Protein AF-A0A970EHT8-F1 (afdb_monomer)

Secondary structure (DSSP, 8-state):
-TTTTTSSSSS------------THHHHSS-----EEEEEE-SSS---------SSEEEE---BSEEEEEEEEEPPSS-S--EEEEE-S-----SS----PPPEEEEEEE-HHHHHHHHHHHH--SS-HHHHHHHHHHHHHTS----------SS--EEEE-HHHHHHHHHTT-SEEEEEEEEE-SS---B----EEEE---PPPP---------EEE---EEEETT-EEEE--EEESTT-EEEEEEE--TTEEEEEEETTEEEEEE-SSEEEEEEEEEEETTEEEEEEEEEEEE----PPPP--EEEEETTEEPPEEE-S--S-HHHHHHHHHHHHHHHHHHHHHTTSS-GGGS-TT--HHHHHHHHHHSPTTSSPPEEES-SS-EEEEEEEEETTT-HHHHHHIIIII-GGGGGGTT-TT-EEEEEEES-STTEEEEEEEEESSHHHHHHHHHHHHHHHT--TTTTTT-PPPPP-S-EEE--SEEEE---SSS--EEE--S-HHHHHHHHHH-TT-B-TTSPBP-S--HHHHHHHHHHHHHTT--EEEPP-STTS--TT--B-TTS-BHHHHHHHHHT-EE---TTSGGG--HHHHHHHHHHHHTTTTT--SSSHHHH--HHHHHHHHHHHHHHHHHHHTTS-B----S---SSSSPPP-TT----

Sequence (668 aa):
MKNLIKRVLGLLVAFTVGFGVIPMSAFADNDIPYTVLFTWNFTTSRRFYSQKVSGNSGTVVSWGDYRATFLAFPIPQDSGDAKFVIKDENMVFDNGRVEGQAPTITIKTIDGDELVNIYNRGLSSSQEDKETQRLLESLIASGVEAGTFSTLYSNNSEILDLSGYIQNAKQNNKKYIGFYLTCRSEDGAKIDEGIVNFVSPTLSPPPVFEENKAFKIEIEPALIKVGESVTITPNISPEKVNIISISSKDENIAQARVQDNKIIILGKSVGFCDIVLTAKYENTEKKESFKVMVTNNSQNQKLESISLIKDYTALPIIMDLSYPDEKSYRQISRAVNDLRQDFSLVCGGISQKDIPIDDTPQKQAQRLSQAKAGTVPRLFYGAENEIENAIIVGEIESSGIIKDIALSGKFDEAANILGKWEGYAIKMIKDPIPNVKNALVIAGSDARGTIYGIYYLSQYLGVSPWYWWSDVPVRIKANVTYNEDVVINPGPSVKYRGIFINDEERLVDWAEEHFPNDVAHDGTKINGPNEYIYRHLFEAILRTGGNTLWPAMHEYTTAFNYDLDTDNIPKNAKAADEYGIIMSTSHCEILLRNNVGEWQKWYNENKAKYNIQGSDYNAAYDYTLNKAAILAYWKERVLTNRHFENIFVLGIRGVHDGAPRYANLQGA

pLDDT: mean 77.12, std 26.38, range [19.92, 98.94]

Nearest PDB structures (foldseek):
  7pug-assembly1_A  TM=8.934E-01  e=2.054E-23  uncultured bacterium
  7pxq-assembly1_A-2  TM=9.075E-01  e=4.259E-23  uncultured bacterium
  4c90-assembly1_A  TM=9.176E-01  e=4.494E-22  Bacteroides ovatus
  4c91-assembly1_B  TM=8.984E-01  e=2.565E-22  Bacteroides ovatus
  4c91-assembly1_A  TM=8.979E-01  e=2.419E-21  Bacteroides ovatus

Foldseek 3Di:
DVVVVVVPPPDDDDDDDDDDDDPLVVVQPDLDFAKFKFKDAPDPDDDGDGDRDDDQKDKDKDWHAKIKIKIKGFQDPDLDFWKKKWAQPDPDQPDDDDPFWDKFKFKAFAASVVVVVVVVVSVPPPDDPVVVVVVVVVVCVPGDGPDGPGDPPDRDIDIDGCSVVSVVNVVVVTGIMMMIIIDHRPPRDIRDIDMIMIGGPDDDDDDDPDPDPDKDWAWFFEEAEAQDKDKTAIDTPPPQKAFDDKDWPDPQWPDWGDDPNIIMTHGHAFDKTKMWIWIDDDPDIDIDIHIYGYAYDDDFDFDQKDWQFAQLAGAAEEFAPQFPDPLLVLQLVVLLLVLQVLQLLQSVQDDLVLQDLQDDPVSSVVSSVNTDPRSGHHYYHDAPAAGAEYAYADACRGTPLNVQLCRNVQCVVCSRQAPFQLKKKWAWGACSDPRYGIYTYIYTNTSLNRSLSSLVVSVLSVQALCCNVPVPHRHHDSIDMDRDHMDIDNADPDRAFEDECEPCVVQQVVCCVRCVCDAAPVRHHAGGDDQSNLLSVLSSCSSVVHAEYAYYQDLRGAQQQRGADPVRARSNLVSSSSNNHAYEHDLAQALSRSLNNPQQVLCVVCCVVQVQDAPGSQRSQACQRRVVSVCVVNVVSCVSNVVGHYDGRDDHATSPPHGHDHPPPDDD

Mean predicted aligned error: 16.07 Å

Solvent-accessible surface area (backbone atoms only — not comparable to full-atom values): 37770 Å² total; per-residue (Å²): 110,83,77,56,60,74,71,66,77,82,77,86,89,91,85,84,85,81,96,72,83,73,74,64,74,67,63,66,78,58,89,68,90,56,75,46,69,48,60,47,59,58,49,105,66,94,73,81,70,77,78,89,68,88,68,62,54,52,77,50,81,63,74,46,52,35,44,46,36,40,40,34,36,56,61,70,89,67,93,66,88,49,52,39,44,47,43,62,78,61,68,56,69,71,79,75,88,78,94,57,72,51,52,40,48,41,50,39,70,35,40,52,68,58,52,51,50,56,53,57,61,68,74,64,72,87,72,66,78,65,61,60,51,52,47,50,53,50,55,57,71,74,40,71,80,58,56,80,54,73,74,81,86,61,96,59,66,49,72,48,78,40,52,69,58,54,51,51,26,58,76,68,72,36,51,28,43,32,37,39,40,39,47,61,53,91,80,78,56,75,49,52,49,51,45,57,41,44,49,54,68,90,69,80,79,76,87,70,77,83,68,68,95,70,67,48,78,47,67,79,39,38,70,33,39,53,77,35,72,43,79,46,75,60,50,56,40,60,82,82,53,42,63,77,47,52,47,62,88,45,82,33,50,70,43,59,45,72,55,94,69,25,41,39,39,29,23,55,36,64,40,80,36,64,38,39,36,35,32,37,44,93,93,46,75,48,76,51,74,43,36,34,36,17,14,42,90,49,90,70,66,86,57,73,63,48,71,50,25,53,84,30,28,35,41,33,36,31,37,69,85,62,46,89,48,69,65,46,50,53,29,34,52,50,47,50,50,52,43,29,48,48,42,10,34,24,34,59,24,46,57,79,85,74,61,58,73,77,59,42,75,67,54,50,53,50,51,60,72,70,32,41,85,49,6,44,38,51,79,36,76,58,56,93,56,82,36,70,58,34,35,37,51,34,27,40,89,41,22,57,67,45,31,52,29,33,35,48,25,67,37,59,76,48,28,63,14,45,88,28,65,51,0,22,28,38,34,51,32,58,54,57,48,76,46,30,49,29,28,44,36,35,32,3,43,35,46,63,4,29,38,44,44,48,43,50,53,34,42,71,72,50,46,55,57,42,34,74,89,65,64,42,79,61,61,67,43,49,61,40,73,50,61,73,69,70,48,78,42,56,39,66,97,60,90,80,33,66,56,69,47,63,92,48,66,67,54,24,55,52,32,39,75,77,38,78,83,40,56,34,77,86,67,47,72,54,34,26,75,49,54,38,54,47,51,57,50,49,52,35,38,42,52,71,73,27,43,32,39,25,63,53,55,52,81,79,28,47,35,59,71,65,38,41,45,99,84,72,44,32,43,40,55,53,51,30,49,50,69,60,38,29,40,34,45,55,92,39,14,44,37,67,36,45,32,57,57,44,41,54,62,51,43,70,77,38,31,78,82,58,66,58,54,60,96,45,63,74,61,31,54,15,63,68,79,24,44,70,49,55,51,50,58,38,49,52,45,46,63,74,48,65,90,53,59,64,54,72,38,77,80,82,33,14,60,48,102,46,73,56,50,53,95,68,71,77,85,133

Radius of gyration: 31.81 Å; Cα contacts (8 Å, |Δi|>4): 1272; chains: 1; bounding box: 74×75×86 Å

Structure (mmCIF, N/CA/C/O backbone):
data_AF-A0A970EHT8-F1
#
_entry.id   AF-A0A970EHT8-F1
#
loop_
_atom_site.group_PDB
_atom_site.id
_atom_site.type_symbol
_atom_site.label_atom_id
_atom_site.label_alt_id
_atom_site.label_comp_id
_atom_site.label_asym_id
_atom_site.label_entity_id
_atom_site.label_seq_id
_atom_site.pdbx_PDB_ins_code
_atom_site.Cartn_x
_atom_site.Cartn_y
_atom_site.Cartn_z
_atom_site.occupancy
_atom_site.B_iso_or_equiv
_atom_site.auth_seq_id
_atom_site.auth_comp_id
_atom_site.auth_asym_id
_atom_site.auth_atom_id
_atom_site.pdbx_PDB_model_num
ATOM 1 N N . MET A 1 1 ? -33.337 2.621 -7.203 1.00 32.56 1 MET A N 1
ATOM 2 C CA . MET A 1 1 ? -32.122 1.783 -7.056 1.00 32.56 1 MET A CA 1
ATOM 3 C C . MET A 1 1 ? -32.129 0.518 -7.918 1.00 32.56 1 MET A C 1
ATOM 5 O O . MET A 1 1 ? -31.190 0.362 -8.680 1.00 32.56 1 MET A O 1
ATOM 9 N N . LYS A 1 2 ? -33.180 -0.320 -7.948 1.00 25.11 2 LYS A N 1
ATOM 10 C CA . LYS A 1 2 ? -33.229 -1.496 -8.858 1.00 25.11 2 LYS A CA 1
ATOM 11 C C . LYS A 1 2 ? -33.229 -1.179 -10.372 1.00 25.11 2 LYS A C 1
ATOM 13 O O . LYS A 1 2 ? -32.751 -1.994 -11.148 1.00 25.11 2 LYS A O 1
ATOM 18 N N . ASN A 1 3 ? -33.655 0.018 -10.790 1.00 27.31 3 ASN A N 1
ATOM 19 C CA . ASN A 1 3 ? -33.599 0.453 -12.201 1.00 27.31 3 ASN A CA 1
ATOM 20 C C . ASN A 1 3 ? -32.332 1.244 -12.584 1.00 27.31 3 ASN A C 1
ATOM 22 O O . ASN A 1 3 ? -32.150 1.551 -13.756 1.00 27.31 3 ASN A O 1
ATOM 26 N N . LEU A 1 4 ? -31.439 1.535 -11.628 1.00 26.09 4 LEU A N 1
ATOM 27 C CA . LEU A 1 4 ? -30.121 2.128 -11.911 1.00 26.09 4 LEU A CA 1
ATOM 28 C C . LEU A 1 4 ? -29.048 1.036 -12.092 1.00 26.09 4 LEU A C 1
ATOM 30 O O . LEU A 1 4 ? -28.101 1.216 -12.844 1.00 26.09 4 LEU A O 1
ATOM 34 N N . ILE A 1 5 ? -29.274 -0.147 -11.509 1.00 29.84 5 ILE A N 1
ATOM 35 C CA . ILE A 1 5 ? -28.425 -1.340 -11.668 1.00 29.84 5 ILE A CA 1
ATOM 36 C C . ILE A 1 5 ? -28.538 -1.945 -13.084 1.00 29.84 5 ILE A C 1
ATOM 38 O O . ILE A 1 5 ? -27.585 -2.537 -13.573 1.00 29.84 5 ILE A O 1
ATOM 42 N N . LYS A 1 6 ? -29.648 -1.722 -13.805 1.00 25.70 6 LYS A N 1
ATOM 43 C CA . LYS A 1 6 ? -29.814 -2.185 -15.199 1.00 25.70 6 LYS A CA 1
ATOM 44 C C . LYS A 1 6 ? -29.165 -1.290 -16.265 1.00 25.70 6 LYS A C 1
ATOM 46 O O . LYS A 1 6 ? -29.100 -1.704 -17.413 1.00 25.70 6 LYS A O 1
ATOM 51 N N . ARG A 1 7 ? -28.688 -0.088 -15.919 1.00 26.23 7 ARG A N 1
ATOM 52 C CA . ARG A 1 7 ? -28.017 0.830 -16.868 1.00 26.23 7 ARG A CA 1
ATOM 53 C C . ARG A 1 7 ? -26.518 1.020 -16.609 1.00 26.23 7 ARG A C 1
ATOM 55 O O . ARG A 1 7 ? -25.874 1.727 -17.368 1.00 26.23 7 ARG A O 1
ATOM 62 N N . VAL A 1 8 ? -25.957 0.367 -15.587 1.00 25.33 8 VAL A N 1
ATOM 63 C CA . VAL A 1 8 ? -24.522 0.454 -15.229 1.00 25.33 8 VAL A CA 1
ATOM 64 C C . VAL A 1 8 ? -23.759 -0.855 -15.523 1.00 25.33 8 VAL A C 1
ATOM 66 O O . VAL A 1 8 ? -22.556 -0.933 -15.334 1.00 25.33 8 VAL A O 1
ATOM 69 N N . LEU A 1 9 ? -24.418 -1.865 -16.097 1.00 24.80 9 LEU A N 1
ATOM 70 C CA . LEU A 1 9 ? -23.800 -3.132 -16.531 1.00 24.80 9 LEU A CA 1
ATOM 71 C C . LEU A 1 9 ? -23.508 -3.187 -18.047 1.00 24.80 9 LEU A C 1
ATOM 73 O O . LEU A 1 9 ? -23.463 -4.261 -18.630 1.00 24.80 9 LEU A O 1
ATOM 77 N N . GLY A 1 10 ? -23.331 -2.024 -18.686 1.00 24.34 10 GLY A N 1
ATOM 78 C CA . GLY A 1 10 ? -23.087 -1.900 -20.132 1.00 24.34 10 GLY A CA 1
ATOM 79 C C . GLY A 1 10 ? -21.647 -1.583 -20.547 1.00 24.34 10 GLY A C 1
ATOM 80 O O . GLY A 1 10 ? -21.375 -1.504 -21.736 1.00 24.34 10 GLY A O 1
ATOM 81 N N . LEU A 1 11 ? -20.712 -1.393 -19.617 1.00 25.28 11 LEU A N 1
ATOM 82 C CA . LEU A 1 11 ? -19.304 -1.179 -19.955 1.00 25.28 11 LEU A CA 1
ATOM 83 C C . LEU A 1 11 ? -18.427 -1.708 -18.824 1.00 25.28 11 LEU A C 1
ATOM 85 O O . LEU A 1 11 ? -18.218 -1.001 -17.846 1.00 25.28 11 LEU A O 1
ATOM 89 N N . LEU A 1 12 ? -17.921 -2.936 -18.958 1.00 19.94 12 LEU A N 1
ATOM 90 C CA . LEU A 1 12 ? -16.556 -3.277 -18.554 1.00 19.94 12 LEU A CA 1
ATOM 91 C C . LEU A 1 12 ? -16.147 -4.676 -19.065 1.00 19.94 12 LEU A C 1
ATOM 93 O O . LEU A 1 12 ? -16.871 -5.650 -18.889 1.00 19.94 12 LEU A O 1
ATOM 97 N N . VAL A 1 13 ? -14.911 -4.722 -19.575 1.00 20.73 13 VAL A N 1
ATOM 98 C CA . VAL A 1 13 ? -14.015 -5.866 -19.844 1.00 20.73 13 VAL A CA 1
ATOM 99 C C . VAL A 1 13 ? -14.105 -6.565 -21.211 1.00 20.73 13 VAL A C 1
ATOM 101 O O . VAL A 1 13 ? -14.810 -7.550 -21.389 1.00 20.73 13 VAL A O 1
ATOM 104 N N . ALA A 1 14 ? -13.205 -6.150 -22.112 1.00 19.92 14 ALA A N 1
ATOM 105 C CA . ALA A 1 14 ? -12.240 -7.063 -22.735 1.00 19.92 14 ALA A CA 1
ATOM 106 C C . ALA A 1 14 ? -10.997 -6.281 -23.208 1.00 19.92 14 ALA A C 1
ATOM 108 O O . ALA A 1 14 ? -10.983 -5.687 -24.281 1.00 19.92 14 ALA A O 1
ATOM 109 N N . PHE A 1 15 ? -9.937 -6.302 -22.404 1.00 21.02 15 PHE A N 1
ATOM 110 C CA . PHE A 1 15 ? -8.565 -6.073 -22.857 1.00 21.02 15 PHE A CA 1
ATOM 111 C C . PHE A 1 15 ? -7.741 -7.235 -22.319 1.00 21.02 15 PHE A C 1
ATOM 113 O O . PHE A 1 15 ? -7.608 -7.347 -21.102 1.00 21.02 15 PHE A O 1
ATOM 120 N N . THR A 1 16 ? -7.243 -8.116 -23.195 1.00 21.55 16 THR A N 1
ATOM 121 C CA . THR A 1 16 ? -6.002 -8.886 -22.976 1.00 21.55 16 THR A CA 1
ATOM 122 C C . THR A 1 16 ? -5.560 -9.683 -24.225 1.00 21.55 16 THR A C 1
ATOM 124 O O . THR A 1 16 ? -6.288 -10.535 -24.719 1.00 21.55 16 THR A O 1
ATOM 127 N N . VAL A 1 17 ? -4.333 -9.360 -24.666 1.00 22.95 17 VAL A N 1
ATOM 128 C CA . VAL A 1 17 ? -3.201 -10.164 -25.204 1.00 22.95 17 VA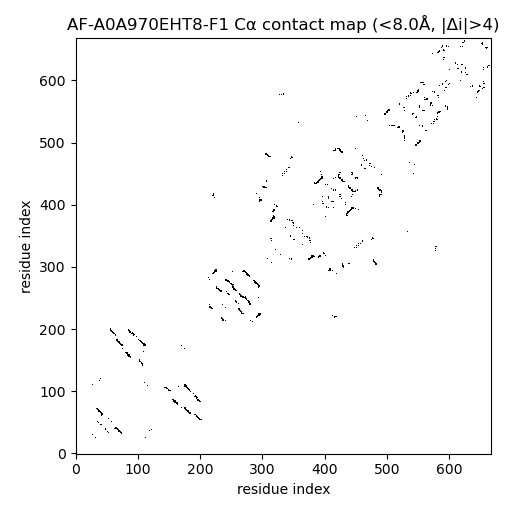L A CA 1
ATOM 129 C C . VAL A 1 17 ? -3.346 -11.085 -26.434 1.00 22.95 17 VAL A C 1
ATOM 131 O O . VAL A 1 17 ? -4.100 -12.048 -26.437 1.00 22.95 17 VAL A O 1
ATOM 134 N N . GLY A 1 18 ? -2.399 -10.915 -27.371 1.00 23.25 18 GLY A N 1
ATOM 135 C CA . GLY A 1 18 ? -1.410 -11.969 -27.646 1.00 23.25 18 GLY A CA 1
ATOM 136 C C . GLY A 1 18 ? -1.635 -12.876 -28.852 1.00 23.25 18 GLY A C 1
ATOM 137 O O . GLY A 1 18 ? -2.342 -13.875 -28.771 1.00 23.25 18 GLY A O 1
ATOM 138 N N . PHE A 1 19 ? -0.882 -12.633 -29.927 1.00 23.31 19 PHE A N 1
ATOM 139 C CA . PHE A 1 19 ? -0.588 -13.660 -30.928 1.00 23.31 19 PHE A CA 1
ATOM 140 C C . PHE A 1 19 ? 0.428 -14.661 -30.357 1.00 23.31 19 PHE A C 1
ATOM 142 O O . PHE A 1 19 ? 1.632 -14.548 -30.567 1.00 23.31 19 PHE A O 1
ATOM 149 N N . GLY A 1 20 ? -0.069 -15.647 -29.613 1.00 23.17 20 GLY A N 1
ATOM 150 C CA . GLY A 1 20 ? 0.638 -16.891 -29.325 1.00 23.17 20 GLY A CA 1
ATOM 151 C C . GLY A 1 20 ? 0.091 -17.992 -30.226 1.00 23.17 20 GLY A C 1
ATOM 152 O O . GLY A 1 20 ? -0.954 -18.564 -29.929 1.00 23.17 20 GLY A O 1
ATOM 153 N N . VAL A 1 21 ? 0.772 -18.295 -31.332 1.00 27.06 21 VAL A N 1
ATOM 154 C CA . VAL A 1 21 ? 0.452 -19.479 -32.140 1.00 27.06 21 VAL A CA 1
ATOM 155 C C . VAL A 1 21 ? 1.002 -20.697 -31.399 1.00 27.06 21 VAL A C 1
ATOM 157 O O . VAL A 1 21 ? 2.210 -20.912 -31.354 1.00 27.06 21 VAL A O 1
ATOM 160 N N . ILE A 1 22 ? 0.119 -21.483 -30.783 1.00 28.27 22 ILE A N 1
ATOM 161 C CA . ILE A 1 22 ? 0.460 -22.824 -30.293 1.00 28.27 22 ILE A CA 1
ATOM 162 C C . ILE A 1 22 ? 0.751 -23.699 -31.528 1.00 28.27 22 ILE A C 1
ATOM 164 O O . ILE A 1 22 ? -0.088 -23.733 -32.433 1.00 28.27 22 ILE A O 1
ATOM 168 N N . PRO A 1 23 ? 1.884 -24.422 -31.609 1.00 29.42 23 PRO A N 1
ATOM 169 C CA . PRO A 1 23 ? 2.095 -25.412 -32.660 1.00 29.42 23 PRO A CA 1
ATOM 170 C C . PRO A 1 23 ? 1.042 -26.520 -32.536 1.00 29.42 23 PRO A C 1
ATOM 172 O O . PRO A 1 23 ? 1.003 -27.249 -31.545 1.00 29.42 23 PRO A O 1
ATOM 175 N N . MET A 1 24 ? 0.162 -26.639 -33.532 1.00 36.53 24 MET A N 1
ATOM 176 C CA . MET A 1 24 ? -0.986 -27.554 -33.474 1.00 36.53 24 MET A CA 1
ATOM 177 C C . MET A 1 24 ? -0.616 -29.041 -33.609 1.00 36.53 24 MET A C 1
ATOM 179 O O . MET A 1 24 ? -1.468 -29.900 -33.397 1.00 36.53 24 MET A O 1
ATOM 183 N N . SER A 1 25 ? 0.652 -29.368 -33.880 1.00 35.47 25 SER A N 1
ATOM 184 C CA . SER A 1 25 ? 1.140 -30.755 -33.877 1.00 35.47 25 SER A CA 1
ATOM 185 C C . SER A 1 25 ? 0.923 -31.457 -32.531 1.00 35.47 25 SER A C 1
ATOM 187 O O . SER A 1 25 ? 0.778 -32.671 -32.499 1.00 35.47 25 SER A O 1
ATOM 189 N N . ALA A 1 26 ? 0.791 -30.711 -31.428 1.00 36.34 26 ALA A N 1
ATOM 190 C CA . ALA A 1 26 ? 0.464 -31.269 -30.116 1.00 36.34 26 ALA A CA 1
ATOM 191 C C . ALA A 1 26 ? -0.987 -31.791 -29.980 1.00 36.34 26 ALA A C 1
ATOM 193 O O . ALA A 1 26 ? -1.258 -32.547 -29.046 1.00 36.34 26 ALA A O 1
ATOM 194 N N . PHE A 1 27 ? -1.914 -31.404 -30.873 1.00 38.84 27 PHE A N 1
ATOM 195 C CA . PHE A 1 27 ? -3.329 -31.813 -30.825 1.00 38.84 27 PHE A CA 1
ATOM 196 C C . PHE A 1 27 ? -3.626 -33.099 -31.604 1.00 38.84 27 PHE A C 1
ATOM 198 O O . PHE A 1 27 ? -4.561 -33.810 -31.241 1.00 38.84 27 PHE A O 1
ATOM 205 N N . ALA A 1 28 ? -2.848 -33.412 -32.645 1.00 37.06 28 ALA A N 1
ATOM 206 C CA . ALA A 1 28 ? -3.048 -34.622 -33.446 1.00 37.06 28 ALA A CA 1
ATOM 207 C C . ALA A 1 28 ? -2.758 -35.907 -32.639 1.00 37.06 28 ALA A C 1
ATOM 209 O O . ALA A 1 28 ? -3.465 -36.908 -32.793 1.00 37.06 28 ALA A O 1
ATOM 210 N N . ASP A 1 29 ? -1.793 -35.835 -31.714 1.00 37.44 29 ASP A N 1
ATOM 211 C CA . ASP A 1 29 ? -1.206 -37.017 -31.071 1.00 37.44 29 ASP A CA 1
ATOM 212 C C . ASP A 1 29 ? -1.703 -37.325 -29.645 1.00 37.44 29 ASP A C 1
ATOM 214 O O . ASP A 1 29 ? -1.475 -38.432 -29.167 1.00 37.44 29 ASP A O 1
ATOM 218 N N . ASN A 1 30 ? -2.392 -36.410 -28.946 1.00 38.94 30 ASN A N 1
ATOM 219 C CA . ASN A 1 30 ? -2.523 -36.516 -27.477 1.00 38.94 30 ASN A CA 1
ATOM 220 C C . ASN A 1 30 ? -3.931 -36.726 -26.888 1.00 38.94 30 ASN A C 1
ATOM 222 O O . ASN A 1 30 ? -4.083 -36.565 -25.681 1.00 38.94 30 ASN A O 1
ATOM 226 N N . ASP A 1 31 ? -4.957 -37.080 -27.673 1.00 41.28 31 ASP A N 1
ATOM 227 C CA . ASP A 1 31 ? -6.312 -37.406 -27.164 1.00 41.28 31 ASP A CA 1
ATOM 228 C C . ASP A 1 31 ? -6.832 -36.434 -26.066 1.00 41.28 31 ASP A C 1
ATOM 230 O O . ASP A 1 31 ? -7.460 -36.831 -25.082 1.00 41.28 31 ASP A O 1
ATOM 234 N N . ILE A 1 32 ? -6.554 -35.129 -26.212 1.00 37.38 32 ILE A N 1
ATOM 235 C CA . ILE A 1 32 ? -6.889 -34.111 -25.203 1.00 37.38 32 ILE A CA 1
ATOM 236 C C . ILE A 1 32 ? -8.292 -33.531 -25.485 1.00 37.38 32 ILE A C 1
ATOM 238 O O . ILE A 1 32 ? -8.549 -33.103 -26.615 1.00 37.38 32 ILE A O 1
ATOM 242 N N . PRO A 1 33 ? -9.212 -33.457 -24.498 1.00 39.81 33 PRO A N 1
ATOM 243 C CA . PRO A 1 33 ? -10.602 -33.071 -24.730 1.00 39.81 33 PRO A CA 1
ATOM 244 C C . PRO A 1 33 ? -10.770 -31.543 -24.690 1.00 39.81 33 PRO A C 1
ATOM 246 O O . PRO A 1 33 ? -11.280 -30.987 -23.719 1.00 39.81 33 PRO A O 1
ATOM 249 N N . TYR A 1 34 ? -10.344 -30.842 -25.741 1.00 41.56 34 TYR A N 1
ATOM 250 C CA . TYR A 1 34 ? -10.622 -29.409 -25.898 1.00 41.56 34 TYR A CA 1
ATOM 251 C C . TYR A 1 34 ? -11.690 -29.164 -26.966 1.00 41.56 34 TYR A C 1
ATOM 253 O O . TYR A 1 34 ? -11.661 -29.769 -28.034 1.00 41.56 34 TYR A O 1
ATOM 261 N N . THR A 1 35 ? -12.619 -28.245 -26.687 1.00 39.25 35 THR A N 1
ATOM 262 C CA . THR A 1 35 ? -13.489 -27.662 -27.720 1.00 39.25 35 THR A CA 1
ATOM 263 C C . THR A 1 35 ? -12.667 -26.661 -28.521 1.00 39.25 35 THR A C 1
ATOM 265 O O . THR A 1 35 ? -12.012 -25.794 -27.939 1.00 39.25 35 THR A O 1
ATOM 268 N N . VAL A 1 36 ? -12.692 -26.778 -29.845 1.00 41.12 36 VAL A N 1
ATOM 269 C CA . VAL A 1 36 ? -11.927 -25.920 -30.749 1.00 41.12 36 VAL A CA 1
ATOM 270 C C . VAL A 1 36 ? -12.898 -25.017 -31.501 1.00 41.12 36 VAL A C 1
ATOM 272 O O . VAL A 1 36 ? -13.768 -25.494 -32.226 1.00 41.12 36 VAL A O 1
ATOM 275 N N . LEU A 1 37 ? -12.759 -23.706 -31.314 1.00 40.34 37 LEU A N 1
ATOM 276 C CA . LEU A 1 37 ? -13.583 -22.689 -31.963 1.00 40.34 37 LEU A CA 1
ATOM 277 C C . LEU A 1 37 ? -12.737 -21.901 -32.967 1.00 40.34 37 LEU A C 1
ATOM 279 O O . LEU A 1 37 ? -11.738 -21.290 -32.584 1.00 40.34 37 LEU A O 1
ATOM 283 N N . PHE A 1 38 ? -13.188 -21.852 -34.221 1.00 45.12 38 PHE A N 1
ATOM 284 C CA . PHE A 1 38 ? -12.646 -20.974 -35.254 1.00 45.12 38 PHE A CA 1
ATOM 285 C C . PHE A 1 38 ? -13.756 -20.096 -35.831 1.00 45.12 38 PHE A C 1
ATOM 287 O O . PHE A 1 38 ? -14.784 -20.581 -36.302 1.00 45.12 38 PHE A O 1
ATOM 294 N N . THR A 1 39 ? -13.548 -18.785 -35.820 1.00 39.59 39 THR A N 1
ATOM 295 C CA . THR A 1 39 ? -14.454 -17.817 -36.443 1.00 39.59 39 THR A CA 1
ATOM 296 C C . THR A 1 39 ? -13.730 -17.113 -37.583 1.00 39.59 39 THR A C 1
ATOM 298 O O . THR A 1 39 ? -12.641 -16.565 -37.394 1.00 39.59 39 THR A O 1
ATOM 301 N N . TRP A 1 40 ? -14.328 -17.124 -38.777 1.00 43.66 40 TRP A N 1
ATOM 302 C CA . TRP A 1 40 ? -13.842 -16.354 -39.920 1.00 43.66 40 TRP A CA 1
ATOM 303 C C . TRP A 1 40 ? -14.804 -15.213 -40.239 1.00 43.66 40 TRP A C 1
ATOM 305 O O . TRP A 1 40 ? -15.994 -15.430 -40.475 1.00 43.66 40 TRP A O 1
ATOM 315 N N . ASN A 1 41 ? -14.262 -13.992 -40.253 1.00 37.94 41 ASN A N 1
ATOM 316 C CA . ASN A 1 41 ? -14.956 -12.800 -40.727 1.00 37.94 41 ASN A CA 1
ATOM 317 C C . ASN A 1 41 ? -14.429 -12.471 -42.127 1.00 37.94 41 ASN A C 1
ATOM 319 O O . ASN A 1 41 ? -13.247 -12.156 -42.276 1.00 37.94 41 ASN A O 1
ATOM 323 N N . PHE A 1 42 ? -15.294 -12.514 -43.139 1.00 40.12 42 PHE A N 1
ATOM 324 C CA . PHE A 1 42 ? -14.956 -12.039 -44.480 1.00 40.12 42 PHE A CA 1
ATOM 325 C C . PHE A 1 42 ? -15.379 -10.574 -44.592 1.00 40.12 42 PHE A C 1
ATOM 327 O O . PHE A 1 42 ? -16.461 -10.248 -45.069 1.00 40.12 42 PHE A O 1
ATOM 334 N N . THR A 1 43 ? -14.539 -9.684 -44.068 1.00 33.00 43 THR A N 1
ATOM 335 C CA . THR A 1 43 ? -14.581 -8.242 -44.336 1.00 33.00 43 THR A CA 1
ATOM 336 C C . THR A 1 43 ? -13.153 -7.721 -44.430 1.00 33.00 43 THR A C 1
ATOM 338 O O . THR A 1 43 ? -12.244 -8.235 -43.777 1.00 33.00 43 THR A O 1
ATOM 341 N N . THR A 1 44 ? -12.926 -6.688 -45.243 1.00 32.44 44 THR A N 1
ATOM 342 C CA . THR A 1 44 ? -11.612 -6.082 -45.542 1.00 32.44 44 THR A CA 1
ATOM 343 C C . THR A 1 44 ? -10.917 -5.399 -44.346 1.00 32.44 44 THR A C 1
ATOM 345 O O . THR A 1 44 ? -10.070 -4.527 -44.524 1.00 32.44 44 THR A O 1
ATOM 348 N N . SER A 1 45 ? -11.217 -5.793 -43.110 1.00 28.14 45 SER A N 1
ATOM 349 C CA . SER A 1 45 ? -10.561 -5.319 -41.893 1.00 28.14 45 SER A CA 1
ATOM 350 C C . SER A 1 45 ? -10.225 -6.500 -40.982 1.00 28.14 45 SER A C 1
ATOM 352 O O . SER A 1 45 ? -11.090 -7.083 -40.334 1.00 28.14 45 SER A O 1
ATOM 354 N N . ARG A 1 46 ? -8.934 -6.845 -40.944 1.00 28.97 46 ARG A N 1
ATOM 355 C CA . ARG A 1 46 ? -8.341 -7.939 -40.163 1.00 28.97 46 ARG A CA 1
ATOM 356 C C . ARG A 1 46 ? -8.691 -7.843 -38.673 1.00 28.97 46 ARG A C 1
ATOM 358 O O . ARG A 1 46 ? -8.154 -6.960 -38.010 1.00 28.97 46 ARG A O 1
ATOM 365 N N . ARG A 1 47 ? -9.453 -8.803 -38.133 1.00 29.89 47 ARG A N 1
ATOM 366 C CA . ARG A 1 47 ? -9.344 -9.279 -36.736 1.00 29.89 47 ARG A CA 1
ATOM 367 C C . ARG A 1 47 ? -9.759 -10.750 -36.645 1.00 29.89 47 ARG A C 1
ATOM 369 O O . ARG A 1 47 ? -10.906 -11.086 -36.926 1.00 29.89 47 ARG A O 1
ATOM 376 N N . PHE A 1 48 ? -8.823 -11.600 -36.230 1.00 28.72 48 PHE A N 1
ATOM 377 C CA . PHE A 1 48 ? -9.087 -12.966 -35.780 1.00 28.72 48 PHE A CA 1
ATOM 378 C C . PHE A 1 48 ? -9.191 -12.940 -34.253 1.00 28.72 48 PHE A C 1
ATOM 380 O O . PHE A 1 48 ? -8.337 -12.340 -33.601 1.00 28.72 48 PHE A O 1
ATOM 387 N N . TYR A 1 49 ? -10.204 -13.591 -33.685 1.00 30.61 49 TYR A N 1
ATOM 388 C CA . TYR A 1 49 ? -10.291 -13.826 -32.245 1.00 30.61 49 TYR A CA 1
ATOM 389 C C . TYR A 1 49 ? -10.329 -15.334 -32.008 1.00 30.61 49 TYR A C 1
ATOM 391 O O . TYR A 1 49 ? -11.309 -15.990 -32.345 1.00 30.61 49 TYR A O 1
ATOM 399 N N . SER A 1 50 ? -9.275 -15.889 -31.413 1.00 30.11 50 SER A N 1
ATOM 400 C CA . SER A 1 50 ? -9.339 -17.206 -30.778 1.00 30.11 50 SER A CA 1
ATOM 401 C C . SER A 1 50 ? -9.512 -16.990 -29.280 1.00 30.11 50 SER A C 1
ATOM 403 O O . SER A 1 50 ? -8.608 -16.465 -28.628 1.00 30.11 50 SER A O 1
ATOM 405 N N . GLN A 1 51 ? -10.654 -17.375 -28.719 1.00 31.00 51 GLN A N 1
ATOM 406 C CA . GLN A 1 51 ? -10.833 -17.375 -27.271 1.00 31.00 51 GLN A CA 1
ATOM 407 C C . GLN A 1 51 ? -10.519 -18.774 -26.738 1.00 31.00 51 GLN A C 1
ATOM 409 O O . GLN A 1 51 ? -11.124 -19.759 -27.161 1.00 31.00 51 GLN A O 1
ATOM 414 N N . LYS A 1 52 ? -9.574 -18.873 -25.799 1.00 31.44 52 LYS A N 1
ATOM 415 C CA . LYS A 1 52 ? -9.394 -20.085 -24.996 1.00 31.44 52 LYS A CA 1
ATOM 416 C C . LYS A 1 52 ? -10.520 -20.112 -23.966 1.00 31.44 52 LYS A C 1
ATOM 418 O O . LYS A 1 52 ? -10.473 -19.384 -22.980 1.00 31.44 52 LYS A O 1
ATOM 423 N N . VAL A 1 53 ? -11.549 -20.910 -24.219 1.00 32.28 53 VAL A N 1
ATOM 424 C CA . VAL A 1 53 ? -12.678 -21.065 -23.298 1.00 32.28 53 VAL A CA 1
ATOM 425 C C . VAL A 1 53 ? -12.329 -22.166 -22.299 1.00 32.28 53 VAL A C 1
ATOM 427 O O . VAL A 1 53 ? -12.177 -23.328 -22.669 1.00 32.28 53 VAL A O 1
ATOM 430 N N . SER A 1 54 ? -12.154 -21.806 -21.028 1.00 28.19 54 SER A N 1
ATOM 431 C CA . SER A 1 54 ? -12.089 -22.781 -19.938 1.00 28.19 54 SER A CA 1
ATOM 432 C C . SER A 1 54 ? -13.513 -23.128 -19.496 1.00 28.19 54 SER A C 1
ATOM 434 O O . SER A 1 54 ? -14.178 -22.294 -18.884 1.00 28.19 54 SER A O 1
ATOM 436 N N . GLY A 1 55 ? -13.978 -24.342 -19.796 1.00 36.94 55 GLY A N 1
ATOM 437 C CA . GLY A 1 55 ? -15.292 -24.850 -19.378 1.00 36.94 55 GLY A CA 1
ATOM 438 C C . GLY A 1 55 ? -16.187 -25.297 -20.540 1.00 36.94 55 GLY A C 1
ATOM 439 O O . GLY A 1 55 ? -15.859 -25.107 -21.706 1.00 36.94 55 GLY A O 1
ATOM 440 N N . ASN A 1 56 ? -17.333 -25.902 -20.206 1.00 33.47 56 ASN A N 1
ATOM 441 C CA . ASN A 1 56 ? -18.268 -26.553 -21.140 1.00 33.47 56 ASN A CA 1
ATOM 442 C C . ASN A 1 56 ? -19.282 -25.584 -21.805 1.00 33.47 56 ASN A C 1
ATOM 444 O O . ASN A 1 56 ? -20.370 -25.994 -22.200 1.00 33.47 56 ASN A O 1
ATOM 448 N N . SER A 1 57 ? -18.989 -24.289 -21.923 1.00 33.16 57 SER A N 1
ATOM 449 C CA . SER A 1 57 ? -19.899 -23.312 -22.550 1.00 33.16 57 SER A CA 1
ATOM 450 C C . SER A 1 57 ? -19.122 -22.142 -23.139 1.00 33.16 57 SER A C 1
ATOM 452 O O . SER A 1 57 ? -18.225 -21.633 -22.470 1.00 33.16 57 SER A O 1
ATOM 454 N N . GLY A 1 58 ? -19.481 -21.702 -24.348 1.00 35.62 58 GLY A N 1
ATOM 455 C CA . GLY A 1 58 ? -18.820 -20.597 -25.050 1.00 35.62 58 GLY A CA 1
ATOM 456 C C . GLY A 1 58 ? -19.811 -19.566 -25.596 1.00 35.62 58 GLY A C 1
ATOM 457 O O . GLY A 1 58 ? -20.921 -19.916 -26.000 1.00 35.62 58 GLY A O 1
ATOM 458 N N . THR A 1 59 ? -19.381 -18.303 -25.627 1.00 30.08 59 THR A N 1
ATOM 459 C CA . THR A 1 59 ? -20.117 -17.162 -26.193 1.00 30.08 59 THR A CA 1
ATOM 460 C C . THR A 1 59 ? -19.269 -16.532 -27.295 1.00 30.08 59 THR A C 1
ATOM 462 O O . THR A 1 59 ? -18.079 -16.300 -27.095 1.00 30.08 59 THR A O 1
ATOM 465 N N . VAL A 1 60 ? -19.864 -16.248 -28.457 1.00 35.66 60 VAL A N 1
ATOM 466 C CA . VAL A 1 60 ? -19.168 -15.643 -29.608 1.00 35.66 60 VAL A CA 1
ATOM 467 C C . VAL A 1 60 ? -19.779 -14.280 -29.937 1.00 35.66 60 VAL A C 1
ATOM 469 O O . VAL A 1 60 ? -20.997 -14.171 -30.051 1.00 35.66 60 VAL A O 1
ATOM 472 N N . VAL A 1 61 ? -18.935 -13.256 -30.125 1.00 29.36 61 VAL A N 1
ATOM 473 C CA . VAL A 1 61 ? -19.324 -11.894 -30.547 1.00 29.36 61 VAL A CA 1
ATOM 474 C C . VAL A 1 61 ? -18.434 -11.461 -31.725 1.00 29.36 61 VAL A C 1
ATOM 476 O O . VAL A 1 61 ? -17.211 -11.547 -31.618 1.00 29.36 61 VAL A O 1
ATOM 479 N N . SER A 1 62 ? -19.003 -11.016 -32.858 1.00 33.38 62 SER A N 1
ATOM 480 C CA . SER A 1 62 ? -18.224 -10.475 -33.999 1.00 33.38 62 SER A CA 1
ATOM 481 C C . SER A 1 62 ? -19.025 -9.534 -34.927 1.00 33.38 62 SER A C 1
ATOM 483 O O . SER A 1 62 ? -20.242 -9.414 -34.772 1.00 33.38 62 SER A O 1
ATOM 485 N N . TRP A 1 63 ? -18.333 -8.899 -35.895 1.00 29.36 63 TRP A N 1
ATOM 486 C CA . TRP A 1 63 ? -18.817 -7.871 -36.844 1.00 29.36 63 TRP A CA 1
ATOM 487 C C . TRP A 1 63 ? -18.455 -8.225 -38.313 1.00 29.36 63 TRP A C 1
ATOM 489 O O . TRP A 1 63 ? -17.308 -8.610 -38.553 1.00 29.36 63 TRP A O 1
ATOM 499 N N . GLY A 1 64 ? -19.363 -8.058 -39.299 1.00 37.47 64 GLY A N 1
ATOM 500 C CA . GLY A 1 64 ? -19.048 -8.153 -40.750 1.00 37.47 64 GLY A CA 1
ATOM 501 C C . GLY A 1 64 ? -20.126 -8.754 -41.688 1.00 37.47 64 GLY A C 1
ATOM 502 O O . GLY A 1 64 ? -21.134 -9.266 -41.207 1.00 37.47 64 GLY A O 1
ATOM 503 N N . ASP A 1 65 ? -19.880 -8.704 -43.013 1.00 35.81 65 ASP A N 1
ATOM 504 C CA . ASP A 1 65 ? -20.849 -8.948 -44.115 1.00 35.81 65 ASP A CA 1
ATOM 505 C C . ASP A 1 65 ? -21.017 -10.424 -44.554 1.00 35.81 65 ASP A C 1
ATOM 507 O O . ASP A 1 65 ? -22.056 -10.791 -45.100 1.00 35.81 65 ASP A O 1
ATOM 511 N N . TYR A 1 66 ? -20.032 -11.296 -44.306 1.00 38.84 66 TYR A N 1
ATOM 512 C CA . TYR A 1 66 ? -20.121 -12.744 -44.561 1.00 38.84 66 TYR A CA 1
ATOM 513 C C . TYR A 1 66 ? -19.526 -13.524 -43.385 1.00 38.84 66 TYR A C 1
ATOM 515 O O . TYR A 1 66 ? -18.407 -13.230 -42.945 1.00 38.84 66 TYR A O 1
ATOM 523 N N . ARG A 1 67 ? -20.253 -14.534 -42.880 1.00 53.78 67 ARG A N 1
ATOM 524 C CA . ARG A 1 67 ? -19.809 -15.345 -41.732 1.00 53.78 67 ARG A CA 1
ATOM 525 C C . ARG A 1 67 ? -19.747 -16.832 -42.059 1.00 53.78 67 ARG A C 1
ATOM 527 O O . ARG A 1 67 ? -20.729 -17.414 -42.513 1.00 53.78 67 ARG A O 1
ATOM 534 N N . ALA A 1 68 ? -18.608 -17.432 -41.724 1.00 46.97 68 ALA A N 1
ATOM 535 C CA . ALA A 1 68 ? -18.442 -18.867 -41.541 1.00 46.97 68 ALA A CA 1
ATOM 536 C C . ALA A 1 68 ? -17.875 -19.098 -40.134 1.00 46.97 68 ALA A C 1
ATOM 538 O O . ALA A 1 68 ? -16.760 -18.671 -39.832 1.00 46.97 68 ALA A O 1
ATOM 539 N N . THR A 1 69 ? -18.647 -19.736 -39.255 1.00 50.25 69 THR A N 1
ATOM 540 C CA . THR A 1 69 ? -18.157 -20.160 -37.933 1.00 50.25 69 THR A CA 1
ATOM 541 C C . THR A 1 69 ? -18.007 -21.665 -37.920 1.00 50.25 69 THR A C 1
ATOM 543 O O . THR A 1 69 ? -18.958 -22.375 -38.244 1.00 50.25 69 THR A O 1
ATOM 546 N N . PHE A 1 70 ? -16.825 -22.135 -37.531 1.00 50.19 70 PHE A N 1
ATOM 547 C CA . PHE A 1 70 ? -16.540 -23.545 -37.353 1.00 50.19 70 PHE A CA 1
ATOM 548 C C . PHE A 1 70 ? -16.331 -23.870 -35.873 1.00 50.19 70 PHE A C 1
ATOM 550 O O . PHE A 1 70 ? -15.461 -23.300 -35.212 1.00 50.19 70 PHE A O 1
ATOM 557 N N . LEU A 1 71 ? -17.113 -24.807 -35.349 1.00 54.56 71 LEU A N 1
ATOM 558 C CA . LEU A 1 71 ? -16.955 -25.334 -33.992 1.00 54.56 71 LEU A CA 1
ATOM 559 C C . LEU A 1 71 ? -16.660 -26.823 -34.066 1.00 54.56 71 LEU A C 1
ATOM 561 O O . LEU A 1 71 ? -17.471 -27.547 -34.619 1.00 54.56 71 LEU A O 1
ATOM 565 N N . ALA A 1 72 ? -15.572 -27.302 -33.473 1.00 51.38 72 ALA A N 1
ATOM 566 C CA . ALA A 1 72 ? -15.310 -28.730 -33.332 1.00 51.38 72 ALA A CA 1
ATOM 567 C C . ALA A 1 72 ? -15.304 -29.159 -31.866 1.00 51.38 72 ALA A C 1
ATOM 569 O O . ALA A 1 72 ? -14.648 -28.551 -31.018 1.00 51.38 72 ALA A O 1
ATOM 570 N N . PHE A 1 73 ? -16.002 -30.256 -31.590 1.00 55.78 73 PHE A N 1
ATOM 571 C CA . PHE A 1 73 ? -16.084 -30.878 -30.275 1.00 55.78 73 PHE A CA 1
ATOM 572 C C . PHE A 1 73 ? -15.507 -32.293 -30.339 1.00 55.78 73 PHE A C 1
ATOM 574 O O . PHE A 1 73 ? -15.769 -33.003 -31.314 1.00 55.78 73 PHE A O 1
ATOM 581 N N . PRO A 1 74 ? -14.741 -32.729 -29.326 1.00 52.56 74 PRO A N 1
ATOM 582 C CA . PRO A 1 74 ? -14.293 -34.111 -29.243 1.00 52.56 74 PRO A CA 1
ATOM 583 C C . PRO A 1 74 ? -15.501 -35.034 -29.060 1.00 52.56 74 PRO A C 1
ATOM 585 O O . PRO A 1 74 ? -16.452 -34.698 -28.350 1.00 52.56 74 PRO A O 1
ATOM 588 N N . ILE A 1 75 ? -15.475 -36.201 -29.702 1.00 58.00 75 ILE A N 1
ATOM 589 C CA . ILE A 1 75 ? -16.556 -37.181 -29.564 1.00 58.00 75 ILE A CA 1
ATOM 590 C C . ILE A 1 75 ? -16.508 -37.786 -28.150 1.00 58.00 75 ILE A C 1
ATOM 592 O O . ILE A 1 75 ? -15.479 -38.351 -27.774 1.00 58.00 75 ILE A O 1
ATOM 596 N N . PRO A 1 76 ? -17.597 -37.704 -27.358 1.00 53.06 76 PRO A N 1
ATOM 597 C CA . PRO A 1 76 ? -17.628 -38.261 -26.007 1.00 53.06 76 PRO A CA 1
ATOM 598 C C . PRO A 1 76 ? -17.379 -39.774 -26.014 1.00 53.06 76 PRO A C 1
ATOM 600 O O . PRO A 1 76 ? -17.930 -40.488 -26.858 1.00 53.06 76 PRO A O 1
ATOM 603 N N . GLN A 1 77 ? -16.595 -40.288 -25.059 1.00 51.06 77 GLN A N 1
ATOM 604 C CA . GLN A 1 77 ? -16.323 -41.730 -24.973 1.00 51.06 77 GLN A CA 1
ATOM 605 C C . GLN A 1 77 ? -17.589 -42.534 -24.622 1.00 51.06 77 GLN A C 1
ATOM 607 O O . GLN A 1 77 ? -17.864 -43.549 -25.267 1.00 51.06 77 GLN A O 1
ATOM 612 N N . ASP A 1 78 ? -18.448 -42.007 -23.748 1.00 49.69 78 ASP A N 1
ATOM 613 C CA . ASP A 1 78 ? -19.710 -42.647 -23.362 1.00 49.69 78 ASP A CA 1
ATOM 614 C C . ASP A 1 78 ? -20.838 -42.366 -24.370 1.00 49.69 78 ASP A C 1
ATOM 616 O O . ASP A 1 78 ? -20.941 -41.288 -24.953 1.00 49.69 78 ASP A O 1
ATOM 620 N N . SER A 1 79 ? -21.682 -43.364 -24.640 1.00 43.72 79 SER A N 1
ATOM 621 C CA . SER A 1 79 ? -22.763 -43.334 -25.644 1.00 43.72 79 SER A CA 1
ATOM 622 C C . SER A 1 79 ? -24.088 -42.739 -25.137 1.00 43.72 79 SER A C 1
ATOM 624 O O . SER A 1 79 ? -25.146 -43.121 -25.630 1.00 43.72 79 SER A O 1
ATOM 626 N N . GLY A 1 80 ? -24.053 -41.868 -24.126 1.00 47.41 80 GLY A N 1
ATOM 627 C CA . GLY A 1 80 ? -25.258 -41.243 -23.567 1.00 47.41 80 GLY A CA 1
ATOM 628 C C . GLY A 1 80 ? -25.802 -40.109 -24.441 1.00 47.41 80 GLY A C 1
ATOM 629 O O . GLY A 1 80 ? -25.028 -39.462 -25.144 1.00 47.41 80 GLY A O 1
ATOM 630 N N . ASP A 1 81 ? -27.120 -39.880 -24.374 1.00 43.12 81 ASP A N 1
ATOM 631 C CA . ASP A 1 81 ? -27.892 -38.851 -25.094 1.00 43.12 81 ASP A CA 1
ATOM 632 C C . ASP A 1 81 ? -27.221 -37.462 -25.056 1.00 43.12 81 ASP A C 1
ATOM 634 O O . ASP A 1 81 ? -27.473 -36.643 -24.165 1.00 43.12 81 ASP A O 1
ATOM 638 N N . ALA A 1 82 ? -26.363 -37.164 -26.030 1.00 45.22 82 ALA A N 1
ATOM 639 C CA . ALA A 1 82 ? -25.746 -35.853 -26.150 1.00 45.22 82 ALA A CA 1
ATOM 640 C C . ALA A 1 82 ? -26.710 -34.926 -26.895 1.00 45.22 82 ALA A C 1
ATOM 642 O O . ALA A 1 82 ? -26.816 -34.941 -28.124 1.00 45.22 82 ALA A O 1
ATOM 643 N N . LYS A 1 83 ? -27.430 -34.117 -26.122 1.00 43.56 83 LYS A N 1
ATOM 644 C CA . LYS A 1 83 ? -28.315 -33.071 -26.635 1.00 43.56 83 LYS A CA 1
ATOM 645 C C . LYS A 1 83 ? -27.569 -31.745 -26.637 1.00 43.56 83 LYS A C 1
ATOM 647 O O . LYS A 1 83 ? -27.062 -31.327 -25.598 1.00 43.56 83 LYS A O 1
ATOM 652 N N . PHE A 1 84 ? -27.519 -31.084 -27.787 1.00 43.44 84 PHE A N 1
ATOM 653 C CA . PHE A 1 84 ? -27.041 -29.709 -27.891 1.00 43.44 84 PHE A CA 1
ATOM 654 C C . PHE A 1 84 ? -28.236 -28.770 -27.842 1.00 43.44 84 PHE A C 1
ATOM 656 O O . PHE A 1 84 ? -29.191 -28.932 -28.595 1.00 43.44 84 PHE A O 1
ATOM 663 N N . VAL A 1 85 ? -28.198 -27.784 -26.950 1.00 38.66 85 VAL A N 1
ATOM 664 C CA . VAL A 1 85 ? -29.234 -26.750 -26.881 1.00 38.66 85 VAL A CA 1
ATOM 665 C C . VAL A 1 85 ? -28.669 -25.484 -27.505 1.00 38.66 85 VAL A C 1
ATOM 667 O O . VAL A 1 85 ? -27.709 -24.919 -26.977 1.00 38.66 85 VAL A O 1
ATOM 670 N N . ILE A 1 86 ? -29.265 -25.031 -28.607 1.00 41.62 86 ILE A N 1
ATOM 671 C CA . ILE A 1 86 ? -29.008 -23.689 -29.127 1.00 41.62 86 ILE A CA 1
ATOM 672 C C . ILE A 1 86 ? -29.977 -22.757 -28.407 1.00 41.62 86 ILE A C 1
ATOM 674 O O . ILE A 1 86 ? -31.194 -22.820 -28.593 1.00 41.62 86 ILE A O 1
ATOM 678 N N . LYS A 1 87 ? -29.436 -21.915 -27.526 1.00 35.56 87 LYS A N 1
ATOM 679 C CA . LYS A 1 87 ? -30.212 -20.887 -26.835 1.00 35.56 87 LYS A CA 1
ATOM 680 C C . LYS A 1 87 ? -30.080 -19.567 -27.581 1.00 35.56 87 LYS A C 1
ATOM 682 O O . LYS A 1 87 ? -29.030 -18.929 -27.525 1.00 35.56 87 LYS A O 1
ATOM 687 N N . ASP A 1 88 ? -31.163 -19.153 -28.227 1.00 39.41 88 ASP A N 1
ATOM 688 C CA . ASP A 1 88 ? -31.336 -17.778 -28.687 1.00 39.41 88 ASP A CA 1
ATOM 689 C C . ASP A 1 88 ? -31.710 -16.902 -27.485 1.00 39.41 88 ASP A C 1
ATOM 691 O O . ASP A 1 88 ? -32.875 -16.744 -27.126 1.00 39.41 88 ASP A O 1
ATOM 695 N N . GLU A 1 89 ? -30.696 -16.405 -26.783 1.00 32.97 89 GLU A N 1
ATOM 696 C CA . GLU A 1 89 ? -30.882 -15.350 -25.792 1.00 32.97 89 GLU A CA 1
ATOM 697 C C . GLU A 1 89 ? -30.297 -14.052 -26.377 1.00 32.97 89 GLU A C 1
ATOM 699 O O . GLU A 1 89 ? -29.224 -13.603 -25.980 1.00 32.97 89 GLU A O 1
ATOM 704 N N . ASN A 1 90 ? -31.057 -13.453 -27.307 1.00 32.88 90 ASN A N 1
ATOM 705 C CA . ASN A 1 90 ? -30.898 -12.122 -27.917 1.00 32.88 90 ASN A CA 1
ATOM 706 C C . ASN A 1 90 ? -29.941 -12.011 -29.127 1.00 32.88 90 ASN A C 1
ATOM 708 O O . ASN A 1 90 ? -28.888 -11.374 -29.036 1.00 32.88 90 ASN A O 1
ATOM 712 N N . MET A 1 91 ? -30.358 -12.477 -30.310 1.00 33.19 91 MET A N 1
ATOM 713 C CA . MET A 1 91 ? -29.926 -11.821 -31.557 1.00 33.19 91 MET A CA 1
ATOM 714 C C . MET A 1 91 ? -30.646 -10.468 -31.716 1.00 33.19 91 MET A C 1
ATOM 716 O O . MET A 1 91 ? -31.797 -10.408 -32.145 1.00 33.19 91 MET A O 1
ATOM 720 N N . VAL A 1 92 ? -29.988 -9.367 -31.342 1.00 31.17 92 VAL A N 1
ATOM 721 C CA . VAL A 1 92 ? -30.489 -8.002 -31.581 1.00 31.17 92 VAL A CA 1
ATOM 722 C C . VAL A 1 92 ? -29.829 -7.464 -32.845 1.00 31.17 92 VAL A C 1
ATOM 724 O O . VAL A 1 92 ? -28.679 -7.055 -32.797 1.00 31.17 92 VAL A O 1
ATOM 727 N N . PHE A 1 93 ? -30.559 -7.454 -33.960 1.00 34.72 93 PHE A N 1
ATOM 728 C CA . PHE A 1 93 ? -30.135 -6.752 -35.172 1.00 34.72 93 PHE A CA 1
ATOM 729 C C . PHE A 1 93 ? -30.530 -5.280 -35.031 1.00 34.72 93 PHE A C 1
ATOM 731 O O . PHE A 1 93 ? -31.715 -4.947 -35.141 1.00 34.72 93 PHE A O 1
ATOM 738 N N . ASP A 1 94 ? -29.573 -4.406 -34.725 1.00 28.53 94 ASP A N 1
ATOM 739 C CA . ASP A 1 94 ? -29.861 -2.974 -34.655 1.00 28.53 94 ASP A CA 1
ATOM 740 C C . ASP A 1 94 ? -29.927 -2.394 -36.080 1.00 28.53 94 ASP A C 1
ATOM 742 O O . ASP A 1 94 ? -29.037 -2.605 -36.898 1.00 28.53 94 ASP A O 1
ATOM 746 N N . ASN A 1 95 ? -31.011 -1.667 -36.360 1.00 29.12 95 ASN A N 1
ATOM 747 C CA . ASN A 1 95 ? -31.446 -1.113 -37.653 1.00 29.12 95 ASN A CA 1
ATOM 748 C C . ASN A 1 95 ? -32.052 -2.080 -38.695 1.00 29.12 95 ASN A C 1
ATOM 750 O O . ASN A 1 95 ? -31.384 -2.583 -39.586 1.00 29.12 95 ASN A O 1
ATOM 754 N N . GLY A 1 96 ? -33.390 -2.160 -38.673 1.00 31.81 96 GLY A N 1
ATOM 755 C CA . GLY A 1 96 ? -34.240 -2.201 -39.873 1.00 31.81 96 GLY A CA 1
ATOM 756 C C . GLY A 1 96 ? -34.161 -3.447 -40.762 1.00 31.81 96 GLY A C 1
ATOM 757 O O . GLY A 1 96 ? -33.276 -3.552 -41.594 1.00 31.81 96 GLY A O 1
ATOM 758 N N . ARG A 1 97 ? -35.176 -4.322 -40.642 1.00 35.28 97 ARG A N 1
ATOM 759 C CA . ARG A 1 97 ? -35.601 -5.368 -41.603 1.00 35.28 97 ARG A CA 1
ATOM 760 C C . ARG A 1 97 ? -34.623 -5.646 -42.760 1.00 35.28 97 ARG A C 1
ATOM 762 O O . ARG A 1 97 ? -34.729 -5.029 -43.815 1.00 35.28 97 ARG A O 1
ATOM 769 N N . VAL A 1 98 ? -33.803 -6.678 -42.593 1.00 34.56 98 VAL A N 1
ATOM 770 C CA . VAL A 1 98 ? -33.289 -7.460 -43.721 1.00 34.56 98 VAL A CA 1
ATOM 771 C C . VAL A 1 98 ? -34.259 -8.630 -43.906 1.00 34.56 98 VAL A C 1
ATOM 773 O O . VAL A 1 98 ? -34.332 -9.524 -43.061 1.00 34.56 98 VAL A O 1
ATOM 776 N N . GLU A 1 99 ? -35.085 -8.585 -44.953 1.00 39.12 99 GLU A N 1
ATOM 777 C CA . GLU A 1 99 ? -35.792 -9.774 -45.447 1.00 39.12 99 GLU A CA 1
ATOM 778 C C . GLU A 1 99 ? -34.742 -10.661 -46.133 1.00 39.12 99 GLU A C 1
ATOM 780 O O . GLU A 1 99 ? -34.466 -10.498 -47.314 1.00 39.12 99 GLU A O 1
ATOM 785 N N . GLY A 1 100 ? -34.100 -11.551 -45.371 1.00 40.88 100 GLY A N 1
ATOM 786 C CA . GLY A 1 100 ? -33.048 -12.450 -45.855 1.00 40.88 100 GLY A CA 1
ATOM 787 C C . GLY A 1 100 ? -33.187 -13.853 -45.261 1.00 40.88 100 GLY A C 1
ATOM 788 O O . GLY A 1 100 ? -33.821 -14.038 -44.225 1.00 40.88 100 GLY A O 1
ATOM 789 N N . GLN A 1 101 ? -32.652 -14.867 -45.944 1.00 42.03 101 GLN A N 1
ATOM 790 C CA . GLN A 1 101 ? -32.776 -16.273 -45.538 1.00 42.03 101 GLN A CA 1
ATOM 791 C C . GLN A 1 101 ? -32.165 -16.552 -44.151 1.00 42.03 101 GLN A C 1
ATOM 793 O O . GLN A 1 101 ? -31.141 -15.985 -43.775 1.00 42.03 101 GLN A O 1
ATOM 798 N N . ALA A 1 102 ? -32.784 -17.475 -43.406 1.00 43.16 102 ALA A N 1
ATOM 799 C CA . ALA A 1 102 ? -32.302 -17.933 -42.104 1.00 43.16 102 ALA A CA 1
ATOM 800 C C . ALA A 1 102 ? -30.872 -18.523 -42.188 1.00 43.16 102 ALA A C 1
ATOM 802 O O . ALA A 1 102 ? -30.517 -19.127 -43.206 1.00 43.16 102 ALA A O 1
ATOM 803 N N . PRO A 1 103 ? -30.050 -18.391 -41.126 1.00 45.78 103 PRO A N 1
ATOM 804 C CA . PRO A 1 103 ? -28.715 -18.981 -41.090 1.00 45.78 103 PRO A CA 1
ATOM 805 C C . PRO A 1 103 ? -28.782 -20.499 -41.294 1.00 45.78 103 PRO A C 1
ATOM 807 O O . PRO A 1 103 ? -29.626 -21.178 -40.716 1.00 45.78 103 PRO A O 1
ATOM 810 N N . THR A 1 104 ? -27.866 -21.038 -42.100 1.00 46.72 104 THR A N 1
ATOM 811 C CA . THR A 1 104 ? -27.768 -22.483 -42.343 1.00 46.72 104 THR A CA 1
ATOM 812 C C . THR A 1 104 ? -26.696 -23.087 -41.443 1.00 46.72 104 THR A C 1
ATOM 814 O O . THR A 1 104 ? -25.546 -22.636 -41.437 1.00 46.72 104 THR A O 1
ATOM 817 N N . ILE A 1 105 ? -27.077 -24.122 -40.691 1.00 49.44 105 ILE A N 1
ATOM 818 C CA . ILE A 1 105 ? -26.178 -24.935 -39.867 1.00 49.44 105 ILE A CA 1
ATOM 819 C C . ILE A 1 105 ? -25.911 -26.247 -40.606 1.00 49.44 105 ILE A C 1
ATOM 821 O O . ILE A 1 105 ? -26.844 -26.949 -40.973 1.00 49.44 105 ILE A O 1
ATOM 825 N N . THR A 1 106 ? -24.643 -26.599 -40.790 1.00 52.19 106 THR A N 1
ATOM 826 C CA . THR A 1 106 ? -24.205 -27.874 -41.366 1.00 52.19 106 THR A CA 1
ATOM 827 C C . THR A 1 106 ? -23.361 -28.624 -40.342 1.00 52.19 106 THR A C 1
ATOM 829 O O . THR A 1 106 ? -22.471 -28.044 -39.725 1.00 52.19 106 THR A O 1
ATOM 832 N N . ILE A 1 107 ? -23.612 -29.918 -40.151 1.00 52.25 107 ILE A N 1
ATOM 833 C CA . ILE A 1 107 ? -22.891 -30.754 -39.178 1.00 52.25 107 ILE A CA 1
ATOM 834 C C . ILE A 1 107 ? -22.000 -31.738 -39.939 1.00 52.25 107 ILE A C 1
ATOM 836 O O . ILE A 1 107 ? -22.471 -32.420 -40.846 1.00 52.25 107 ILE A O 1
ATOM 840 N N . LYS A 1 108 ? -20.717 -31.834 -39.570 1.00 57.19 108 LYS A N 1
ATOM 841 C CA . LYS A 1 108 ? -19.744 -32.740 -40.199 1.00 57.19 108 LYS A CA 1
ATOM 842 C C . LYS A 1 108 ? -18.900 -33.457 -39.152 1.00 57.19 108 LYS A C 1
ATOM 844 O O . LYS A 1 108 ? -18.378 -32.840 -38.237 1.00 57.19 108 LYS A O 1
ATOM 849 N N . THR A 1 109 ? -18.689 -34.756 -39.303 1.00 55.72 109 THR A N 1
ATOM 850 C CA . THR A 1 109 ? -17.734 -35.517 -38.481 1.00 55.72 109 THR A CA 1
ATOM 851 C C . THR A 1 109 ? -16.343 -35.440 -39.111 1.00 55.72 109 THR A C 1
ATOM 853 O O . THR A 1 109 ? -16.219 -35.731 -40.301 1.00 55.72 109 THR A O 1
ATOM 856 N N . ILE A 1 110 ? -15.308 -35.087 -38.349 1.00 55.59 110 ILE A N 1
ATOM 857 C CA . ILE A 1 110 ? -13.948 -34.867 -38.876 1.00 55.59 110 ILE A CA 1
ATOM 858 C C . ILE A 1 110 ? -12.884 -35.575 -38.024 1.00 55.59 110 ILE A C 1
ATOM 860 O O . ILE A 1 110 ? -13.111 -35.916 -36.858 1.00 55.59 110 ILE A O 1
ATOM 864 N N . ASP A 1 111 ? -11.720 -35.836 -38.613 1.00 57.53 111 ASP A N 1
ATOM 865 C CA . ASP A 1 111 ? -10.546 -36.352 -37.896 1.00 57.53 111 ASP A CA 1
ATOM 866 C C . ASP A 1 111 ? -9.553 -35.233 -37.526 1.00 57.53 111 ASP A C 1
ATOM 868 O O . ASP A 1 111 ? -9.764 -34.059 -37.836 1.00 57.53 111 ASP A O 1
ATOM 872 N N . GLY A 1 112 ? -8.511 -35.592 -36.767 1.00 47.25 112 GLY A N 1
ATOM 873 C CA . GLY A 1 112 ? -7.527 -34.635 -36.249 1.00 47.25 112 GLY A CA 1
ATOM 874 C C . GLY A 1 112 ? -6.689 -33.976 -37.345 1.00 47.25 112 GLY A C 1
ATOM 875 O O . GLY A 1 112 ? -6.448 -32.772 -37.286 1.00 47.25 112 GLY A O 1
ATOM 876 N N . ASP A 1 113 ? -6.315 -34.725 -38.382 1.00 54.16 113 ASP A N 1
ATOM 877 C CA . ASP A 1 113 ? -5.542 -34.193 -39.507 1.00 54.16 113 ASP A CA 1
ATOM 878 C C . ASP A 1 113 ? -6.393 -33.254 -40.374 1.00 54.16 113 ASP A C 1
ATOM 880 O O . ASP A 1 113 ? -5.915 -32.214 -40.835 1.00 54.16 113 ASP A O 1
ATOM 884 N N . GLU A 1 114 ? -7.677 -33.566 -40.570 1.00 56.25 114 GLU A N 1
ATOM 885 C CA . GLU A 1 114 ? -8.640 -32.693 -41.246 1.00 56.25 114 GLU A CA 1
ATOM 886 C C . GLU A 1 114 ? -8.860 -31.393 -40.449 1.00 56.25 114 GLU A C 1
ATOM 888 O O . GLU A 1 114 ? -8.838 -30.310 -41.036 1.00 56.25 114 GLU A O 1
ATOM 893 N N . LEU A 1 115 ? -8.948 -31.462 -39.113 1.00 50.56 115 LEU A N 1
ATOM 894 C CA . LEU A 1 115 ? -9.037 -30.290 -38.227 1.00 50.56 115 LEU A CA 1
ATOM 895 C C . LEU A 1 115 ? -7.801 -29.380 -38.334 1.00 50.56 115 LEU A C 1
ATOM 897 O O . LEU A 1 115 ? -7.929 -28.158 -38.457 1.00 50.56 115 LEU A O 1
ATOM 901 N N . VAL A 1 116 ? -6.601 -29.969 -38.324 1.00 48.03 116 VAL A N 1
ATOM 902 C CA . VAL A 1 116 ? -5.330 -29.241 -38.465 1.00 48.03 116 VAL A CA 1
ATOM 903 C C . VAL A 1 116 ? -5.213 -28.603 -39.852 1.00 48.03 116 VAL A C 1
ATOM 905 O O . VAL A 1 116 ? -4.771 -27.458 -39.973 1.00 48.03 116 VAL A O 1
ATOM 908 N N . ASN A 1 117 ? -5.662 -29.293 -40.902 1.00 55.19 117 ASN A N 1
ATOM 909 C CA . ASN A 1 117 ? -5.688 -28.751 -42.259 1.00 55.19 117 ASN A CA 1
ATOM 910 C C . ASN A 1 117 ? -6.666 -27.577 -42.411 1.00 55.19 117 ASN A C 1
ATOM 912 O O . ASN A 1 117 ? -6.311 -26.581 -43.043 1.00 55.19 117 ASN A O 1
ATOM 916 N N . ILE A 1 118 ? -7.863 -27.663 -41.821 1.00 52.34 118 ILE A N 1
ATOM 917 C CA . ILE A 1 118 ? -8.853 -26.572 -41.809 1.00 52.34 118 ILE A CA 1
ATOM 918 C C . ILE A 1 118 ? -8.268 -25.335 -41.111 1.00 52.34 118 ILE A C 1
ATOM 920 O O . ILE A 1 118 ? -8.352 -24.227 -41.641 1.00 52.34 118 ILE A O 1
ATOM 924 N N . TYR A 1 119 ? -7.607 -25.524 -39.968 1.00 47.28 119 TYR A N 1
ATOM 925 C CA . TYR A 1 119 ? -6.961 -24.443 -39.224 1.00 47.28 119 TYR A CA 1
ATOM 926 C C . TYR A 1 119 ? -5.821 -23.776 -40.003 1.00 47.28 119 TYR A C 1
ATOM 928 O O . TYR A 1 119 ? -5.811 -22.558 -40.184 1.00 47.28 119 TYR A O 1
ATOM 936 N N . ASN A 1 120 ? -4.873 -24.573 -40.506 1.00 46.38 120 ASN A N 1
ATOM 937 C CA . ASN A 1 120 ? -3.687 -24.056 -41.189 1.00 46.38 120 ASN A CA 1
ATOM 938 C C . ASN A 1 120 ? -4.040 -23.320 -42.489 1.00 46.38 120 ASN A C 1
ATOM 940 O O . ASN A 1 120 ? -3.414 -22.311 -42.809 1.00 46.38 120 ASN A O 1
ATOM 944 N N . ARG A 1 121 ? -5.062 -23.781 -43.222 1.00 50.44 121 ARG A N 1
ATOM 945 C CA . ARG A 1 121 ? -5.518 -23.131 -44.463 1.00 50.44 121 ARG A CA 1
ATOM 946 C C . ARG A 1 121 ? -6.316 -21.846 -44.215 1.00 50.44 121 ARG A C 1
ATOM 948 O O . ARG A 1 121 ? -6.347 -20.989 -45.090 1.00 50.44 121 ARG A O 1
ATOM 955 N N . GLY A 1 122 ? -6.889 -21.667 -43.020 1.00 45.53 122 GLY A N 1
ATOM 956 C CA . GLY A 1 122 ? -7.507 -20.403 -42.597 1.00 45.53 122 GLY A CA 1
ATOM 957 C C . GLY A 1 122 ? -6.521 -19.302 -42.209 1.00 45.53 122 GLY A C 1
ATOM 958 O O . GLY A 1 122 ? -6.883 -18.129 -42.210 1.00 45.53 122 GLY A O 1
ATOM 959 N N . LEU A 1 123 ? -5.276 -19.660 -41.880 1.00 38.41 123 LEU A N 1
ATOM 960 C CA . LEU A 1 123 ? -4.216 -18.701 -41.549 1.00 38.41 123 LEU A CA 1
ATOM 961 C C . LEU A 1 123 ? -3.500 -18.148 -42.796 1.00 38.41 123 LEU A C 1
ATOM 963 O O . LEU A 1 123 ? -2.855 -17.105 -42.709 1.00 38.41 123 LEU A O 1
ATOM 967 N N . SER A 1 124 ? -3.597 -18.820 -43.952 1.00 40.16 124 SER A N 1
ATOM 968 C CA . SER A 1 124 ? -2.792 -18.511 -45.145 1.00 40.16 124 SER A CA 1
ATOM 969 C C . SER A 1 124 ? -3.428 -17.552 -46.164 1.00 40.16 124 SER A C 1
ATOM 971 O O . SER A 1 124 ? -2.805 -17.275 -47.187 1.00 40.16 124 SER A O 1
ATOM 973 N N . SER A 1 125 ? -4.637 -17.023 -45.953 1.00 41.62 125 SER A N 1
ATOM 974 C CA . SER A 1 125 ? -5.337 -16.247 -46.991 1.00 41.62 125 SER A CA 1
ATOM 975 C C . SER A 1 125 ? -4.960 -14.757 -46.988 1.00 41.62 125 SER A C 1
ATOM 977 O O . SER A 1 125 ? -5.649 -13.917 -46.404 1.00 41.62 125 SER A O 1
ATOM 979 N N . SER A 1 126 ? -3.868 -14.411 -47.672 1.00 40.03 126 SER A N 1
ATOM 980 C CA . SER A 1 126 ? -3.575 -13.036 -48.109 1.00 40.03 126 SER A CA 1
ATOM 981 C C . SER A 1 126 ? -3.975 -12.759 -49.570 1.00 40.03 126 SER A C 1
ATOM 983 O O . SER A 1 126 ? -3.809 -11.628 -50.026 1.00 40.03 126 SER A O 1
ATOM 985 N N . GLN A 1 127 ? -4.560 -13.730 -50.288 1.00 34.88 127 GLN A N 1
ATOM 986 C CA . GLN A 1 127 ? -5.121 -13.554 -51.635 1.00 34.88 127 GLN A CA 1
ATOM 987 C C . GLN A 1 127 ? -6.408 -14.384 -51.855 1.00 34.88 127 GLN A C 1
ATOM 989 O O . GLN A 1 127 ? -6.449 -15.562 -51.526 1.00 34.88 127 GLN A O 1
ATOM 994 N N . GLU A 1 128 ? -7.412 -13.719 -52.447 1.00 39.34 128 GLU A N 1
ATOM 995 C CA . GLU A 1 128 ? -8.652 -14.200 -53.101 1.00 39.34 128 GLU A CA 1
ATOM 996 C C . GLU A 1 128 ? -9.818 -14.808 -52.275 1.00 39.34 128 GLU A C 1
ATOM 998 O O . GLU A 1 128 ? -9.837 -15.978 -51.907 1.00 39.34 128 GLU A O 1
ATOM 1003 N N . ASP A 1 129 ? -10.913 -14.035 -52.174 1.00 48.41 129 ASP A N 1
ATOM 1004 C CA . ASP A 1 129 ? -12.249 -14.438 -51.678 1.00 48.41 129 ASP A CA 1
ATOM 1005 C C . ASP A 1 129 ? -12.901 -15.610 -52.451 1.00 48.41 129 ASP A C 1
ATOM 1007 O O . ASP A 1 129 ? -13.801 -16.275 -51.941 1.00 48.41 129 ASP A O 1
ATOM 1011 N N . LYS A 1 130 ? -12.470 -15.906 -53.686 1.00 40.94 130 LYS A N 1
ATOM 1012 C CA . LYS A 1 130 ? -13.144 -16.890 -54.559 1.00 40.94 130 LYS A CA 1
ATOM 1013 C C . LYS A 1 130 ? -12.691 -18.334 -54.352 1.00 40.94 130 LYS A C 1
ATOM 1015 O O . LYS A 1 130 ? -13.497 -19.244 -54.551 1.00 40.94 130 LYS A O 1
ATOM 1020 N N . GLU A 1 131 ? -11.436 -18.571 -53.968 1.00 41.19 131 GLU A N 1
ATOM 1021 C CA . GLU A 1 131 ? -10.962 -19.929 -53.667 1.00 41.19 131 GLU A CA 1
ATOM 1022 C C . GLU A 1 131 ? -11.518 -20.425 -52.334 1.00 41.19 131 GLU A C 1
ATOM 1024 O O . GLU A 1 131 ? -12.002 -21.551 -52.263 1.00 41.19 131 GLU A O 1
ATOM 1029 N N . THR A 1 132 ? -11.557 -19.566 -51.313 1.00 42.50 132 THR A N 1
ATOM 1030 C CA . THR A 1 132 ? -12.149 -19.897 -50.010 1.00 42.50 132 THR A CA 1
ATOM 1031 C C . THR A 1 132 ? -13.655 -20.160 -50.119 1.00 42.50 132 THR A C 1
ATOM 1033 O O . THR A 1 132 ? -14.157 -21.097 -49.502 1.00 42.50 132 THR A O 1
ATOM 1036 N N . GLN A 1 133 ? -14.373 -19.411 -50.966 1.00 41.66 133 GLN A N 1
ATOM 1037 C CA . GLN A 1 133 ? -15.791 -19.654 -51.248 1.00 41.66 133 GLN A CA 1
ATOM 1038 C C . GLN A 1 133 ? -16.028 -20.995 -51.970 1.00 41.66 133 GLN A C 1
ATOM 1040 O O . GLN A 1 133 ? -16.866 -21.780 -51.530 1.00 41.66 133 GLN A O 1
ATOM 1045 N N . ARG A 1 134 ? -15.247 -21.321 -53.014 1.00 44.94 134 ARG A N 1
ATOM 1046 C CA . ARG A 1 134 ? -15.309 -22.640 -53.685 1.00 44.94 134 ARG A CA 1
ATOM 1047 C C . ARG A 1 134 ? -14.916 -23.791 -52.762 1.00 44.94 134 ARG A C 1
ATOM 1049 O O . ARG A 1 134 ? -15.438 -24.896 -52.888 1.00 44.94 134 ARG A O 1
ATOM 1056 N N . LEU A 1 135 ? -13.992 -23.543 -51.836 1.00 47.91 135 LEU A N 1
ATOM 1057 C CA . LEU A 1 135 ? -13.565 -24.510 -50.832 1.00 47.91 135 LEU A CA 1
ATOM 1058 C C . LEU A 1 135 ? -14.702 -24.809 -49.850 1.00 47.91 135 LEU A C 1
ATOM 1060 O O . LEU A 1 135 ? -14.976 -25.983 -49.607 1.00 47.91 135 LEU A O 1
ATOM 1064 N N . LEU A 1 136 ? -15.386 -23.771 -49.352 1.00 43.72 136 LEU A N 1
ATOM 1065 C CA . LEU A 1 136 ? -16.602 -23.890 -48.541 1.00 43.72 136 LEU A CA 1
ATOM 1066 C C . LEU A 1 136 ? -17.682 -24.683 -49.284 1.00 43.72 136 LEU A C 1
ATOM 1068 O O . LEU A 1 136 ? -18.217 -25.638 -48.733 1.00 43.72 136 LEU A O 1
ATOM 1072 N N . GLU A 1 137 ? -17.942 -24.353 -50.549 1.00 45.44 137 GLU A N 1
ATOM 1073 C CA . GLU A 1 137 ? -18.898 -25.077 -51.394 1.00 45.44 137 GLU A CA 1
ATOM 1074 C C . GLU A 1 137 ? -18.490 -26.553 -51.592 1.00 45.44 137 GLU A C 1
ATOM 107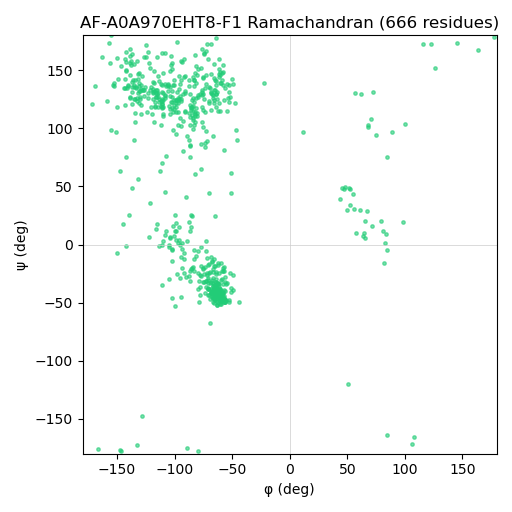6 O O . GLU A 1 137 ? -19.346 -27.433 -51.552 1.00 45.44 137 GLU A O 1
ATOM 1081 N N . SER A 1 138 ? -17.190 -26.867 -51.705 1.00 46.19 138 SER A N 1
ATOM 1082 C CA . SER A 1 138 ? -16.698 -28.257 -51.802 1.00 46.19 138 SER A CA 1
ATOM 1083 C C . SER A 1 138 ? -16.750 -29.027 -50.472 1.00 46.19 138 SER A C 1
ATOM 1085 O O . SER A 1 138 ? -16.971 -30.240 -50.450 1.00 46.19 138 SER A O 1
ATOM 1087 N N . LEU A 1 139 ? -16.564 -28.334 -49.344 1.00 43.34 139 LEU A N 1
ATOM 1088 C CA . LEU A 1 139 ? -16.667 -28.905 -48.000 1.00 43.34 139 LEU A CA 1
ATOM 1089 C C . LEU A 1 139 ? -18.127 -29.182 -47.631 1.00 43.34 139 LEU A C 1
ATOM 1091 O O . LEU A 1 139 ? -18.405 -30.208 -47.015 1.00 43.34 139 LEU A O 1
ATOM 1095 N N . ILE A 1 140 ? -19.043 -28.314 -48.068 1.00 42.91 140 ILE A N 1
ATOM 1096 C CA . ILE A 1 140 ? -20.493 -28.518 -47.989 1.00 42.91 140 ILE A CA 1
ATOM 1097 C C . ILE A 1 140 ? -20.902 -29.692 -48.893 1.00 42.91 140 ILE A C 1
ATOM 1099 O O . ILE A 1 140 ? -21.602 -30.590 -48.439 1.00 42.91 140 ILE A O 1
ATOM 1103 N N . ALA A 1 141 ? -20.382 -29.766 -50.124 1.00 41.47 141 ALA A N 1
ATOM 1104 C CA . ALA A 1 141 ? -20.696 -30.838 -51.076 1.00 41.47 141 ALA A CA 1
ATOM 1105 C C . ALA A 1 141 ? -20.118 -32.226 -50.715 1.00 41.47 141 ALA A C 1
ATOM 1107 O O . ALA A 1 141 ? -20.545 -33.229 -51.283 1.00 41.47 141 ALA A O 1
ATOM 1108 N N . SER A 1 142 ? -19.138 -32.304 -49.805 1.00 40.50 142 SER A N 1
ATOM 1109 C CA . SER A 1 142 ? -18.486 -33.559 -49.382 1.00 40.50 142 SER A CA 1
ATOM 1110 C C . SER A 1 142 ? -18.962 -34.088 -48.022 1.00 40.50 142 SER A C 1
ATOM 1112 O O . SER A 1 142 ? -18.526 -35.160 -47.596 1.00 40.50 142 SER A O 1
ATOM 1114 N N . GLY A 1 143 ? -19.836 -33.355 -47.327 1.00 37.81 143 GLY A N 1
ATOM 1115 C CA . GLY A 1 143 ? -20.468 -33.782 -46.079 1.00 37.81 143 GLY A CA 1
ATOM 1116 C C . GLY A 1 143 ? -21.839 -34.420 -46.310 1.00 37.81 143 GLY A C 1
ATOM 1117 O O . GLY A 1 143 ? -22.497 -34.171 -47.314 1.00 37.81 143 GLY A O 1
ATOM 1118 N N . VAL A 1 144 ? -22.296 -35.234 -45.356 1.00 34.88 144 VAL A N 1
ATOM 1119 C CA . VAL A 1 144 ? -23.713 -35.615 -45.285 1.00 34.88 144 VAL A CA 1
ATOM 1120 C C . VAL A 1 144 ? -24.492 -34.355 -44.909 1.00 34.88 144 VAL A C 1
ATOM 1122 O O . VAL A 1 144 ? -24.272 -33.795 -43.837 1.00 34.88 144 VAL A O 1
ATOM 1125 N N . GLU A 1 145 ? -25.358 -33.887 -45.805 1.00 38.28 145 GLU A N 1
ATOM 1126 C CA . GLU A 1 145 ? -26.166 -32.681 -45.619 1.00 38.28 145 GLU A CA 1
ATOM 1127 C C . GLU A 1 145 ? -27.176 -32.906 -44.479 1.00 38.28 145 GLU A C 1
ATOM 1129 O O . GLU A 1 145 ? -28.252 -33.479 -44.642 1.00 38.28 145 GLU A O 1
ATOM 1134 N N . ALA A 1 146 ? -26.785 -32.512 -43.273 1.00 39.19 146 ALA A N 1
ATOM 1135 C CA . ALA A 1 146 ? -27.578 -32.647 -42.061 1.00 39.19 146 ALA A CA 1
ATOM 1136 C C . ALA A 1 146 ? -28.589 -31.496 -41.926 1.00 39.19 146 ALA A C 1
ATOM 1138 O O . ALA A 1 146 ? -28.523 -30.740 -40.967 1.00 39.19 146 ALA A O 1
ATOM 1139 N N . GLY A 1 147 ? -29.508 -31.368 -42.888 1.00 38.62 147 GLY A N 1
ATOM 1140 C CA . GLY A 1 147 ? -30.687 -30.499 -42.807 1.00 38.62 147 GLY A CA 1
ATOM 1141 C C . GLY A 1 147 ? -30.428 -28.988 -42.904 1.00 38.62 147 GLY A C 1
ATOM 1142 O O . GLY A 1 147 ? -29.620 -28.407 -42.189 1.00 38.62 147 GLY A O 1
ATOM 1143 N N . THR A 1 148 ? -31.183 -28.309 -43.764 1.00 35.47 148 THR A N 1
ATOM 1144 C CA . THR A 1 148 ? -31.296 -26.845 -43.745 1.00 35.47 148 THR A CA 1
ATOM 1145 C C . THR A 1 148 ? -32.298 -26.452 -42.654 1.00 35.47 148 THR A C 1
ATOM 1147 O O . THR A 1 148 ? -33.492 -26.714 -42.790 1.00 35.47 148 THR A O 1
ATOM 1150 N N . PHE A 1 149 ? -31.844 -25.838 -41.560 1.00 40.97 149 PHE A N 1
ATOM 1151 C CA . PHE A 1 149 ? -32.732 -25.338 -40.501 1.00 40.97 149 PHE A CA 1
ATOM 1152 C C . PHE A 1 149 ? -33.186 -23.916 -40.842 1.00 40.97 149 PHE A C 1
ATOM 1154 O O . PHE A 1 149 ? -32.528 -22.938 -40.507 1.00 40.97 149 PHE A O 1
ATOM 1161 N N . SER A 1 150 ? -34.300 -23.786 -41.565 1.00 35.62 150 SER A N 1
ATOM 1162 C CA . SER A 1 150 ? -34.736 -22.505 -42.138 1.00 35.62 150 SER A CA 1
ATOM 1163 C C . SER A 1 150 ? -35.600 -21.622 -41.221 1.00 35.62 150 SER A C 1
ATOM 1165 O O . SER A 1 150 ? -36.282 -20.729 -41.718 1.00 35.62 150 SER A O 1
ATOM 1167 N N . THR A 1 151 ? -35.612 -21.815 -39.899 1.00 35.34 151 THR A N 1
ATOM 1168 C CA . THR A 1 151 ? -36.507 -21.050 -39.003 1.00 35.34 151 THR A CA 1
ATOM 1169 C C . THR A 1 151 ? -35.867 -20.689 -37.662 1.00 35.34 151 THR A C 1
ATOM 1171 O O . THR A 1 151 ? -36.228 -21.237 -36.630 1.00 35.34 151 THR A O 1
ATOM 1174 N N . LEU A 1 152 ? -34.973 -19.696 -37.657 1.00 37.91 152 LEU A N 1
ATOM 1175 C CA . LEU A 1 152 ? -34.497 -19.011 -36.439 1.00 37.91 152 LEU A CA 1
ATOM 1176 C C . LEU A 1 152 ? -35.065 -17.580 -36.348 1.00 37.91 152 LEU A C 1
ATOM 1178 O O . LEU A 1 152 ? -34.349 -16.624 -36.085 1.00 37.91 152 LEU A O 1
ATOM 1182 N N . TYR A 1 153 ? -36.368 -17.425 -36.612 1.00 35.34 153 TYR A N 1
ATOM 1183 C CA . TYR A 1 153 ? -37.071 -16.129 -36.551 1.00 35.34 153 TYR A CA 1
ATOM 1184 C C . TYR A 1 153 ? -38.023 -15.987 -35.351 1.00 35.34 153 TYR A C 1
ATOM 1186 O O . TYR A 1 153 ? -38.814 -15.048 -35.286 1.00 35.34 153 TYR A O 1
ATOM 1194 N N . SER A 1 154 ? -37.969 -16.894 -34.377 1.00 35.03 154 SER A N 1
ATOM 1195 C CA . SER A 1 154 ? -38.801 -16.806 -33.173 1.00 35.03 154 SER A CA 1
ATOM 1196 C C . SER A 1 154 ? -38.010 -17.237 -31.948 1.00 35.03 154 SER A C 1
ATOM 1198 O O . SER A 1 154 ? -37.374 -18.280 -32.029 1.00 35.03 154 SER A O 1
ATOM 1200 N N . ASN A 1 155 ? -38.118 -16.467 -30.856 1.00 36.19 155 ASN A N 1
ATOM 1201 C CA . ASN A 1 155 ? -37.502 -16.597 -29.517 1.00 36.19 155 ASN A CA 1
ATOM 1202 C C . ASN A 1 155 ? -37.643 -17.979 -28.815 1.00 36.19 155 ASN A C 1
ATOM 1204 O O . ASN A 1 155 ? -37.974 -18.049 -27.631 1.00 36.19 155 ASN A O 1
ATOM 1208 N N . ASN A 1 156 ? -37.427 -19.088 -29.512 1.00 36.97 156 ASN A N 1
ATOM 1209 C CA . ASN A 1 156 ? -37.526 -20.444 -28.996 1.00 36.97 156 ASN A CA 1
ATOM 1210 C C . ASN A 1 156 ? -36.144 -21.095 -29.042 1.00 36.97 156 ASN A C 1
ATOM 1212 O O . ASN A 1 156 ? -35.474 -21.098 -30.069 1.00 36.97 156 ASN A O 1
ATOM 1216 N N . SER A 1 157 ? -35.726 -21.672 -27.917 1.00 43.41 157 SER A N 1
ATOM 1217 C CA . SER A 1 157 ? -34.537 -22.521 -27.856 1.00 43.41 157 SER A CA 1
ATOM 1218 C C . SER A 1 157 ? -34.824 -23.836 -28.588 1.00 43.41 157 SER A C 1
ATOM 1220 O O . SER A 1 157 ? -35.747 -24.552 -28.197 1.00 43.41 157 SER A O 1
ATOM 1222 N N . GLU A 1 158 ? -34.045 -24.177 -29.615 1.00 46.78 158 GLU A N 1
ATOM 1223 C CA . GLU A 1 158 ? -34.116 -25.494 -30.258 1.00 46.78 158 GLU A CA 1
ATOM 1224 C C . GLU A 1 158 ? -33.057 -26.440 -29.677 1.00 46.78 158 GLU A C 1
ATOM 1226 O O . GLU A 1 158 ? -31.908 -26.065 -29.420 1.00 46.78 158 GLU A O 1
ATOM 1231 N N . ILE A 1 159 ? -33.461 -27.692 -29.447 1.00 46.62 159 ILE A N 1
ATOM 1232 C CA . ILE A 1 159 ? -32.576 -28.768 -28.997 1.00 46.62 159 ILE A CA 1
ATOM 1233 C C . ILE A 1 159 ? -32.237 -29.635 -30.210 1.00 46.62 159 ILE A C 1
ATOM 1235 O O . ILE A 1 159 ? -33.107 -30.322 -30.742 1.00 46.62 159 ILE A O 1
ATOM 1239 N N . LEU A 1 160 ? -30.970 -29.631 -30.613 1.00 51.81 160 LEU A N 1
ATOM 1240 C CA . LEU A 1 160 ? -30.415 -30.534 -31.615 1.00 51.81 160 LEU A CA 1
ATOM 1241 C C . LEU A 1 160 ? -29.987 -31.841 -30.942 1.00 51.81 160 LEU A C 1
ATOM 1243 O O . LEU A 1 160 ? -29.079 -31.868 -30.106 1.00 51.81 160 LEU A O 1
ATOM 1247 N N . ASP A 1 161 ? -30.644 -32.937 -31.314 1.00 53.12 161 ASP A N 1
ATOM 1248 C CA . ASP A 1 161 ? -30.226 -34.283 -30.928 1.00 53.12 161 ASP A CA 1
ATOM 1249 C C . ASP A 1 161 ? -29.111 -34.766 -31.861 1.00 53.12 161 ASP A C 1
ATOM 1251 O O . ASP A 1 161 ? -29.305 -34.908 -33.070 1.00 53.12 161 ASP A O 1
ATOM 1255 N N . LEU A 1 162 ? -27.928 -35.014 -31.293 1.00 55.22 162 LEU A N 1
ATOM 1256 C CA . LEU A 1 162 ? -26.751 -35.429 -32.052 1.00 55.22 162 LEU A CA 1
ATOM 1257 C C . LEU A 1 162 ? -26.426 -36.911 -31.929 1.00 55.22 162 LEU A C 1
ATOM 1259 O O . LEU A 1 162 ? -25.407 -37.364 -32.456 1.00 55.22 162 LEU A O 1
ATOM 1263 N N . SER A 1 163 ? -27.282 -37.679 -31.262 1.00 55.16 163 SER A N 1
ATOM 1264 C CA . SER A 1 163 ? -27.021 -39.080 -30.931 1.00 55.16 163 SER A CA 1
ATOM 1265 C C . SER A 1 163 ? -26.719 -39.921 -32.180 1.00 55.16 163 SER A C 1
ATOM 1267 O O . SER A 1 163 ? -25.773 -40.711 -32.184 1.00 55.16 163 SER A O 1
ATOM 1269 N N . GLY A 1 164 ? -27.438 -39.682 -33.285 1.00 57.12 164 GLY A N 1
ATOM 1270 C CA . GLY A 1 164 ? -27.189 -40.347 -34.571 1.00 57.12 164 GLY A CA 1
ATOM 1271 C C . GLY A 1 164 ? -25.849 -39.972 -35.219 1.00 57.12 164 GLY A C 1
ATOM 1272 O O . GLY A 1 164 ? -25.149 -40.839 -35.743 1.00 57.12 164 GLY A O 1
ATOM 1273 N N . TYR A 1 165 ? -25.441 -38.702 -35.129 1.00 58.53 165 TYR A N 1
ATOM 1274 C CA . TYR A 1 165 ? -24.164 -38.227 -35.675 1.00 58.53 165 TYR A CA 1
ATOM 1275 C C . TYR A 1 165 ? -22.978 -38.742 -34.862 1.00 58.53 165 TYR A C 1
ATOM 1277 O O . TYR A 1 165 ? -21.975 -39.149 -35.437 1.00 58.53 165 TYR A O 1
ATOM 1285 N N . ILE A 1 166 ? -23.112 -38.807 -33.536 1.00 57.53 166 ILE A N 1
ATOM 1286 C CA . ILE A 1 166 ? -22.104 -39.394 -32.645 1.00 57.53 166 ILE A CA 1
ATOM 1287 C C . ILE A 1 166 ? -21.933 -40.885 -32.929 1.00 57.53 166 ILE A C 1
ATOM 1289 O O . ILE A 1 166 ? -20.801 -41.362 -33.015 1.00 57.53 166 ILE A O 1
ATOM 1293 N N . GLN A 1 167 ? -23.029 -41.623 -33.123 1.00 59.53 167 GLN A N 1
ATOM 1294 C CA . GLN A 1 167 ? -22.953 -43.036 -33.500 1.00 59.53 167 GLN A CA 1
ATOM 1295 C C . GLN A 1 167 ? -22.255 -43.227 -34.850 1.00 59.53 167 GLN A C 1
ATOM 1297 O O . GLN A 1 167 ? -21.356 -44.061 -34.952 1.00 59.53 167 GLN A O 1
ATOM 1302 N N . ASN A 1 168 ? -22.606 -42.429 -35.863 1.00 61.62 168 ASN A N 1
ATOM 1303 C CA . ASN A 1 168 ? -21.953 -42.482 -37.170 1.00 61.62 168 ASN A CA 1
ATOM 1304 C C . ASN A 1 168 ? -20.456 -42.123 -37.084 1.00 61.62 168 ASN A C 1
ATOM 1306 O O . ASN A 1 168 ? -19.621 -42.803 -37.677 1.00 61.62 168 ASN A O 1
ATOM 1310 N N . ALA A 1 169 ? -20.101 -41.107 -36.296 1.00 61.12 169 ALA A N 1
ATOM 1311 C CA . ALA A 1 169 ? -18.718 -40.686 -36.107 1.00 61.12 169 ALA A CA 1
ATOM 1312 C C . ALA A 1 169 ? -17.869 -41.775 -35.433 1.00 61.12 169 ALA A C 1
ATOM 1314 O O . ALA A 1 169 ? -16.754 -42.046 -35.878 1.00 61.12 169 ALA A O 1
ATOM 1315 N N . LYS A 1 170 ? -18.424 -42.450 -34.413 1.00 63.00 170 LYS A N 1
ATOM 1316 C CA . LYS A 1 170 ? -17.789 -43.601 -33.748 1.00 63.00 170 LYS A CA 1
ATOM 1317 C C . LYS A 1 170 ? -17.614 -44.780 -34.707 1.00 63.00 170 LYS A C 1
ATOM 1319 O O . LYS A 1 170 ? -16.542 -45.373 -34.743 1.00 63.00 170 LYS A O 1
ATOM 1324 N N . GLN A 1 171 ? -18.629 -45.094 -35.516 1.00 63.75 171 GLN A N 1
ATOM 1325 C CA . GLN A 1 171 ? -18.546 -46.160 -36.526 1.00 63.75 171 GLN A CA 1
ATOM 1326 C C . GLN A 1 171 ? -17.466 -45.889 -37.581 1.00 63.75 171 GLN A C 1
ATOM 1328 O O . GLN A 1 171 ? -16.812 -46.821 -38.038 1.00 63.75 171 GLN A O 1
ATOM 1333 N N . ASN A 1 172 ? -17.251 -44.620 -37.933 1.00 60.03 172 ASN A N 1
ATOM 1334 C CA . ASN A 1 172 ? -16.255 -44.196 -38.918 1.00 60.03 172 ASN A CA 1
ATOM 1335 C C . ASN A 1 172 ? -14.917 -43.753 -38.294 1.00 60.03 172 ASN A C 1
ATOM 1337 O O . ASN A 1 172 ? -14.106 -43.123 -38.972 1.00 60.03 172 ASN A O 1
ATOM 1341 N N . ASN A 1 173 ? -14.684 -44.077 -37.015 1.00 65.19 173 ASN A N 1
ATOM 1342 C CA . ASN A 1 173 ? -13.453 -43.803 -36.268 1.00 65.19 173 ASN A CA 1
ATOM 1343 C C . ASN A 1 173 ? -12.991 -42.330 -36.320 1.00 65.19 173 ASN A C 1
ATOM 1345 O O . ASN A 1 173 ? -11.795 -42.031 -36.352 1.00 65.19 173 ASN A O 1
ATOM 1349 N N . LYS A 1 174 ? -13.948 -41.397 -36.369 1.00 61.94 174 LYS A N 1
ATOM 1350 C CA . LYS A 1 174 ? -13.684 -39.956 -36.333 1.00 61.94 174 LYS A CA 1
ATOM 1351 C C . LYS A 1 174 ? -13.437 -39.509 -34.893 1.00 61.94 174 LYS A C 1
ATOM 1353 O O . LYS A 1 174 ? -13.946 -40.124 -33.959 1.00 61.94 174 LYS A O 1
ATOM 1358 N N . LYS A 1 175 ? -12.641 -38.447 -34.719 1.00 58.91 175 LYS A N 1
ATOM 1359 C CA . LYS A 1 175 ? -12.254 -37.917 -33.394 1.00 58.91 175 LYS A CA 1
ATOM 1360 C C . LYS A 1 175 ? -13.102 -36.717 -32.956 1.00 58.91 175 LYS A C 1
ATOM 1362 O O . LYS A 1 175 ? -13.277 -36.508 -31.756 1.00 58.91 175 LYS A O 1
ATOM 1367 N N . TYR A 1 176 ? -13.678 -35.975 -33.906 1.00 55.41 176 TYR A N 1
ATOM 1368 C CA . TYR A 1 176 ? -14.427 -34.751 -33.624 1.00 55.41 176 TYR A CA 1
ATOM 1369 C C . TYR A 1 176 ? -15.745 -34.657 -34.405 1.00 55.41 176 TYR A C 1
ATOM 1371 O O . TYR A 1 176 ? -15.897 -35.218 -35.494 1.00 55.41 176 TYR A O 1
ATOM 1379 N N . ILE A 1 177 ? -16.686 -33.883 -33.864 1.00 57.53 177 ILE A N 1
ATOM 1380 C CA . ILE A 1 177 ? -17.877 -33.391 -34.567 1.00 57.53 177 ILE A CA 1
ATOM 1381 C C . ILE A 1 177 ? -17.728 -31.886 -34.751 1.00 57.53 177 ILE A C 1
ATOM 1383 O O . ILE A 1 177 ? -17.622 -31.141 -33.780 1.00 57.53 177 ILE A O 1
ATOM 1387 N N . GLY A 1 178 ? -17.696 -31.472 -36.010 1.00 56.28 178 GLY A N 1
ATOM 1388 C CA . GLY A 1 178 ? -17.661 -30.100 -36.479 1.00 56.28 178 GLY A CA 1
ATOM 1389 C C . GLY A 1 178 ? -19.055 -29.553 -36.795 1.00 56.28 178 GLY A C 1
ATOM 1390 O O . GLY A 1 178 ? -19.881 -30.242 -37.391 1.00 56.28 178 GLY A O 1
ATOM 1391 N N . PHE A 1 179 ? -19.296 -28.292 -36.465 1.00 56.91 179 PHE A N 1
ATOM 1392 C CA . PHE A 1 179 ? -20.455 -27.509 -36.871 1.00 56.91 179 PHE A CA 1
ATOM 1393 C C . PHE A 1 179 ? -19.975 -26.364 -37.734 1.00 56.91 179 PHE A C 1
ATOM 1395 O O . PHE A 1 179 ? -19.033 -25.662 -37.373 1.00 56.91 179 PHE A 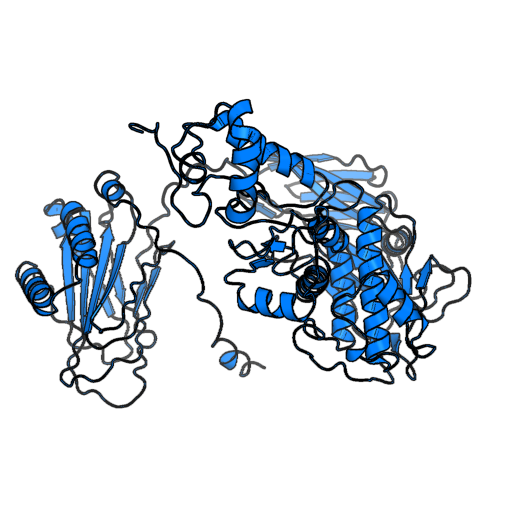O 1
ATOM 1402 N N . TYR A 1 180 ? -20.655 -26.172 -38.849 1.00 52.56 180 TYR A N 1
ATOM 1403 C CA . TYR A 1 180 ? -20.431 -25.096 -39.784 1.00 52.56 180 TYR A CA 1
ATOM 1404 C C . TYR A 1 180 ? -21.665 -24.206 -39.785 1.00 52.56 180 TYR A C 1
ATOM 1406 O O . TYR A 1 180 ? -22.759 -24.662 -40.101 1.00 52.56 180 TYR A O 1
ATOM 1414 N N . LEU A 1 181 ? -21.503 -22.943 -39.410 1.00 51.53 181 LEU A N 1
ATOM 1415 C CA . LEU A 1 181 ? -22.585 -21.966 -39.412 1.00 51.53 181 LEU A CA 1
ATOM 1416 C C . LEU A 1 181 ? -22.316 -20.939 -40.500 1.00 51.53 181 LEU A C 1
ATOM 1418 O O . LEU A 1 181 ? -21.280 -20.270 -40.466 1.00 51.53 181 LEU A O 1
ATOM 1422 N N . THR A 1 182 ? -23.239 -20.818 -41.451 1.00 49.22 182 THR A N 1
ATOM 1423 C CA . THR A 1 182 ? -23.161 -19.827 -42.528 1.00 49.22 182 THR A CA 1
ATOM 1424 C C . THR A 1 182 ? -24.375 -18.908 -42.499 1.00 49.22 182 THR A C 1
ATOM 1426 O O . THR A 1 182 ? -25.507 -19.357 -42.323 1.00 49.22 182 THR A O 1
ATOM 1429 N N . CYS A 1 183 ? -24.138 -17.606 -42.650 1.00 47.91 183 CYS A N 1
ATOM 1430 C CA . CYS A 1 183 ? -25.189 -16.601 -42.796 1.00 47.91 183 CYS A CA 1
ATOM 1431 C C . CYS A 1 183 ? -24.823 -15.672 -43.957 1.00 47.91 183 CYS A C 1
ATOM 1433 O O . CYS A 1 183 ? -23.664 -15.257 -44.064 1.00 47.91 183 CYS A O 1
ATOM 1435 N N . ARG A 1 184 ? -25.792 -15.378 -44.832 1.00 44.28 184 ARG A N 1
ATOM 1436 C CA . ARG A 1 184 ? -25.606 -14.576 -46.046 1.00 44.28 184 ARG A CA 1
ATOM 1437 C C . ARG A 1 184 ? -26.609 -13.423 -46.073 1.00 44.28 184 ARG A C 1
ATOM 1439 O O . ARG A 1 184 ? -27.806 -13.655 -45.969 1.00 44.28 184 ARG A O 1
ATOM 1446 N N . SER A 1 185 ? -26.104 -12.208 -46.267 1.00 41.00 185 SER A N 1
ATOM 1447 C CA . SER A 1 185 ? -26.892 -11.030 -46.651 1.00 41.00 185 SER A CA 1
ATOM 1448 C C . SER A 1 185 ? -27.059 -11.039 -48.179 1.00 41.00 185 SER A C 1
ATOM 1450 O O . SER A 1 185 ? -26.064 -11.191 -48.895 1.00 41.00 185 SER A O 1
ATOM 1452 N N . GLU A 1 186 ? -28.288 -10.966 -48.703 1.00 39.41 186 GLU A N 1
ATOM 1453 C CA . GLU A 1 186 ? -28.534 -10.978 -50.162 1.00 39.41 186 GLU A CA 1
ATOM 1454 C C . GLU A 1 186 ? -28.217 -9.623 -50.822 1.00 39.41 186 GLU A C 1
ATOM 1456 O O . GLU A 1 186 ? -27.975 -9.550 -52.026 1.00 39.41 186 GLU A O 1
ATOM 1461 N N . ASP A 1 187 ? -28.140 -8.565 -50.025 1.00 38.94 187 ASP A N 1
ATOM 1462 C CA . ASP A 1 187 ? -28.177 -7.165 -50.438 1.00 38.94 187 ASP A CA 1
ATOM 1463 C C . ASP A 1 187 ? -26.937 -6.362 -49.995 1.00 38.94 187 ASP A C 1
ATOM 1465 O O . ASP A 1 187 ? -26.842 -5.158 -50.235 1.00 38.94 187 ASP A O 1
ATOM 1469 N N . GLY A 1 188 ? -25.933 -7.029 -49.414 1.00 40.25 188 GLY A N 1
ATOM 1470 C CA . GLY A 1 188 ? -24.678 -6.392 -48.989 1.00 40.25 188 GLY A CA 1
ATOM 1471 C C . GLY A 1 188 ? -24.832 -5.486 -47.762 1.00 40.25 188 GLY A C 1
ATOM 1472 O O . GLY A 1 188 ? -23.958 -4.666 -47.488 1.00 40.25 188 GLY A O 1
ATOM 1473 N N . ALA A 1 189 ? -25.941 -5.619 -47.029 1.00 39.12 189 ALA A N 1
ATOM 1474 C CA . ALA A 1 189 ? -26.155 -4.952 -45.752 1.00 39.12 189 ALA A CA 1
ATOM 1475 C C . ALA A 1 189 ? -25.291 -5.586 -44.646 1.00 39.12 189 ALA A C 1
ATOM 1477 O O . ALA A 1 189 ? -25.204 -6.815 -44.552 1.00 39.12 189 ALA A O 1
ATOM 1478 N N . LYS A 1 190 ? -24.696 -4.731 -43.800 1.00 37.91 190 LYS A N 1
ATOM 1479 C CA . LYS A 1 190 ? -23.903 -5.115 -42.623 1.00 37.91 190 LYS A CA 1
ATOM 1480 C C . LYS A 1 190 ? -24.763 -5.819 -41.580 1.00 37.91 190 LYS A C 1
ATOM 1482 O O . LYS A 1 190 ? -25.819 -5.319 -41.206 1.00 37.91 190 LYS A O 1
ATOM 1487 N N . ILE A 1 191 ? -24.267 -6.943 -41.065 1.00 41.88 191 ILE A N 1
ATOM 1488 C CA . ILE A 1 191 ? -24.849 -7.627 -39.907 1.00 41.88 191 ILE A CA 1
ATOM 1489 C C . ILE A 1 191 ? -24.202 -7.044 -38.643 1.00 41.88 191 ILE A C 1
ATOM 1491 O O . ILE A 1 191 ? -23.122 -7.490 -38.229 1.00 41.88 191 ILE A O 1
ATOM 1495 N N . ASP A 1 192 ? -24.850 -6.037 -38.059 1.00 35.22 192 ASP A N 1
ATOM 1496 C CA . ASP A 1 192 ? -24.436 -5.419 -36.798 1.00 35.22 192 ASP A CA 1
ATOM 1497 C C . ASP A 1 192 ? -24.986 -6.241 -35.617 1.00 35.22 192 ASP A C 1
ATOM 1499 O O . ASP A 1 192 ? -26.181 -6.258 -35.348 1.00 35.22 192 ASP A O 1
ATOM 1503 N N . GLU A 1 193 ? -24.061 -6.952 -34.964 1.00 32.47 193 GLU A N 1
ATOM 1504 C CA . GLU A 1 193 ? -24.193 -7.746 -33.733 1.00 32.47 193 GLU A CA 1
ATOM 1505 C C . GLU A 1 193 ? -25.159 -8.953 -33.726 1.00 32.47 193 GLU A C 1
ATOM 1507 O O . GLU A 1 193 ? -26.336 -8.911 -34.057 1.00 32.47 193 GLU A O 1
ATOM 1512 N N . GLY A 1 194 ? -24.632 -10.095 -33.275 1.00 33.00 194 GLY A N 1
ATOM 1513 C CA . GLY A 1 194 ? -25.409 -11.298 -32.993 1.00 33.00 194 GLY A CA 1
ATOM 1514 C C . GLY A 1 194 ? -24.629 -12.192 -32.037 1.00 33.00 194 GLY A C 1
ATOM 1515 O O . GLY A 1 194 ? -23.475 -12.526 -32.320 1.00 33.00 194 GLY A O 1
ATOM 1516 N N . ILE A 1 195 ? -25.237 -12.535 -30.901 1.00 31.14 195 ILE A N 1
ATOM 1517 C CA . ILE A 1 195 ? -24.660 -13.403 -29.870 1.00 31.14 195 ILE A CA 1
ATOM 1518 C C . ILE A 1 195 ? -25.271 -14.794 -30.040 1.00 31.14 195 ILE A C 1
ATOM 1520 O O . ILE A 1 195 ? -26.482 -14.951 -29.922 1.00 31.14 195 ILE A O 1
ATOM 1524 N N . VAL A 1 196 ? -24.442 -15.810 -30.287 1.00 35.09 196 VAL A N 1
ATOM 1525 C CA . VAL A 1 196 ? -24.877 -17.216 -30.248 1.00 35.09 196 VAL A CA 1
ATOM 1526 C C . VAL A 1 196 ? -24.228 -17.880 -29.039 1.00 35.09 196 VAL A C 1
ATOM 1528 O O . VAL A 1 196 ? -23.000 -17.950 -28.945 1.00 35.09 196 VAL A O 1
ATOM 1531 N N . ASN A 1 197 ? -25.053 -18.336 -28.094 1.00 32.03 197 ASN A N 1
ATOM 1532 C CA . ASN A 1 197 ? -24.610 -19.025 -26.885 1.00 32.03 197 ASN A CA 1
ATOM 1533 C C . ASN A 1 197 ? -24.697 -20.542 -27.080 1.00 32.03 197 ASN A C 1
ATOM 1535 O O . ASN A 1 197 ? -25.773 -21.078 -27.352 1.00 32.03 197 ASN A O 1
ATOM 1539 N N . PHE A 1 198 ? -23.577 -21.240 -26.880 1.00 35.09 198 PHE A N 1
ATOM 1540 C CA . PHE A 1 198 ? -23.524 -22.701 -26.914 1.00 35.09 198 PHE A CA 1
ATOM 1541 C C . PHE A 1 198 ? -23.327 -23.250 -25.499 1.00 35.09 198 PHE A C 1
ATOM 1543 O O . PHE A 1 198 ? -22.372 -22.886 -24.807 1.00 35.09 198 PHE A O 1
ATOM 1550 N N . VAL A 1 199 ? -24.207 -24.162 -25.080 1.00 31.86 199 VAL A N 1
ATOM 1551 C CA . VAL A 1 199 ? -24.077 -24.905 -23.818 1.00 31.86 199 VAL A CA 1
ATOM 1552 C C . VAL A 1 199 ? -23.765 -26.362 -24.162 1.00 31.86 199 VAL A C 1
ATOM 1554 O O . VAL A 1 199 ? -24.616 -27.052 -24.722 1.00 31.86 199 VAL A O 1
ATOM 1557 N N . SER A 1 200 ? -22.545 -26.826 -23.869 1.00 32.41 200 SER A N 1
ATOM 1558 C CA . SER A 1 200 ? -22.174 -28.240 -24.020 1.00 32.41 200 SER A CA 1
ATOM 1559 C C . SER A 1 200 ? -22.784 -29.059 -22.874 1.00 32.41 200 SER A C 1
ATOM 1561 O O . SER A 1 200 ? -22.828 -28.569 -21.737 1.00 32.41 200 SER A O 1
ATOM 1563 N N . PRO A 1 201 ? -23.244 -30.301 -23.116 1.00 30.09 201 PRO A N 1
ATOM 1564 C CA . PRO A 1 201 ? -23.625 -31.198 -22.036 1.00 30.09 201 PRO A CA 1
ATOM 1565 C C . PRO A 1 201 ? -22.417 -31.473 -21.132 1.00 30.09 201 PRO A C 1
ATOM 1567 O O . PRO A 1 201 ? -21.285 -31.630 -21.584 1.00 30.09 201 PRO A O 1
ATOM 1570 N N . THR A 1 202 ? -22.675 -31.493 -19.828 1.00 30.66 202 THR A N 1
ATOM 1571 C CA . THR A 1 202 ? -21.715 -31.695 -18.737 1.00 30.66 202 THR A CA 1
ATOM 1572 C C . THR A 1 202 ? -20.773 -32.875 -18.986 1.00 30.66 202 THR A C 1
ATOM 1574 O O . THR A 1 202 ? -21.113 -34.020 -18.701 1.00 30.66 202 THR A O 1
ATOM 1577 N N . LEU A 1 203 ? -19.569 -32.579 -19.472 1.00 32.50 203 LEU A N 1
ATOM 1578 C CA . LEU A 1 203 ? -18.420 -33.473 -19.415 1.00 32.50 203 LEU A CA 1
ATOM 1579 C C . LEU A 1 203 ? -17.743 -33.271 -18.057 1.00 32.50 203 LEU A C 1
ATOM 1581 O O . LEU A 1 203 ? -17.406 -32.138 -17.697 1.00 32.50 203 LEU A O 1
ATOM 1585 N N . SER A 1 204 ? -17.590 -34.355 -17.295 1.00 28.77 204 SER A N 1
ATOM 1586 C CA . SER A 1 204 ? -16.797 -34.382 -16.062 1.00 28.77 204 SER A CA 1
ATOM 1587 C C . SER A 1 204 ? -15.414 -33.760 -16.311 1.00 28.77 204 SER A C 1
ATOM 1589 O O . SER A 1 204 ? -14.832 -34.004 -17.371 1.00 28.77 204 SER A O 1
ATOM 1591 N N . PRO A 1 205 ? -14.891 -32.937 -15.384 1.00 27.00 205 PRO A N 1
ATOM 1592 C CA . PRO A 1 205 ? -13.658 -32.193 -15.610 1.00 27.00 205 PRO A CA 1
ATOM 1593 C C . PRO A 1 205 ? -12.465 -33.132 -15.868 1.00 27.00 205 PRO A C 1
ATOM 1595 O O . PRO A 1 205 ? -12.430 -34.237 -15.318 1.00 27.00 205 PRO A O 1
ATOM 1598 N N . PRO A 1 206 ? -11.485 -32.707 -16.692 1.00 29.03 206 PRO A N 1
ATOM 1599 C CA . PRO A 1 206 ? -10.282 -33.488 -16.971 1.00 29.03 206 PRO A CA 1
ATOM 1600 C C . PRO A 1 206 ? -9.468 -33.727 -15.686 1.00 29.03 206 PRO A C 1
ATOM 1602 O O . PRO A 1 206 ? -9.626 -32.973 -14.719 1.00 29.03 206 PRO A O 1
ATOM 1605 N N . PRO A 1 207 ? -8.575 -34.738 -15.657 1.00 27.39 207 PRO A N 1
ATOM 1606 C CA . PRO A 1 207 ? -7.699 -34.956 -14.519 1.00 27.39 207 PRO A CA 1
ATOM 1607 C C . PRO A 1 207 ? -6.828 -33.714 -14.341 1.00 27.39 207 PRO A C 1
ATOM 1609 O O . PRO A 1 207 ? -6.035 -33.350 -15.209 1.00 27.39 207 PRO A O 1
ATOM 1612 N N . VAL A 1 208 ? -7.024 -33.043 -13.215 1.00 30.39 208 VAL A N 1
ATOM 1613 C CA . VAL A 1 208 ? -6.147 -31.989 -12.721 1.00 30.39 208 VAL A CA 1
ATOM 1614 C C . VAL A 1 208 ? -4.754 -32.611 -12.600 1.00 30.39 208 VAL A C 1
ATOM 1616 O O . VAL A 1 208 ? -4.606 -33.647 -11.951 1.00 30.39 208 VAL A O 1
ATOM 1619 N N . PHE A 1 209 ? -3.741 -32.020 -13.248 1.00 28.27 209 PHE A N 1
ATOM 1620 C CA . PHE A 1 209 ? -2.346 -32.259 -12.861 1.00 28.27 209 PHE A CA 1
ATOM 1621 C C . PHE A 1 209 ? -2.298 -32.106 -11.345 1.00 28.27 209 PHE A C 1
ATOM 1623 O O . PHE A 1 209 ? -2.734 -31.058 -10.883 1.00 28.27 209 PHE A O 1
ATOM 1630 N N . GLU A 1 210 ? -1.865 -33.126 -10.596 1.00 31.91 210 GLU A N 1
ATOM 1631 C CA . GLU A 1 210 ? -1.806 -33.099 -9.129 1.00 31.91 210 GLU A CA 1
ATOM 1632 C C . GLU A 1 210 ? -0.942 -31.915 -8.646 1.00 31.91 210 GLU A C 1
ATOM 1634 O O . GLU A 1 210 ? 0.223 -32.059 -8.280 1.00 31.91 210 GLU A O 1
ATOM 1639 N N . GLU A 1 211 ? -1.525 -30.717 -8.595 1.00 36.72 211 GLU A N 1
ATOM 1640 C CA . GLU A 1 211 ? -1.270 -29.796 -7.510 1.00 36.72 211 GLU A CA 1
ATOM 1641 C C . GLU A 1 211 ? -1.542 -30.609 -6.254 1.00 36.72 211 GLU A C 1
ATOM 1643 O O . GLU A 1 211 ? -2.599 -31.229 -6.128 1.00 36.72 211 GLU A O 1
ATOM 1648 N N . ASN A 1 212 ? -0.518 -30.692 -5.405 1.00 41.00 212 ASN A N 1
ATOM 1649 C CA . ASN A 1 212 ? -0.505 -31.378 -4.121 1.00 41.00 212 ASN A CA 1
ATOM 1650 C C . ASN A 1 212 ? -1.903 -31.560 -3.531 1.00 41.00 212 ASN A C 1
ATOM 1652 O O . ASN A 1 212 ? -2.674 -30.606 -3.518 1.00 41.00 212 ASN A O 1
ATOM 1656 N N . LYS A 1 213 ? -2.166 -32.736 -2.945 1.00 48.28 213 LYS A N 1
ATOM 1657 C CA . LYS A 1 213 ? -3.276 -33.048 -2.025 1.00 48.28 213 LYS A CA 1
ATOM 1658 C C . LYS A 1 213 ? -3.385 -32.044 -0.854 1.00 48.28 213 LYS A C 1
ATOM 1660 O O . LYS A 1 213 ? -3.208 -32.392 0.313 1.00 48.28 213 LYS A O 1
ATOM 1665 N N . ALA A 1 214 ? -3.619 -30.778 -1.152 1.00 63.16 214 ALA A N 1
ATOM 1666 C CA . ALA A 1 214 ? -3.645 -29.657 -0.248 1.00 63.16 214 ALA A CA 1
ATOM 1667 C C . ALA A 1 214 ? -5.112 -29.420 0.061 1.00 63.16 214 ALA A C 1
ATOM 1669 O O . ALA A 1 214 ? -5.846 -28.776 -0.683 1.00 63.16 214 ALA A O 1
ATOM 1670 N N . PHE A 1 215 ? -5.548 -29.996 1.170 1.00 77.88 215 PHE A N 1
ATOM 1671 C CA . PHE A 1 215 ? -6.818 -29.620 1.749 1.00 77.88 215 PHE A CA 1
ATOM 1672 C C . PHE A 1 215 ? -6.726 -28.187 2.294 1.00 77.88 215 PHE A C 1
ATOM 1674 O O . PHE A 1 215 ? -5.670 -27.711 2.738 1.00 77.88 215 PHE A O 1
ATOM 1681 N N . LYS A 1 216 ? -7.846 -27.478 2.208 1.00 83.75 216 LYS A N 1
ATOM 1682 C CA . LYS A 1 216 ? -7.987 -26.075 2.573 1.00 83.75 216 LYS A CA 1
ATOM 1683 C C . LYS A 1 216 ? -8.633 -25.970 3.947 1.00 83.75 216 LYS A C 1
ATOM 1685 O O . LYS A 1 216 ? -9.592 -26.680 4.236 1.00 83.75 216 LYS A O 1
ATOM 1690 N N . ILE A 1 217 ? -8.101 -25.078 4.772 1.00 85.69 217 ILE A N 1
ATOM 1691 C CA . ILE A 1 217 ? -8.658 -24.709 6.070 1.00 85.69 217 ILE A CA 1
ATOM 1692 C C . ILE A 1 217 ? -8.681 -23.188 6.082 1.00 85.69 217 ILE A C 1
ATOM 1694 O O . ILE A 1 217 ? -7.643 -22.559 5.893 1.00 85.69 217 ILE A O 1
ATOM 1698 N N . GLU A 1 218 ? -9.853 -22.606 6.271 1.00 87.00 218 GLU A N 1
ATOM 1699 C CA . GLU A 1 218 ? -10.030 -21.169 6.436 1.00 87.00 218 GLU A CA 1
ATOM 1700 C C . GLU A 1 218 ? -10.645 -20.906 7.803 1.00 87.00 218 GLU A C 1
ATOM 1702 O O . GLU A 1 218 ? -11.632 -21.536 8.196 1.00 87.00 218 GLU A O 1
ATOM 1707 N N . ILE A 1 219 ? -10.031 -19.987 8.541 1.00 89.12 219 ILE A N 1
ATOM 1708 C CA . ILE A 1 219 ? -10.467 -19.598 9.877 1.00 89.12 219 ILE A CA 1
ATOM 1709 C C . ILE A 1 219 ? -10.449 -18.087 9.951 1.00 89.12 219 ILE A C 1
ATOM 1711 O O . ILE A 1 219 ? -9.434 -17.446 9.680 1.00 89.12 219 ILE A O 1
ATOM 1715 N N . GLU A 1 220 ? -11.595 -17.535 10.321 1.00 90.12 220 GLU A N 1
ATOM 1716 C CA . GLU A 1 220 ? -11.721 -16.119 10.607 1.00 90.12 220 GLU A CA 1
ATOM 1717 C C . GLU A 1 220 ? -11.097 -15.797 11.971 1.00 90.12 220 GLU A C 1
ATOM 1719 O O . GLU A 1 220 ? -11.187 -16.615 12.896 1.00 90.12 220 GLU A O 1
ATOM 1724 N N . PRO A 1 221 ? -10.461 -14.623 12.119 1.00 92.62 221 PRO A N 1
ATOM 1725 C CA . PRO A 1 221 ? -9.977 -14.183 13.414 1.00 92.62 221 PRO A CA 1
ATOM 1726 C C . PRO A 1 221 ? -11.137 -14.093 14.409 1.00 92.62 221 PRO A C 1
ATOM 1728 O O . PRO A 1 221 ? -12.277 -13.801 14.043 1.00 92.62 221 PRO A O 1
ATOM 1731 N N . ALA A 1 222 ? -10.849 -14.355 15.682 1.00 93.12 222 ALA A N 1
ATOM 1732 C CA . ALA A 1 222 ? -11.878 -14.412 16.716 1.00 93.12 222 ALA A CA 1
ATOM 1733 C C . ALA A 1 222 ? -11.675 -13.361 17.806 1.00 93.12 222 ALA A C 1
ATOM 1735 O O . ALA A 1 222 ? -10.551 -13.016 18.165 1.00 93.12 222 ALA A O 1
ATOM 1736 N N . LEU A 1 223 ? -12.791 -12.910 18.372 1.00 95.69 223 LEU A N 1
ATOM 1737 C CA . LEU A 1 223 ? -12.850 -12.060 19.554 1.00 95.69 223 LEU A CA 1
ATOM 1738 C C . LEU A 1 223 ? -13.260 -12.895 20.768 1.00 95.69 223 LEU A C 1
ATOM 1740 O O . LEU A 1 223 ? -14.207 -13.677 20.695 1.00 95.69 223 LEU A O 1
ATOM 1744 N N . ILE A 1 224 ? -12.575 -12.696 21.891 1.00 95.31 224 ILE A N 1
ATOM 1745 C CA . ILE A 1 224 ? -12.872 -13.344 23.169 1.00 95.31 224 ILE A CA 1
ATOM 1746 C C . ILE A 1 224 ? -12.828 -12.292 24.280 1.00 95.31 224 ILE A C 1
ATOM 1748 O O . ILE A 1 224 ? -11.975 -11.400 24.275 1.00 95.31 224 ILE A O 1
ATOM 1752 N N . LYS A 1 225 ? -13.730 -12.390 25.256 1.00 95.44 225 LYS A N 1
ATOM 1753 C CA . LYS A 1 225 ? -13.647 -11.609 26.494 1.00 95.44 225 LYS A CA 1
ATOM 1754 C C . LYS A 1 225 ? -12.868 -12.372 27.557 1.00 95.44 225 LYS A C 1
ATOM 1756 O O . LYS A 1 225 ? -12.929 -13.598 27.625 1.00 95.44 225 LYS A O 1
ATOM 1761 N N . VAL A 1 226 ? -12.113 -11.662 28.391 1.00 95.62 226 VAL A N 1
ATOM 1762 C CA . VAL A 1 226 ? -11.379 -12.282 29.506 1.00 95.62 226 VAL A CA 1
ATOM 1763 C C . VAL A 1 226 ? -12.337 -13.102 30.380 1.00 95.62 226 VAL A C 1
ATOM 1765 O O . VAL A 1 226 ? -13.347 -12.586 30.853 1.00 95.62 226 VAL A O 1
ATOM 1768 N N . GLY A 1 227 ? -12.008 -14.378 30.600 1.00 93.50 227 GLY A N 1
ATOM 1769 C CA . GLY A 1 227 ? -12.833 -15.319 31.360 1.00 93.50 227 GLY A CA 1
ATOM 1770 C C . GLY A 1 227 ? -13.948 -16.002 30.560 1.00 93.50 227 GLY A C 1
ATOM 1771 O O . GLY A 1 227 ? -14.599 -16.898 31.096 1.00 93.50 227 GLY A O 1
ATOM 1772 N N . GLU A 1 228 ? -14.155 -15.639 29.292 1.00 94.25 228 GLU A N 1
ATOM 1773 C CA . GLU A 1 228 ? -15.150 -16.255 28.412 1.00 94.25 228 GLU A CA 1
ATOM 1774 C C . GLU A 1 228 ? -14.519 -17.238 27.421 1.00 94.25 228 GLU A C 1
ATOM 1776 O O . GLU A 1 228 ? -13.334 -17.160 27.079 1.00 94.25 228 GLU A O 1
ATOM 1781 N N . SER A 1 229 ? -15.341 -18.175 26.941 1.00 93.19 229 SER A N 1
ATOM 1782 C CA . SER A 1 229 ? -14.956 -19.129 25.905 1.00 93.19 229 SER A CA 1
ATOM 1783 C C . SER A 1 229 ? -15.702 -18.886 24.601 1.00 93.19 229 SER A C 1
ATOM 1785 O O . SER A 1 229 ? -16.922 -18.729 24.620 1.00 93.19 229 SER A O 1
ATOM 1787 N N . VAL A 1 230 ? -15.004 -18.982 23.471 1.00 93.94 230 VAL A N 1
ATOM 1788 C CA . VAL A 1 230 ? -15.608 -18.976 22.132 1.00 93.94 230 VAL A CA 1
ATOM 1789 C C . VAL A 1 230 ? -15.501 -20.358 21.493 1.00 93.94 230 VAL A C 1
ATOM 1791 O O . VAL A 1 230 ? -14.536 -21.087 21.730 1.00 93.94 230 VAL A O 1
ATOM 1794 N N . THR A 1 231 ? -16.491 -20.716 20.674 1.00 94.12 231 THR A N 1
ATOM 1795 C CA . THR A 1 231 ? -16.439 -21.898 19.804 1.00 94.12 231 THR A CA 1
ATOM 1796 C C . THR A 1 231 ? -16.368 -21.451 18.349 1.00 94.12 231 THR A C 1
ATOM 1798 O O . THR A 1 231 ? -17.287 -20.801 17.858 1.00 94.12 231 THR A O 1
ATOM 1801 N N . ILE A 1 232 ? -15.293 -21.813 17.657 1.00 92.31 232 ILE A N 1
ATOM 1802 C CA . ILE A 1 232 ? -15.027 -21.471 16.258 1.00 92.31 232 ILE A CA 1
ATOM 1803 C C . ILE A 1 232 ? -15.244 -22.722 15.410 1.00 92.31 232 ILE A C 1
ATOM 1805 O O . ILE A 1 232 ? -14.807 -23.815 15.777 1.00 92.31 232 ILE A O 1
ATOM 1809 N N . THR A 1 233 ? -15.916 -22.558 14.271 1.00 91.44 233 THR A N 1
ATOM 1810 C CA . THR A 1 233 ? -16.099 -23.623 13.276 1.00 91.44 233 THR A CA 1
ATOM 1811 C C . THR A 1 233 ? -15.302 -23.257 12.024 1.00 91.44 233 THR A C 1
ATOM 1813 O O . THR A 1 233 ? -15.733 -22.372 11.287 1.00 91.44 233 THR A O 1
ATOM 1816 N N . PRO A 1 234 ? -14.131 -23.877 11.797 1.00 89.12 234 PRO A N 1
ATOM 1817 C CA . PRO A 1 234 ? -13.339 -23.665 10.589 1.00 89.12 234 PRO A CA 1
ATOM 1818 C C . PRO A 1 234 ? -14.098 -24.071 9.325 1.00 89.12 234 PRO A C 1
ATOM 1820 O O . PRO A 1 234 ? -14.845 -25.050 9.337 1.00 89.12 234 PRO A O 1
ATOM 1823 N N . ASN A 1 235 ? -13.860 -23.362 8.223 1.00 89.12 235 ASN A N 1
ATOM 1824 C CA . ASN A 1 235 ? -14.286 -23.805 6.900 1.00 89.12 235 ASN A CA 1
ATOM 1825 C C . ASN A 1 235 ? -13.217 -24.744 6.335 1.00 89.12 235 ASN A C 1
ATOM 1827 O O . ASN A 1 235 ? -12.060 -24.352 6.180 1.00 89.12 235 ASN A O 1
ATOM 1831 N N . ILE A 1 236 ? -13.582 -25.996 6.068 1.00 87.19 236 ILE A N 1
ATOM 1832 C CA . ILE A 1 236 ? -12.623 -27.044 5.724 1.00 87.19 236 ILE A CA 1
ATOM 1833 C C . ILE A 1 236 ? -13.052 -27.750 4.442 1.00 87.19 236 ILE A C 1
ATOM 1835 O O . ILE A 1 236 ? -14.211 -28.128 4.293 1.00 87.19 236 ILE A O 1
ATOM 1839 N N . SER A 1 237 ? -12.107 -27.958 3.524 1.00 82.56 237 SER A N 1
ATOM 1840 C CA . SER A 1 237 ? -12.346 -28.676 2.273 1.00 82.56 237 SER A CA 1
ATOM 1841 C C . SER A 1 237 ? -11.182 -29.616 1.938 1.00 82.56 237 SER A C 1
ATOM 1843 O O . SER A 1 237 ? -10.042 -29.149 1.880 1.00 82.56 237 SER A O 1
ATOM 1845 N N . PRO A 1 238 ? -11.427 -30.918 1.690 1.00 82.31 238 PRO A N 1
ATOM 1846 C CA . PRO A 1 238 ? -12.728 -31.600 1.732 1.00 82.31 238 PRO A CA 1
ATOM 1847 C C . PRO A 1 238 ? -13.226 -31.848 3.174 1.00 82.31 238 PRO A C 1
ATOM 1849 O O . PRO A 1 238 ? -12.437 -31.847 4.113 1.00 82.31 238 PRO A O 1
ATOM 1852 N N . GLU A 1 239 ? -14.518 -32.147 3.361 1.00 76.12 239 GLU A N 1
ATOM 1853 C CA . GLU A 1 239 ? -15.145 -32.358 4.691 1.00 76.12 239 GLU A CA 1
ATOM 1854 C C . GLU A 1 239 ? -14.488 -33.459 5.553 1.00 76.12 239 GLU A C 1
ATOM 1856 O O . GLU A 1 239 ? -14.660 -33.498 6.767 1.00 76.12 239 GLU A O 1
ATOM 1861 N N . LYS A 1 240 ? -13.717 -34.364 4.938 1.00 80.31 240 LYS A N 1
ATOM 1862 C CA . LYS A 1 240 ? -13.033 -35.493 5.598 1.00 80.31 240 LYS A CA 1
ATOM 1863 C C . LYS A 1 240 ? -11.766 -35.108 6.377 1.00 80.31 240 LYS A C 1
ATOM 1865 O O . LYS A 1 240 ? -11.103 -35.985 6.930 1.00 80.31 240 LYS A O 1
ATOM 1870 N N . VAL A 1 241 ? -11.371 -33.842 6.365 1.00 84.69 241 VAL A N 1
ATOM 1871 C CA . VAL A 1 241 ? -10.212 -33.346 7.116 1.00 84.69 241 VAL A CA 1
ATOM 1872 C C . VAL A 1 241 ? -10.522 -33.356 8.616 1.00 84.69 241 VAL A C 1
ATOM 1874 O O . VAL A 1 241 ? -11.575 -32.892 9.048 1.00 84.69 241 VAL A O 1
ATOM 1877 N N . ASN A 1 242 ? -9.575 -33.834 9.423 1.00 87.69 242 ASN A N 1
ATOM 1878 C CA . ASN A 1 242 ? -9.690 -33.849 10.881 1.00 87.69 242 ASN A CA 1
ATOM 1879 C C . ASN A 1 242 ? -8.703 -32.871 11.513 1.00 87.69 242 ASN A C 1
ATOM 1881 O O . ASN A 1 242 ? -7.508 -32.916 11.216 1.00 87.69 242 ASN A O 1
ATOM 1885 N N . ILE A 1 243 ? -9.174 -32.028 12.428 1.00 88.50 243 ILE A N 1
ATOM 1886 C CA . ILE A 1 243 ? -8.304 -31.196 13.261 1.00 88.50 243 ILE A CA 1
ATOM 1887 C C . ILE A 1 243 ? -7.818 -32.060 14.425 1.00 88.50 243 ILE A C 1
ATOM 1889 O O . ILE A 1 243 ? -8.607 -32.494 15.262 1.00 88.50 243 ILE A O 1
ATOM 1893 N N . ILE A 1 244 ? -6.516 -32.338 14.462 1.00 89.06 244 ILE A N 1
ATOM 1894 C CA . ILE A 1 244 ? -5.926 -33.297 15.407 1.00 89.06 244 ILE A CA 1
ATOM 1895 C C . ILE A 1 244 ? -5.376 -32.623 16.662 1.00 89.06 244 ILE A C 1
ATOM 1897 O O . ILE A 1 244 ? -5.338 -33.240 17.725 1.00 89.06 244 ILE A O 1
ATOM 1901 N N . SER A 1 245 ? -4.945 -31.365 16.564 1.00 89.81 245 SER A N 1
ATOM 1902 C CA . SER A 1 245 ? -4.448 -30.614 17.712 1.00 89.81 245 SER A CA 1
ATOM 1903 C C . SER A 1 245 ? -4.570 -29.111 17.508 1.00 89.81 245 SER A C 1
ATOM 1905 O O . SER A 1 245 ? -4.608 -28.607 16.385 1.00 89.81 245 SER A O 1
ATOM 1907 N N . ILE A 1 246 ? -4.610 -28.400 18.630 1.00 92.25 246 ILE A N 1
ATOM 1908 C CA . ILE A 1 246 ? -4.521 -26.949 18.689 1.00 92.25 246 ILE A CA 1
ATOM 1909 C C . ILE A 1 246 ? -3.574 -26.564 19.817 1.00 92.25 246 ILE A C 1
ATOM 1911 O O . ILE A 1 246 ? -3.549 -27.206 20.868 1.00 92.25 246 ILE A O 1
ATOM 1915 N N . SER A 1 247 ? -2.776 -25.532 19.590 1.00 88.31 247 SER A N 1
ATOM 1916 C CA . SER A 1 247 ? -1.846 -25.006 20.579 1.00 88.31 247 SER A CA 1
ATOM 1917 C C . SER A 1 247 ? -1.783 -23.491 20.484 1.00 88.31 247 SER A C 1
ATOM 1919 O O . SER A 1 247 ? -1.778 -22.938 19.387 1.00 88.31 247 SER A O 1
ATOM 1921 N N . SER A 1 248 ? -1.675 -22.845 21.639 1.00 86.00 248 SER A N 1
ATOM 1922 C CA . SER A 1 248 ? -1.243 -21.458 21.762 1.00 86.00 248 SER A CA 1
ATOM 1923 C C . SER A 1 248 ? 0.027 -21.437 22.601 1.00 86.00 248 SER A C 1
ATOM 1925 O O . SER A 1 248 ? 0.132 -22.197 23.568 1.00 86.00 248 SER A O 1
ATOM 1927 N N . LYS A 1 249 ? 0.994 -20.597 22.229 1.00 83.94 249 LYS A N 1
ATOM 1928 C CA . LYS A 1 249 ? 2.141 -20.285 23.097 1.00 83.94 249 LYS A CA 1
ATOM 1929 C C . LYS A 1 249 ? 1.881 -19.054 23.966 1.00 83.94 249 LYS A C 1
ATOM 1931 O O . LYS A 1 249 ? 2.693 -18.766 24.840 1.00 83.94 249 LYS A O 1
ATOM 1936 N N . ASP A 1 250 ? 0.771 -18.360 23.736 1.00 88.56 250 ASP A N 1
ATOM 1937 C CA . ASP A 1 250 ? 0.443 -17.121 24.423 1.00 88.56 250 ASP A CA 1
ATOM 1938 C C . ASP A 1 250 ? -0.163 -17.397 25.794 1.00 88.56 250 ASP A C 1
ATOM 1940 O O . ASP A 1 250 ? -1.179 -18.084 25.930 1.00 88.56 250 ASP A O 1
ATOM 1944 N N . GLU A 1 251 ? 0.427 -16.787 26.820 1.00 90.50 251 GLU A N 1
ATOM 1945 C CA . GLU A 1 251 ? -0.041 -16.887 28.205 1.00 90.50 251 GLU A CA 1
ATOM 1946 C C . GLU A 1 251 ? -1.450 -16.317 28.418 1.00 90.50 251 GLU A C 1
ATOM 1948 O O . GLU A 1 251 ? -2.091 -16.629 29.422 1.00 90.50 251 GLU A O 1
ATOM 1953 N N . ASN A 1 252 ? -1.932 -15.530 27.453 1.00 93.06 252 ASN A N 1
ATOM 1954 C CA . ASN A 1 252 ? -3.260 -14.927 27.402 1.00 93.06 252 ASN A CA 1
ATOM 1955 C C . ASN A 1 252 ? -4.383 -15.932 27.110 1.00 93.06 252 ASN A C 1
ATOM 1957 O O . ASN A 1 252 ? -5.556 -15.605 27.295 1.00 93.06 252 ASN A O 1
ATOM 1961 N N . ILE A 1 253 ? -4.051 -17.162 26.713 1.00 93.06 253 ILE A N 1
ATOM 1962 C CA . ILE A 1 253 ? -5.011 -18.244 26.486 1.00 93.06 253 ILE A CA 1
ATOM 1963 C C . ILE A 1 253 ? -4.938 -19.242 27.644 1.00 93.06 253 ILE A C 1
ATOM 1965 O O . ILE A 1 253 ? -3.908 -19.864 27.885 1.00 93.06 253 ILE A O 1
ATOM 1969 N N . ALA A 1 254 ? -6.048 -19.425 28.364 1.00 90.44 254 ALA A N 1
ATOM 1970 C CA . ALA A 1 254 ? -6.119 -20.379 29.476 1.00 90.44 254 ALA A CA 1
ATOM 1971 C C . ALA A 1 254 ? -6.260 -21.821 28.976 1.00 90.44 254 ALA A C 1
ATOM 1973 O O . ALA A 1 254 ? -5.729 -22.755 29.575 1.00 90.44 254 ALA A O 1
ATOM 1974 N N . GLN A 1 255 ? -7.009 -22.005 27.888 1.00 90.38 255 GLN A N 1
ATOM 1975 C CA . GLN A 1 255 ? -7.252 -23.304 27.277 1.00 90.38 255 GLN A CA 1
ATOM 1976 C C . GLN A 1 255 ? -7.542 -23.131 25.787 1.00 90.38 255 GLN A C 1
ATOM 1978 O O . GLN A 1 255 ? -8.324 -22.264 25.405 1.00 90.38 255 GLN A O 1
ATOM 1983 N N . ALA A 1 256 ? -6.966 -24.000 24.960 1.00 91.31 256 ALA A N 1
ATOM 1984 C CA . ALA A 1 256 ? -7.366 -24.208 23.575 1.00 91.31 256 ALA A CA 1
ATOM 1985 C C . ALA A 1 256 ? -7.537 -25.714 23.365 1.00 91.31 256 ALA A C 1
ATOM 1987 O O . ALA A 1 256 ? -6.632 -26.490 23.674 1.00 91.31 256 ALA A O 1
ATOM 1988 N N . ARG A 1 257 ? -8.707 -26.145 22.892 1.00 92.31 257 ARG A N 1
ATOM 1989 C CA . ARG A 1 257 ? -8.994 -27.562 22.632 1.00 92.31 257 ARG A CA 1
ATOM 1990 C C . ARG A 1 257 ? -9.851 -27.739 21.388 1.00 92.31 257 ARG A C 1
ATOM 1992 O O . ARG A 1 257 ? -10.547 -26.817 20.973 1.00 92.31 257 ARG A O 1
ATOM 1999 N N . VAL A 1 258 ? -9.813 -28.942 20.829 1.00 91.50 258 VAL A N 1
ATOM 2000 C CA . VAL A 1 258 ? -10.643 -29.344 19.690 1.00 91.50 258 VAL A CA 1
ATOM 2001 C C . VAL A 1 258 ? -11.714 -30.313 20.174 1.00 91.50 258 VAL A C 1
ATOM 2003 O O . VAL A 1 258 ? -11.421 -31.222 20.950 1.00 91.50 258 VAL A O 1
ATOM 2006 N N . GLN A 1 259 ? -12.944 -30.120 19.715 1.00 89.88 259 GLN A N 1
ATOM 2007 C CA . GLN A 1 259 ? -14.061 -31.030 19.940 1.00 89.88 259 GLN A CA 1
ATOM 2008 C C . GLN A 1 259 ? -14.926 -31.061 18.677 1.00 89.88 259 GLN A C 1
ATOM 2010 O O . GLN A 1 259 ? -15.420 -30.020 18.257 1.00 89.88 259 GLN A O 1
ATOM 2015 N N . ASP A 1 260 ? -15.090 -32.232 18.057 1.00 87.00 260 ASP A N 1
ATOM 2016 C CA . ASP A 1 260 ? -15.902 -32.427 16.842 1.00 87.00 260 ASP A CA 1
ATOM 2017 C C . ASP A 1 260 ? -15.547 -31.456 15.694 1.00 87.00 260 ASP A C 1
ATOM 2019 O O . ASP A 1 260 ? -16.417 -30.798 15.126 1.00 87.00 260 ASP A O 1
ATOM 2023 N N . ASN A 1 261 ? -14.246 -31.310 15.393 1.00 85.69 261 ASN A N 1
ATOM 2024 C CA . ASN A 1 261 ? -13.693 -30.324 14.443 1.00 85.69 261 ASN A CA 1
ATOM 2025 C C . ASN A 1 261 ? -14.025 -28.849 14.756 1.00 85.69 261 ASN A C 1
ATOM 2027 O O . ASN A 1 261 ? -13.709 -27.962 13.963 1.00 85.69 261 ASN A O 1
ATOM 2031 N N . LYS A 1 262 ? -14.593 -28.556 15.929 1.00 90.19 262 LYS A N 1
ATOM 2032 C CA . LYS A 1 262 ? -14.746 -27.199 16.451 1.00 90.19 262 LYS A CA 1
ATOM 2033 C C . LYS A 1 262 ? -13.604 -26.868 17.392 1.00 90.19 262 LYS A C 1
ATOM 2035 O O . LYS A 1 262 ? -13.113 -27.713 18.141 1.00 90.19 262 LYS A O 1
ATOM 2040 N N . ILE A 1 263 ? -13.202 -25.610 17.361 1.00 93.06 263 ILE A N 1
ATOM 2041 C CA . ILE A 1 263 ? -12.135 -25.068 18.187 1.00 93.06 263 ILE A CA 1
ATOM 2042 C C . ILE A 1 263 ? -12.773 -24.327 19.357 1.00 93.06 263 ILE A C 1
ATOM 2044 O O . ILE A 1 263 ? -13.574 -23.424 19.144 1.00 93.06 263 ILE A O 1
ATOM 2048 N N . ILE A 1 264 ? -12.416 -24.694 20.585 1.00 93.56 264 ILE A N 1
ATOM 2049 C CA . ILE A 1 264 ? -12.884 -24.029 21.803 1.00 93.56 264 ILE A CA 1
ATOM 2050 C C . ILE A 1 264 ? -11.689 -23.351 22.466 1.00 93.56 264 ILE A C 1
ATOM 2052 O O . ILE A 1 264 ? -10.707 -24.021 22.797 1.00 93.56 264 ILE A O 1
ATOM 2056 N N . ILE A 1 265 ? -11.783 -22.038 22.673 1.00 94.94 265 ILE A N 1
ATOM 2057 C CA . ILE A 1 265 ? -10.713 -21.218 23.257 1.00 94.94 265 ILE A CA 1
ATOM 2058 C C . ILE A 1 265 ? -11.267 -20.440 24.444 1.00 94.94 265 ILE A C 1
ATOM 2060 O O . ILE A 1 265 ? -12.324 -19.830 24.320 1.00 94.94 265 ILE A O 1
ATOM 2064 N N . LEU A 1 266 ? -10.548 -20.455 25.568 1.00 94.38 266 LEU A N 1
ATOM 2065 C CA . LEU A 1 266 ? -10.843 -19.699 26.787 1.00 94.38 266 LEU A CA 1
ATOM 2066 C C . LEU A 1 266 ? -9.796 -18.595 26.985 1.00 94.38 266 LEU A C 1
ATOM 2068 O O . LEU A 1 266 ? -8.603 -18.889 27.121 1.00 94.38 266 LEU A O 1
ATOM 2072 N N . GLY A 1 267 ? -10.244 -17.340 27.034 1.00 94.62 267 GLY A N 1
ATOM 2073 C CA . GLY A 1 267 ? -9.381 -16.181 27.280 1.00 94.62 267 GLY A CA 1
ATOM 2074 C C . GLY A 1 267 ? -8.993 -16.052 28.757 1.00 94.62 267 GLY A C 1
ATOM 2075 O O . GLY A 1 267 ? -9.851 -16.135 29.635 1.00 94.62 267 GLY A O 1
ATOM 2076 N N . LYS A 1 268 ? -7.706 -15.828 29.041 1.00 93.94 268 LYS A N 1
ATOM 2077 C CA . LYS A 1 268 ? -7.148 -15.662 30.398 1.00 93.94 268 LYS A CA 1
ATOM 2078 C C . LYS A 1 268 ? -6.865 -14.202 30.748 1.00 93.94 268 LYS A C 1
ATOM 2080 O O . LYS A 1 268 ? -7.190 -13.762 31.845 1.00 93.94 268 LYS A O 1
ATOM 2085 N N . SER A 1 269 ? -6.233 -13.480 29.832 1.00 95.25 269 SER A N 1
ATOM 2086 C CA . SER A 1 269 ? -5.816 -12.083 29.981 1.00 95.25 269 SER A CA 1
ATOM 2087 C C . SER A 1 269 ? -5.825 -11.400 28.619 1.00 95.25 269 SER A C 1
ATOM 2089 O O . SER A 1 269 ? -5.851 -12.073 27.590 1.00 95.25 269 SER A O 1
ATOM 2091 N N . VAL A 1 270 ? -5.872 -10.067 28.614 1.00 96.19 270 VAL A N 1
ATOM 2092 C CA . VAL A 1 270 ? -5.959 -9.290 27.373 1.00 96.19 270 VAL A CA 1
ATOM 2093 C C . VAL A 1 270 ? -4.716 -9.464 26.506 1.00 96.19 270 VAL A C 1
ATOM 2095 O O . VAL A 1 270 ? -3.596 -9.483 27.012 1.00 96.19 270 VAL A O 1
ATOM 2098 N N . GLY A 1 271 ? -4.910 -9.554 25.194 1.00 95.88 271 GLY A N 1
ATOM 2099 C CA . GLY A 1 271 ? -3.814 -9.623 24.237 1.00 95.88 271 GLY A CA 1
ATOM 2100 C C . GLY A 1 271 ? -4.235 -10.121 22.862 1.00 95.88 271 GLY A C 1
ATOM 2101 O O . GLY A 1 271 ? -5.327 -10.657 22.676 1.00 95.88 271 GLY A O 1
ATOM 2102 N N . PHE A 1 272 ? -3.331 -9.953 21.902 1.00 95.06 272 PHE A N 1
ATOM 2103 C CA . PHE A 1 272 ? -3.391 -10.637 20.615 1.00 95.06 272 PHE A CA 1
ATOM 2104 C C . PHE A 1 272 ? -2.683 -11.982 20.748 1.00 95.06 272 PHE A C 1
ATOM 2106 O O . PHE A 1 272 ? -1.634 -12.061 21.388 1.00 95.06 272 PHE A O 1
ATOM 2113 N N . CYS A 1 273 ? -3.273 -13.039 20.201 1.00 94.25 273 CYS A N 1
ATOM 2114 C CA . CYS A 1 273 ? -2.747 -14.393 20.311 1.00 94.25 273 CYS A CA 1
ATOM 2115 C C . CYS A 1 273 ? -2.696 -15.073 18.949 1.00 94.25 273 CYS A C 1
ATOM 2117 O O . CYS A 1 273 ? -3.648 -14.984 18.169 1.00 94.25 273 CYS A O 1
ATOM 2119 N N . ASP A 1 274 ? -1.613 -15.803 18.708 1.00 93.31 274 ASP A N 1
ATOM 2120 C CA . ASP A 1 274 ? -1.442 -16.664 17.546 1.00 93.31 274 ASP A CA 1
ATOM 2121 C C . ASP A 1 274 ? -1.787 -18.102 17.927 1.00 93.31 274 ASP A C 1
ATOM 2123 O O . ASP A 1 274 ? -1.110 -18.761 18.724 1.00 93.31 274 ASP A O 1
ATOM 2127 N N . ILE A 1 275 ? -2.860 -18.614 17.333 1.00 93.12 275 ILE A N 1
ATOM 2128 C CA . ILE A 1 275 ? -3.314 -19.978 17.563 1.00 93.12 275 ILE A CA 1
ATOM 2129 C C . ILE A 1 275 ? -2.886 -20.836 16.386 1.00 93.12 275 ILE A C 1
ATOM 2131 O O . ILE A 1 275 ? -3.260 -20.575 15.245 1.00 93.12 275 ILE A O 1
ATOM 2135 N N . VAL A 1 276 ? -2.123 -21.889 16.673 1.00 92.56 276 VAL A N 1
ATOM 2136 C CA . VAL A 1 276 ? -1.681 -22.855 15.668 1.00 92.56 276 VAL A CA 1
ATOM 2137 C C . VAL A 1 276 ? -2.524 -24.110 15.794 1.00 92.56 276 VAL A C 1
ATOM 2139 O O . VAL A 1 276 ? -2.542 -24.757 16.845 1.00 92.56 276 VAL A O 1
ATOM 2142 N N . LEU A 1 277 ? -3.182 -24.489 14.708 1.00 92.38 277 LEU A N 1
ATOM 2143 C CA . LEU A 1 277 ? -3.852 -25.775 14.582 1.00 92.38 277 LEU A CA 1
ATOM 2144 C C . LEU A 1 277 ? -3.040 -26.714 13.700 1.00 92.38 277 LEU A C 1
ATOM 2146 O O . LEU A 1 277 ? -2.360 -26.288 12.767 1.00 92.38 277 LEU A O 1
ATOM 2150 N N . THR A 1 278 ? -3.144 -28.007 13.979 1.00 92.31 278 THR A N 1
ATOM 2151 C CA . THR A 1 278 ? -2.677 -29.055 13.074 1.00 92.31 278 THR A CA 1
ATOM 2152 C C . THR A 1 278 ? -3.881 -29.862 12.631 1.00 92.31 278 THR A C 1
ATOM 2154 O O . THR A 1 278 ? -4.654 -30.353 13.457 1.00 92.31 278 THR A O 1
ATOM 2157 N N . ALA A 1 279 ? -4.036 -30.009 11.325 1.00 91.50 279 ALA A N 1
ATOM 2158 C CA . ALA A 1 279 ? -5.070 -30.822 10.721 1.00 91.50 279 ALA A CA 1
ATOM 2159 C C . ALA A 1 279 ? -4.451 -31.891 9.828 1.00 91.50 279 ALA A C 1
ATOM 2161 O O . ALA A 1 279 ? -3.319 -31.762 9.358 1.00 91.50 279 ALA A O 1
ATOM 2162 N N . LYS A 1 280 ? -5.207 -32.961 9.615 1.00 89.44 280 LYS A N 1
ATOM 2163 C CA . LYS A 1 280 ? -4.776 -34.144 8.890 1.00 89.44 280 LYS A CA 1
ATOM 2164 C C . LYS A 1 280 ? -5.831 -34.566 7.885 1.00 89.44 280 LYS A C 1
ATOM 2166 O O . LYS A 1 280 ? -7.017 -34.648 8.209 1.00 89.44 280 LYS A O 1
ATOM 2171 N N . TYR A 1 281 ? -5.370 -34.893 6.689 1.00 88.56 281 TYR A N 1
ATOM 2172 C CA . TYR A 1 281 ? -6.165 -35.511 5.642 1.00 88.56 281 TYR A CA 1
ATOM 2173 C C . TYR A 1 281 ? -5.345 -36.623 5.000 1.00 88.56 281 TYR A C 1
ATOM 2175 O O . TYR A 1 281 ? -4.246 -36.382 4.502 1.00 88.56 281 TYR A O 1
ATOM 2183 N N . GLU A 1 282 ? -5.863 -37.850 5.047 1.00 86.00 282 GLU A N 1
ATOM 2184 C CA . GLU A 1 282 ? -5.113 -39.052 4.667 1.00 86.00 282 GLU A CA 1
ATOM 2185 C C . GLU A 1 282 ? -3.744 -39.110 5.385 1.00 86.00 282 GLU A C 1
ATOM 2187 O O . GLU A 1 282 ? -3.678 -39.112 6.618 1.00 86.00 282 GLU A O 1
ATOM 2192 N N . ASN A 1 283 ? -2.652 -39.128 4.618 1.00 83.06 283 ASN A N 1
ATOM 2193 C CA . ASN A 1 283 ? -1.277 -39.172 5.113 1.00 83.06 283 ASN A CA 1
ATOM 2194 C C . ASN A 1 283 ? -0.617 -37.784 5.186 1.00 83.06 283 ASN A C 1
ATOM 2196 O O . ASN A 1 283 ? 0.564 -37.695 5.516 1.00 83.06 283 ASN A O 1
ATOM 2200 N N . THR A 1 284 ? -1.358 -36.715 4.889 1.00 84.12 284 THR A N 1
ATOM 2201 C CA . THR A 1 284 ? -0.844 -35.343 4.858 1.00 84.12 284 THR A CA 1
ATOM 2202 C C . THR A 1 284 ? -1.286 -34.585 6.103 1.00 84.12 284 THR A C 1
ATOM 2204 O O . THR A 1 284 ? -2.475 -34.517 6.417 1.00 84.12 284 THR A O 1
ATOM 2207 N N . GLU A 1 285 ? -0.330 -33.974 6.799 1.00 89.50 285 GLU A N 1
ATOM 2208 C CA . GLU A 1 285 ? -0.581 -33.057 7.912 1.00 89.50 285 GLU A CA 1
ATOM 2209 C C . GLU A 1 285 ? -0.256 -31.626 7.490 1.00 89.50 285 GLU A C 1
ATOM 2211 O O . GLU A 1 285 ? 0.746 -31.372 6.820 1.00 89.50 285 GLU A O 1
ATOM 2216 N N . LYS A 1 286 ? -1.110 -30.686 7.891 1.00 88.75 286 LYS A N 1
ATOM 2217 C CA . LYS A 1 286 ? -0.962 -29.261 7.610 1.00 88.75 286 LYS A CA 1
ATOM 2218 C C . LYS A 1 286 ? -1.135 -28.472 8.899 1.00 88.75 286 LYS A C 1
ATOM 2220 O O . LYS A 1 286 ? -2.037 -28.759 9.687 1.00 88.75 286 LYS A O 1
ATOM 2225 N N . LYS A 1 287 ? -0.268 -27.483 9.105 1.00 90.31 287 LYS A N 1
ATOM 2226 C CA . LYS A 1 287 ? -0.412 -26.499 10.177 1.00 90.31 287 LYS A CA 1
ATOM 2227 C C . LYS A 1 287 ? -0.958 -25.207 9.606 1.00 90.31 287 LYS A C 1
ATOM 2229 O O . LYS A 1 287 ? -0.498 -24.778 8.553 1.00 90.31 287 LYS A O 1
ATOM 2234 N N . GLU A 1 288 ? -1.898 -24.611 10.319 1.00 90.00 288 GLU A N 1
ATOM 2235 C CA . GLU A 1 288 ? -2.454 -23.302 9.995 1.00 90.00 288 GLU A CA 1
ATOM 2236 C C . GLU A 1 288 ? -2.479 -22.436 11.247 1.00 90.00 288 GLU A C 1
ATOM 2238 O O . GLU A 1 288 ? -2.667 -22.935 12.361 1.00 90.00 288 GLU A O 1
ATOM 2243 N N . SER A 1 289 ? -2.278 -21.140 11.048 1.00 90.69 289 SER A N 1
ATOM 2244 C CA . SER A 1 289 ? -2.271 -20.139 12.111 1.00 90.69 289 SER A CA 1
ATOM 2245 C C . SER A 1 289 ? -3.459 -19.207 11.928 1.00 90.69 289 SER A C 1
ATOM 2247 O O . SER A 1 289 ? -3.753 -18.806 10.804 1.00 90.69 289 SER A O 1
ATOM 2249 N N . PHE A 1 290 ? -4.106 -18.808 13.016 1.00 92.69 290 PHE A N 1
ATOM 2250 C CA . PHE A 1 290 ? -5.088 -17.727 12.993 1.00 92.69 290 PHE A CA 1
ATOM 2251 C C . PHE A 1 290 ? -4.983 -16.871 14.252 1.00 92.69 290 PHE A C 1
ATOM 2253 O O . PHE A 1 290 ? -4.476 -17.310 15.288 1.00 92.69 290 PHE A O 1
ATOM 2260 N N . LYS A 1 291 ? -5.465 -15.633 14.142 1.00 94.38 291 LYS A N 1
ATOM 2261 C CA . LYS A 1 291 ? -5.369 -14.626 15.197 1.00 94.38 291 LYS A CA 1
ATOM 2262 C C . LYS A 1 291 ? -6.593 -14.646 16.106 1.00 94.38 291 LYS A C 1
ATOM 2264 O O . LYS A 1 291 ? -7.726 -14.821 15.657 1.00 94.38 291 LYS A O 1
ATOM 2269 N N . VAL A 1 292 ? -6.361 -14.404 17.390 1.00 95.19 292 VAL A N 1
ATOM 2270 C CA . VAL A 1 292 ? -7.403 -14.203 18.399 1.00 95.19 292 VAL A CA 1
ATOM 2271 C C . VAL A 1 292 ? -7.129 -12.912 19.158 1.00 95.19 292 VAL A C 1
ATOM 2273 O O . VAL A 1 292 ? -6.008 -12.683 19.603 1.00 95.19 292 VAL A O 1
ATOM 2276 N N . MET A 1 293 ? -8.159 -12.086 19.334 1.00 96.56 293 MET A N 1
ATOM 2277 C CA . MET A 1 293 ? -8.132 -10.917 20.209 1.00 96.56 293 MET A CA 1
ATOM 2278 C C . MET A 1 293 ? -8.832 -11.245 21.522 1.00 96.56 293 MET A C 1
ATOM 2280 O O . MET A 1 293 ? -10.037 -11.497 21.531 1.00 96.56 293 MET A O 1
ATOM 2284 N N . VAL A 1 294 ? -8.103 -11.210 22.634 1.00 96.75 294 VAL A N 1
ATOM 2285 C CA . VAL A 1 294 ? -8.686 -11.281 23.976 1.00 96.75 294 VAL A CA 1
ATOM 2286 C C . VAL A 1 294 ? -8.780 -9.868 24.540 1.00 96.75 294 VAL A C 1
ATOM 2288 O O . VAL A 1 294 ? -7.772 -9.177 24.665 1.00 96.75 294 VAL A O 1
ATOM 2291 N N . THR A 1 295 ? -9.987 -9.430 24.889 1.00 95.94 295 THR A N 1
ATOM 2292 C CA . THR A 1 295 ? -10.263 -8.056 25.340 1.00 95.94 295 THR A CA 1
ATOM 2293 C C . THR A 1 295 ? -10.952 -8.025 26.699 1.00 95.94 295 THR A C 1
ATOM 2295 O O . THR A 1 295 ? -11.553 -9.009 27.141 1.00 95.94 295 THR A O 1
ATOM 2298 N N . ASN A 1 296 ? -10.902 -6.871 27.360 1.00 92.69 296 ASN A N 1
ATOM 2299 C CA . ASN A 1 296 ? -11.726 -6.622 28.537 1.00 92.69 296 ASN A CA 1
ATOM 2300 C C . ASN A 1 296 ? -13.211 -6.461 28.171 1.00 92.69 296 ASN A C 1
ATOM 2302 O O . ASN A 1 296 ? -13.587 -6.126 27.042 1.00 92.69 296 ASN A O 1
ATOM 2306 N N . ASN A 1 297 ? -14.070 -6.646 29.173 1.00 83.75 297 ASN A N 1
ATOM 2307 C CA . ASN A 1 297 ? -15.452 -6.193 29.094 1.00 83.75 297 ASN A CA 1
ATOM 2308 C C . ASN A 1 297 ? -15.482 -4.676 29.275 1.00 83.75 297 ASN A C 1
ATOM 2310 O O . ASN A 1 297 ? -15.128 -4.164 30.335 1.00 83.75 297 ASN A O 1
ATOM 2314 N N . SER A 1 298 ? -15.903 -3.964 28.233 1.00 80.38 298 SER A N 1
ATOM 2315 C CA . SER A 1 298 ? -16.044 -2.512 28.250 1.00 80.38 298 SER A CA 1
ATOM 2316 C C . SER A 1 298 ? -17.455 -2.127 27.838 1.00 80.38 298 SER A C 1
ATOM 2318 O O . SER A 1 298 ? -18.005 -2.661 26.876 1.00 80.38 298 SER A O 1
ATOM 2320 N N . GLN A 1 299 ? -18.046 -1.188 28.576 1.00 70.44 299 GLN A N 1
ATOM 2321 C CA . GLN A 1 299 ? -19.257 -0.514 28.133 1.00 70.44 299 GLN A CA 1
ATOM 2322 C C . GLN A 1 299 ? -18.849 0.665 27.266 1.00 70.44 299 GLN A C 1
ATOM 2324 O O . GLN A 1 299 ? -18.419 1.705 27.761 1.00 70.44 299 GLN A O 1
ATOM 2329 N N . ASN A 1 300 ? -18.983 0.489 25.959 1.00 71.06 300 ASN A N 1
ATOM 2330 C CA . ASN A 1 300 ? -18.693 1.544 25.009 1.00 71.06 300 ASN A CA 1
ATOM 2331 C C . ASN A 1 300 ? -19.937 2.417 24.832 1.00 71.06 300 ASN A C 1
ATOM 2333 O O . ASN A 1 300 ? -20.984 1.938 24.393 1.00 71.06 300 ASN A O 1
ATOM 2337 N N . GLN A 1 301 ? -19.841 3.697 25.183 1.00 76.00 301 GLN A N 1
ATOM 2338 C CA . GLN A 1 301 ? -20.903 4.646 24.860 1.00 76.00 301 GLN A CA 1
ATOM 2339 C C . GLN A 1 301 ? -20.831 4.975 23.371 1.00 76.00 301 GLN A C 1
ATOM 2341 O O . GLN A 1 301 ? -19.784 5.389 22.875 1.00 76.00 301 GLN A O 1
ATOM 2346 N N . LYS A 1 302 ? -21.949 4.789 22.665 1.00 82.00 302 LYS A N 1
ATOM 2347 C CA . LYS A 1 302 ? -22.050 5.121 21.245 1.00 82.00 302 LYS A CA 1
ATOM 2348 C C . LYS A 1 302 ? -21.888 6.631 21.045 1.00 82.00 302 LYS A C 1
ATOM 2350 O O . LYS A 1 302 ? -22.568 7.423 21.696 1.00 82.00 302 LYS A O 1
ATOM 2355 N N . LEU A 1 303 ? -20.995 7.009 20.133 1.00 90.62 303 LEU A N 1
ATOM 2356 C CA . LEU A 1 303 ? -20.889 8.365 19.605 1.00 90.62 303 LEU A CA 1
ATOM 2357 C C . LEU A 1 303 ? -21.643 8.431 18.279 1.00 90.62 303 LEU A C 1
ATOM 2359 O O . LEU A 1 303 ? -21.330 7.689 17.357 1.00 90.62 303 LEU A O 1
ATOM 2363 N N . GLU A 1 304 ? -22.629 9.322 18.184 1.00 92.00 304 GLU A N 1
ATOM 2364 C CA . GLU A 1 304 ? -23.443 9.474 16.967 1.00 92.00 304 GLU A CA 1
ATOM 2365 C C . GLU A 1 304 ? -22.698 10.210 15.847 1.00 92.00 304 GLU A C 1
ATOM 2367 O O . GLU A 1 304 ? -22.940 9.972 14.667 1.00 92.00 304 GLU A O 1
ATOM 2372 N N . SER A 1 305 ? -21.813 11.146 16.204 1.00 96.44 305 SER A N 1
ATOM 2373 C CA . SER A 1 305 ? -21.006 11.875 15.228 1.00 96.44 305 SER A CA 1
ATOM 2374 C C . SER A 1 305 ? -19.798 12.575 15.852 1.00 96.44 305 SER A C 1
ATOM 2376 O O . SER A 1 305 ? -19.777 12.848 17.053 1.00 96.44 305 SER A O 1
ATOM 2378 N N . ILE A 1 306 ? -18.821 12.922 15.013 1.00 97.06 306 ILE A N 1
ATOM 2379 C CA . ILE A 1 306 ? -17.659 13.750 15.356 1.00 97.06 306 ILE A CA 1
ATOM 2380 C C . ILE A 1 306 ? -17.419 14.793 14.255 1.00 97.06 306 ILE A C 1
ATOM 2382 O O . ILE A 1 306 ? -17.519 14.504 13.061 1.00 97.06 306 ILE A O 1
ATOM 2386 N N . SER A 1 307 ? -17.126 16.039 14.634 1.00 97.31 307 SER A N 1
ATOM 2387 C CA . SER A 1 307 ? -16.815 17.098 13.663 1.00 97.31 307 SER A CA 1
ATOM 2388 C C . SER A 1 307 ? -15.358 16.974 13.218 1.00 97.31 307 SER A C 1
ATOM 2390 O O . SER A 1 307 ? -14.454 17.202 14.016 1.00 97.31 307 SER A O 1
ATOM 2392 N N . LEU A 1 308 ? -15.131 16.637 11.947 1.00 98.31 308 LEU A N 1
ATOM 2393 C CA . LEU A 1 308 ? -13.797 16.557 11.340 1.00 98.31 308 LEU A CA 1
ATOM 2394 C C . LEU A 1 308 ? -13.269 17.941 10.951 1.00 98.31 308 LEU A C 1
ATOM 2396 O O . LEU A 1 308 ? -12.082 18.227 11.089 1.00 98.31 308 LEU A O 1
ATOM 2400 N N . ILE A 1 309 ? -14.165 18.795 10.453 1.00 98.56 309 ILE A N 1
ATOM 2401 C CA . ILE A 1 309 ? -13.897 20.197 10.126 1.00 98.56 309 ILE A CA 1
ATOM 2402 C C . ILE A 1 309 ? -15.003 21.028 10.766 1.00 98.56 309 ILE A C 1
ATOM 2404 O O . ILE A 1 309 ? -16.180 20.687 10.618 1.00 98.56 309 ILE A O 1
ATOM 2408 N N . LYS A 1 310 ? -14.637 22.102 11.465 1.00 97.81 310 LYS A N 1
ATOM 2409 C CA . LYS A 1 310 ? -15.576 23.087 12.009 1.00 97.81 310 LYS A CA 1
ATOM 2410 C C . LYS A 1 310 ? -15.067 24.494 11.743 1.00 97.81 310 LYS A C 1
ATOM 2412 O O . LYS A 1 310 ? -13.943 24.810 12.118 1.00 97.81 310 LYS A O 1
ATOM 2417 N N . ASP A 1 311 ? -15.881 25.326 11.103 1.00 97.38 311 ASP A N 1
ATOM 2418 C CA . ASP A 1 311 ? -15.524 26.700 10.727 1.00 97.38 311 ASP A CA 1
ATOM 2419 C C . ASP A 1 311 ? -14.140 26.792 10.046 1.00 97.38 311 ASP A C 1
ATOM 2421 O O . ASP A 1 311 ? -13.297 27.617 10.399 1.00 97.38 311 ASP A O 1
ATOM 2425 N N . TYR A 1 312 ? -13.895 25.906 9.070 1.00 97.94 312 TYR A N 1
ATOM 2426 C CA . TYR A 1 312 ? -12.624 25.737 8.338 1.00 97.94 312 TYR A CA 1
ATOM 2427 C C . TYR A 1 312 ? -11.426 25.276 9.187 1.00 97.94 312 TYR A C 1
ATOM 2429 O O . TYR A 1 312 ? -10.293 25.292 8.709 1.00 97.94 312 TYR A O 1
ATOM 2437 N N . THR A 1 313 ? -11.655 24.869 10.435 1.00 97.69 313 THR A N 1
ATOM 2438 C CA . THR A 1 313 ? -10.623 24.331 11.324 1.00 97.69 313 THR A CA 1
ATOM 2439 C C . THR A 1 313 ? -10.684 22.811 11.326 1.00 97.69 313 THR A C 1
ATOM 2441 O O . THR A 1 313 ? -11.733 22.232 11.613 1.00 97.69 313 THR A O 1
ATOM 2444 N N . ALA A 1 314 ? -9.562 22.172 11.006 1.00 97.75 314 ALA A N 1
ATOM 2445 C CA . ALA A 1 314 ? -9.425 20.727 10.966 1.00 97.75 314 ALA A CA 1
ATOM 2446 C C . ALA A 1 314 ? -9.123 20.143 12.354 1.00 97.75 314 ALA A C 1
ATOM 2448 O O . ALA A 1 314 ? -8.391 20.726 13.159 1.00 97.75 314 ALA A O 1
ATOM 2449 N N . LEU A 1 315 ? -9.680 18.963 12.617 1.00 96.25 315 LEU A N 1
ATOM 2450 C CA . LEU A 1 315 ? -9.431 18.195 13.832 1.00 96.25 315 LEU A CA 1
ATOM 2451 C C . LEU A 1 315 ? -7.969 17.723 13.906 1.00 96.25 315 LEU A C 1
ATOM 2453 O O . LEU A 1 315 ? -7.415 17.369 12.868 1.00 96.25 315 LEU A O 1
ATOM 2457 N N . PRO A 1 316 ? -7.320 17.686 15.087 1.00 97.81 316 PRO A N 1
ATOM 2458 C CA . PRO A 1 316 ? -5.975 17.130 15.204 1.00 97.81 316 PRO A CA 1
ATOM 2459 C C . PRO A 1 316 ? -5.924 15.623 14.917 1.00 97.81 316 PRO A C 1
ATOM 2461 O O . PRO A 1 316 ? -6.899 14.898 15.123 1.00 97.81 316 PRO A O 1
ATOM 2464 N N . ILE A 1 317 ? -4.745 15.159 14.501 1.00 98.56 317 ILE A N 1
ATOM 2465 C CA . ILE A 1 317 ? -4.418 13.744 14.296 1.00 98.56 317 ILE A CA 1
ATOM 2466 C C . ILE A 1 317 ? -3.406 13.317 15.363 1.00 98.56 317 ILE A C 1
ATOM 2468 O O . ILE A 1 317 ? -2.445 14.035 15.643 1.00 98.56 317 ILE A O 1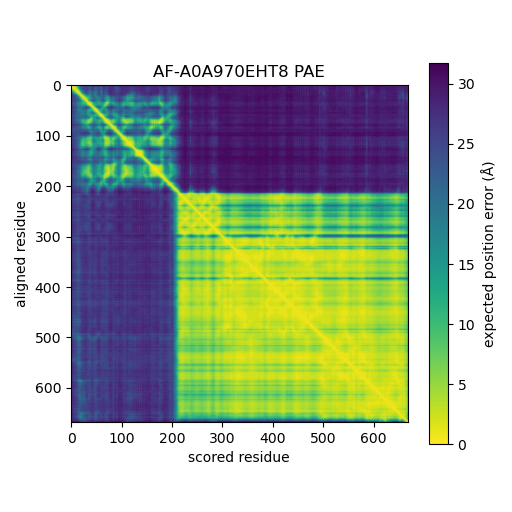
ATOM 2472 N N . ILE A 1 318 ? -3.609 12.138 15.937 1.00 98.38 318 ILE A N 1
ATOM 2473 C CA . ILE A 1 318 ? -2.718 11.479 16.886 1.00 98.38 318 ILE A CA 1
ATOM 2474 C C . ILE A 1 318 ? -2.178 10.209 16.226 1.00 98.38 318 ILE A C 1
ATOM 2476 O O . ILE A 1 318 ? -2.936 9.383 15.715 1.00 98.38 318 ILE A O 1
ATOM 2480 N N . MET A 1 319 ? -0.862 10.052 16.278 1.00 95.12 319 MET A N 1
ATOM 2481 C CA . MET A 1 319 ? -0.155 8.797 16.024 1.00 95.12 319 MET A CA 1
ATOM 2482 C C . MET A 1 319 ? 0.718 8.480 17.242 1.00 95.12 319 MET A C 1
ATOM 2484 O O . MET A 1 319 ? 0.875 9.321 18.124 1.00 95.12 319 MET A O 1
ATOM 2488 N N . ASP A 1 320 ? 1.317 7.297 17.303 1.00 89.94 320 ASP A N 1
ATOM 2489 C CA . ASP A 1 320 ? 2.378 7.013 18.271 1.00 89.94 320 ASP A CA 1
ATOM 2490 C C . ASP A 1 320 ? 3.667 6.563 17.581 1.00 89.94 320 ASP A C 1
ATOM 2492 O O . ASP A 1 320 ? 3.677 6.236 16.396 1.00 89.94 320 ASP A O 1
ATOM 2496 N N . LEU A 1 321 ? 4.755 6.581 18.350 1.00 89.94 321 LEU A N 1
ATOM 2497 C CA . LEU A 1 321 ? 6.101 6.200 17.916 1.00 89.94 321 LEU A CA 1
ATOM 2498 C C . LEU A 1 321 ? 6.479 4.775 18.354 1.00 89.94 321 LEU A C 1
ATOM 2500 O O . LEU A 1 321 ? 7.647 4.410 18.306 1.00 89.94 321 LEU A O 1
ATOM 2504 N N . SER A 1 322 ? 5.522 3.983 18.841 1.00 89.75 322 SER A N 1
ATOM 2505 C CA . SER A 1 322 ? 5.788 2.710 19.532 1.00 89.75 322 SER A CA 1
ATOM 2506 C C . SER A 1 322 ? 5.930 1.500 18.601 1.00 89.75 322 SER A C 1
ATOM 2508 O O . SER A 1 322 ? 5.957 0.361 19.066 1.00 89.75 322 SER A O 1
ATOM 2510 N N . TYR A 1 323 ? 6.042 1.745 17.295 1.00 90.44 323 TYR A N 1
ATOM 2511 C CA . TYR A 1 323 ? 6.120 0.700 16.284 1.00 90.44 323 TYR A CA 1
ATOM 2512 C C . TYR A 1 323 ? 7.391 -0.147 16.444 1.00 90.44 323 TYR A C 1
ATOM 2514 O O . TYR A 1 323 ? 8.477 0.403 16.633 1.00 90.44 323 TYR A O 1
ATOM 2522 N N . PRO A 1 324 ? 7.284 -1.482 16.313 1.00 86.19 324 PRO A N 1
ATOM 2523 C CA . PRO A 1 324 ? 8.441 -2.371 16.342 1.00 86.19 324 PRO A CA 1
ATOM 2524 C C . PRO A 1 324 ? 9.269 -2.299 15.051 1.00 86.19 324 PRO A C 1
ATOM 2526 O O . PRO A 1 324 ? 10.459 -2.606 15.076 1.00 86.19 324 PRO A O 1
ATOM 2529 N N . ASP A 1 325 ? 8.645 -1.910 13.935 1.00 81.62 325 ASP A N 1
ATOM 2530 C CA . ASP A 1 325 ? 9.270 -1.750 12.624 1.00 81.62 325 ASP A CA 1
ATOM 2531 C C . ASP A 1 325 ? 9.169 -0.296 12.140 1.00 81.62 325 ASP A C 1
ATOM 2533 O O . ASP A 1 325 ? 8.095 0.313 12.131 1.00 81.62 325 ASP A O 1
ATOM 2537 N N . GLU A 1 326 ? 10.300 0.251 11.697 1.00 89.56 326 GLU A N 1
ATOM 2538 C CA . GLU A 1 326 ? 10.394 1.618 11.187 1.00 89.56 326 GLU A CA 1
ATOM 2539 C C . GLU A 1 326 ? 9.702 1.764 9.823 1.00 89.56 326 GLU A C 1
ATOM 2541 O O . GLU A 1 326 ? 9.151 2.827 9.518 1.00 89.56 326 GLU A O 1
ATOM 2546 N N . LYS A 1 327 ? 9.683 0.703 9.001 1.00 94.19 327 LYS A N 1
ATOM 2547 C CA . LYS A 1 327 ? 9.117 0.763 7.647 1.00 94.19 327 LYS A CA 1
ATOM 2548 C C . LYS A 1 327 ? 7.606 0.999 7.677 1.00 94.19 327 LYS A C 1
ATOM 2550 O O . LYS A 1 327 ? 7.159 1.943 7.018 1.00 94.19 327 LYS A O 1
ATOM 2555 N N . SER A 1 328 ? 6.837 0.226 8.453 1.00 94.81 328 SER A N 1
ATOM 2556 C CA . SER A 1 328 ? 5.389 0.462 8.602 1.00 94.81 328 SER A CA 1
ATOM 2557 C C . SER A 1 328 ? 5.090 1.885 9.080 1.00 94.81 328 SER A C 1
ATOM 2559 O O . SER A 1 328 ? 4.296 2.597 8.462 1.00 94.81 328 SER A O 1
ATOM 2561 N N . TYR A 1 329 ? 5.771 2.343 10.137 1.00 95.88 329 TYR A N 1
ATOM 2562 C CA . TYR A 1 329 ? 5.569 3.692 10.671 1.00 95.88 329 TYR A CA 1
ATOM 2563 C C . TYR A 1 329 ? 5.847 4.776 9.620 1.00 95.88 329 TYR A C 1
ATOM 2565 O O . TYR A 1 329 ? 5.036 5.687 9.441 1.00 95.88 329 TYR A O 1
ATOM 2573 N N . ARG A 1 330 ? 6.959 4.668 8.882 1.00 96.25 330 ARG A N 1
ATOM 2574 C CA . ARG A 1 330 ? 7.338 5.621 7.828 1.00 96.25 330 ARG A CA 1
ATOM 2575 C C . ARG A 1 330 ? 6.281 5.702 6.723 1.00 96.25 330 ARG A C 1
ATOM 2577 O O . ARG A 1 330 ? 5.903 6.804 6.327 1.00 96.25 330 ARG A O 1
ATOM 2584 N N . GLN A 1 331 ? 5.785 4.556 6.251 1.00 97.88 331 GLN A N 1
ATOM 2585 C CA . GLN A 1 331 ? 4.756 4.489 5.207 1.00 97.88 331 GLN A CA 1
ATOM 2586 C C . GLN A 1 331 ? 3.434 5.131 5.662 1.00 97.88 331 GLN A C 1
ATOM 2588 O O . GLN A 1 331 ? 2.844 5.926 4.926 1.00 97.88 331 GLN A O 1
ATOM 2593 N N . ILE A 1 332 ? 2.997 4.838 6.893 1.00 98.31 332 ILE A N 1
ATOM 2594 C CA . ILE A 1 332 ? 1.769 5.396 7.479 1.00 98.31 332 ILE A CA 1
ATOM 2595 C C . ILE A 1 332 ? 1.923 6.900 7.732 1.00 98.31 332 ILE A C 1
ATOM 2597 O O . ILE A 1 332 ? 1.036 7.675 7.385 1.00 98.31 332 ILE A O 1
ATOM 2601 N N . SER A 1 333 ? 3.053 7.335 8.296 1.00 97.31 333 SER A N 1
ATOM 2602 C CA . SER A 1 333 ? 3.339 8.748 8.582 1.00 97.31 333 SER A CA 1
ATOM 2603 C C . SER A 1 333 ? 3.299 9.604 7.312 1.00 97.31 333 SER A C 1
ATOM 2605 O O . SER A 1 333 ? 2.724 10.696 7.305 1.00 97.31 333 SER A O 1
ATOM 2607 N N . ARG A 1 334 ? 3.821 9.076 6.196 1.00 97.81 334 ARG A N 1
ATOM 2608 C CA . ARG A 1 334 ? 3.697 9.702 4.875 1.00 97.81 334 ARG A CA 1
ATOM 2609 C C . ARG A 1 334 ? 2.229 9.859 4.466 1.00 97.81 334 ARG A C 1
ATOM 2611 O O . ARG A 1 334 ? 1.820 10.976 4.172 1.00 97.81 334 ARG A O 1
ATOM 2618 N N . ALA A 1 335 ? 1.419 8.800 4.527 1.00 98.75 335 ALA A N 1
ATOM 2619 C CA . ALA A 1 335 ? -0.006 8.891 4.186 1.00 98.75 335 ALA A CA 1
ATOM 2620 C C . ALA A 1 335 ? -0.803 9.810 5.132 1.00 98.75 335 ALA A C 1
ATOM 2622 O O . ALA A 1 335 ? -1.753 10.468 4.712 1.00 98.75 335 ALA A O 1
ATOM 2623 N N . VAL A 1 336 ? -0.403 9.930 6.402 1.00 98.69 336 VAL A N 1
ATOM 2624 C CA . VAL A 1 336 ? -0.986 10.922 7.317 1.00 98.69 336 VAL A CA 1
ATOM 2625 C C . VAL A 1 336 ? -0.694 12.348 6.854 1.00 98.69 336 VAL A C 1
ATOM 2627 O O . VAL A 1 336 ? -1.561 13.209 6.994 1.00 98.69 336 VAL A O 1
ATOM 2630 N N . ASN A 1 337 ? 0.465 12.628 6.254 1.00 98.44 337 ASN A N 1
ATOM 2631 C CA . ASN A 1 337 ? 0.711 13.939 5.649 1.00 98.44 337 ASN A CA 1
ATOM 2632 C C . ASN A 1 337 ? -0.142 14.181 4.396 1.00 98.44 337 ASN A C 1
ATOM 2634 O O . ASN A 1 337 ? -0.611 15.307 4.221 1.00 98.44 337 ASN A O 1
ATOM 2638 N N . ASP A 1 338 ? -0.443 13.142 3.613 1.00 98.62 338 ASP A N 1
ATOM 2639 C CA . ASP A 1 338 ? -1.414 13.239 2.513 1.00 98.62 338 ASP A CA 1
ATOM 2640 C C . ASP A 1 338 ? -2.804 13.609 3.058 1.00 98.62 338 ASP A C 1
ATOM 2642 O O . ASP A 1 338 ? -3.434 14.550 2.584 1.00 98.62 338 ASP A O 1
ATOM 2646 N N . LEU A 1 339 ? -3.252 12.974 4.147 1.00 98.88 339 LEU A N 1
ATOM 2647 C CA . LEU A 1 339 ? -4.514 13.334 4.802 1.00 98.88 339 LEU A CA 1
ATOM 2648 C C . LEU A 1 339 ? -4.500 14.766 5.351 1.00 98.88 339 LEU A C 1
ATOM 2650 O O . LEU A 1 339 ? -5.483 15.494 5.222 1.00 98.88 339 LEU A O 1
ATOM 2654 N N . ARG A 1 340 ? -3.389 15.201 5.954 1.00 98.75 340 ARG A N 1
ATOM 2655 C CA . ARG A 1 340 ? -3.232 16.581 6.442 1.00 98.75 340 ARG A CA 1
ATOM 2656 C C . ARG A 1 340 ? -3.346 17.598 5.308 1.00 98.75 340 ARG A C 1
ATOM 2658 O O . ARG A 1 340 ? -3.961 18.650 5.498 1.00 98.75 340 ARG A O 1
ATOM 2665 N N . GLN A 1 341 ? -2.784 17.275 4.147 1.00 98.62 341 GLN A N 1
ATOM 2666 C CA . GLN A 1 341 ? -2.941 18.046 2.919 1.00 98.62 341 GLN A CA 1
ATOM 2667 C C . GLN A 1 341 ? -4.396 18.059 2.448 1.00 98.62 341 GLN A C 1
ATOM 2669 O O . GLN A 1 341 ? -4.930 19.132 2.175 1.00 98.62 341 GLN A O 1
ATOM 2674 N N . ASP A 1 342 ? -5.058 16.905 2.432 1.00 98.81 342 ASP A N 1
ATOM 2675 C CA . ASP A 1 342 ? -6.451 16.763 2.007 1.00 98.81 342 ASP A CA 1
ATOM 2676 C C . ASP A 1 342 ? -7.405 17.603 2.870 1.00 98.81 342 ASP A C 1
ATOM 2678 O O . ASP A 1 342 ? -8.259 18.319 2.343 1.00 98.81 342 ASP A O 1
ATOM 2682 N N . PHE A 1 343 ? -7.213 17.612 4.193 1.00 98.81 343 PHE A N 1
ATOM 2683 C CA . PHE A 1 343 ? -7.933 18.517 5.092 1.00 98.81 343 PHE A CA 1
ATOM 2684 C C . PHE A 1 343 ? -7.721 19.986 4.722 1.00 98.81 343 PHE A C 1
ATOM 2686 O O . PHE A 1 343 ? -8.686 20.751 4.669 1.00 98.81 343 PHE A O 1
ATOM 2693 N N . SER A 1 344 ? -6.479 20.384 4.440 1.00 98.69 344 SER A N 1
ATOM 2694 C CA . SER A 1 344 ? -6.169 21.770 4.095 1.00 98.69 344 SER A CA 1
ATOM 2695 C C . SER A 1 344 ? -6.748 22.177 2.738 1.00 98.69 344 SER A C 1
ATOM 2697 O O . SER A 1 344 ? -7.304 23.270 2.636 1.00 98.69 344 SER A O 1
ATOM 2699 N N . LEU A 1 345 ? -6.737 21.291 1.734 1.00 98.69 345 LEU A N 1
ATOM 2700 C CA . LEU A 1 345 ? -7.432 21.496 0.456 1.00 98.69 345 LEU A CA 1
ATOM 2701 C C . LEU A 1 345 ? -8.936 21.712 0.679 1.00 98.69 345 LEU A C 1
ATOM 2703 O O . LEU A 1 345 ? -9.514 22.681 0.185 1.00 98.69 345 LEU A O 1
ATOM 2707 N N . VAL A 1 346 ? -9.572 20.855 1.483 1.00 98.75 346 VAL A N 1
ATOM 2708 C CA . VAL A 1 346 ? -11.013 20.937 1.778 1.00 98.75 346 VAL A CA 1
ATOM 2709 C C . VAL A 1 346 ? -11.357 22.170 2.614 1.00 98.75 346 VAL A C 1
ATOM 2711 O O . VAL A 1 346 ? -12.417 22.760 2.433 1.00 98.75 346 VAL A O 1
ATOM 2714 N N . CYS A 1 347 ? -10.472 22.630 3.493 1.00 98.50 347 CYS A N 1
ATOM 2715 C CA . CYS A 1 347 ? -10.674 23.870 4.245 1.00 98.50 347 CYS A CA 1
ATOM 2716 C C . CYS A 1 347 ? -10.341 25.135 3.429 1.00 98.50 347 CYS A C 1
ATOM 2718 O O . CYS A 1 347 ? -10.551 26.247 3.920 1.00 98.50 347 CYS A O 1
ATOM 2720 N N . GLY A 1 348 ? -9.805 24.994 2.210 1.00 97.62 348 GLY A N 1
ATOM 2721 C CA . GLY A 1 348 ? -9.319 26.112 1.397 1.00 97.62 348 GLY A CA 1
ATOM 2722 C C . GLY A 1 348 ? -8.082 26.798 1.986 1.00 97.62 348 GLY A C 1
ATOM 2723 O O . GLY A 1 348 ? -7.915 28.007 1.835 1.00 97.62 348 GLY A O 1
ATOM 2724 N N . GLY A 1 349 ? -7.259 26.057 2.731 1.00 97.62 349 GLY A N 1
ATOM 2725 C CA . GLY A 1 349 ? -6.004 26.542 3.301 1.00 97.62 349 GLY A CA 1
ATOM 2726 C C . GLY A 1 349 ? -4.805 26.453 2.367 1.00 97.62 349 GLY A C 1
ATOM 2727 O O . GLY A 1 349 ? -3.849 27.204 2.560 1.00 97.62 349 GLY A O 1
ATOM 2728 N N . ILE A 1 350 ? -4.902 25.584 1.361 1.00 97.50 350 ILE A N 1
ATOM 2729 C CA . ILE A 1 350 ? -4.024 25.476 0.193 1.00 97.50 350 ILE A CA 1
ATOM 2730 C C . ILE A 1 350 ? -4.885 25.218 -1.050 1.00 97.50 350 ILE A C 1
ATOM 2732 O O . ILE A 1 350 ? -6.043 24.805 -0.946 1.00 97.50 350 ILE A O 1
ATOM 2736 N N . SER A 1 351 ? -4.317 25.452 -2.226 1.00 95.94 351 SER A N 1
ATOM 2737 C CA . SER A 1 351 ? -4.907 25.157 -3.529 1.00 95.94 351 SER A CA 1
ATOM 2738 C C . SER A 1 351 ? -4.303 23.883 -4.122 1.00 95.94 351 SER A C 1
ATOM 2740 O O . SER A 1 351 ? -3.129 23.590 -3.912 1.00 95.94 351 SER A O 1
ATOM 2742 N N . GLN A 1 352 ? -5.068 23.154 -4.943 1.00 94.31 352 GLN A N 1
ATOM 2743 C CA . GLN A 1 352 ? -4.535 22.016 -5.714 1.00 94.31 352 GLN A CA 1
ATOM 2744 C C . GLN A 1 352 ? -3.353 22.433 -6.601 1.00 94.31 352 GLN A C 1
ATOM 2746 O O . GLN A 1 352 ? -2.414 21.668 -6.778 1.00 94.31 352 GLN A O 1
ATOM 2751 N N . LYS A 1 353 ? -3.363 23.679 -7.092 1.00 93.50 353 LYS A N 1
ATOM 2752 C CA . LYS A 1 353 ? -2.286 24.251 -7.916 1.00 93.50 353 LYS A CA 1
ATOM 2753 C C . LYS A 1 353 ? -0.972 24.459 -7.157 1.00 93.50 353 LYS A C 1
ATOM 2755 O O . LYS A 1 353 ? 0.051 24.685 -7.791 1.00 93.50 353 LYS A O 1
ATOM 2760 N N . ASP A 1 354 ? -1.000 24.399 -5.827 1.00 92.94 354 ASP A N 1
ATOM 2761 C CA . ASP A 1 354 ? 0.190 24.555 -4.986 1.00 92.94 354 ASP A CA 1
ATOM 2762 C C . ASP A 1 354 ? 0.980 23.238 -4.859 1.00 92.94 354 ASP A C 1
ATOM 2764 O O . ASP A 1 354 ? 2.037 23.210 -4.225 1.00 92.94 354 ASP A O 1
ATOM 2768 N N . ILE A 1 355 ? 0.464 22.135 -5.416 1.00 96.88 355 ILE A N 1
ATOM 2769 C CA . ILE A 1 355 ? 1.104 20.816 -5.408 1.00 96.88 355 ILE A CA 1
ATOM 2770 C C . ILE A 1 355 ? 1.895 20.667 -6.713 1.00 96.88 355 ILE A C 1
ATOM 2772 O O . ILE A 1 355 ? 1.294 20.431 -7.764 1.00 96.88 355 ILE A O 1
ATOM 2776 N N . PRO A 1 356 ? 3.229 20.831 -6.683 1.00 95.81 356 PRO A N 1
ATOM 2777 C CA . PRO A 1 356 ? 4.031 20.782 -7.891 1.00 95.81 356 PRO A CA 1
ATOM 2778 C C . PRO A 1 356 ? 4.188 19.341 -8.393 1.00 95.81 356 PRO A C 1
ATOM 2780 O O . PRO A 1 356 ? 3.965 18.373 -7.669 1.00 95.81 356 PRO A O 1
ATOM 2783 N N . ILE A 1 357 ? 4.623 19.185 -9.641 1.00 96.00 357 ILE A N 1
ATOM 2784 C CA . ILE A 1 357 ? 4.967 17.865 -10.184 1.00 96.00 357 ILE A CA 1
ATOM 2785 C C . ILE A 1 357 ? 6.178 17.248 -9.479 1.00 96.00 357 ILE A C 1
ATOM 2787 O O . ILE A 1 357 ? 6.202 16.050 -9.229 1.00 96.00 357 ILE A O 1
ATOM 2791 N N . ASP A 1 358 ? 7.149 18.066 -9.081 1.00 96.25 358 ASP A N 1
ATOM 2792 C CA . ASP A 1 358 ? 8.383 17.653 -8.417 1.00 96.25 358 ASP A CA 1
ATOM 2793 C C . ASP A 1 358 ? 8.246 17.633 -6.880 1.00 96.25 358 ASP A C 1
ATOM 2795 O O . ASP A 1 358 ? 9.127 18.098 -6.146 1.00 96.25 358 ASP A O 1
ATOM 2799 N N . ASP A 1 359 ? 7.099 17.143 -6.386 1.00 95.69 359 ASP A N 1
ATOM 2800 C CA . ASP A 1 359 ? 6.716 17.204 -4.972 1.00 95.69 359 ASP A CA 1
ATOM 2801 C C . ASP A 1 359 ? 7.506 16.209 -4.110 1.00 95.69 359 ASP A C 1
ATOM 2803 O O . ASP A 1 359 ? 7.385 14.979 -4.197 1.00 95.69 359 ASP A O 1
ATOM 2807 N N . THR A 1 360 ? 8.320 16.772 -3.224 1.00 95.44 360 THR A N 1
ATOM 2808 C CA . THR A 1 360 ? 9.126 16.037 -2.250 1.00 95.44 360 THR A CA 1
ATOM 2809 C C . THR A 1 360 ? 8.492 16.125 -0.862 1.00 95.44 360 THR A C 1
ATOM 2811 O O . THR A 1 360 ? 7.721 17.053 -0.597 1.00 95.44 360 THR A O 1
ATOM 2814 N N . PRO A 1 361 ? 8.851 15.238 0.087 1.00 94.19 361 PRO A N 1
ATOM 2815 C CA . PRO A 1 361 ? 8.385 15.364 1.468 1.00 94.19 361 PRO A CA 1
ATOM 2816 C C . PRO A 1 361 ? 8.718 16.732 2.080 1.00 94.19 361 PRO A C 1
ATOM 2818 O O . PRO A 1 361 ? 7.938 17.276 2.858 1.00 94.19 361 PRO A O 1
ATOM 2821 N N . GLN A 1 362 ? 9.857 17.325 1.703 1.00 96.69 362 GLN A N 1
ATOM 2822 C CA . GLN A 1 362 ? 10.278 18.646 2.170 1.00 96.69 362 GLN A CA 1
ATOM 2823 C C . GLN A 1 362 ? 9.381 19.756 1.611 1.00 96.69 362 GLN A C 1
ATOM 2825 O O . GLN A 1 362 ? 8.992 20.652 2.361 1.00 96.69 362 GLN A O 1
ATOM 2830 N N . LYS A 1 363 ? 9.008 19.685 0.327 1.00 97.75 363 LYS A N 1
ATOM 2831 C CA . LYS A 1 363 ? 8.076 20.640 -0.294 1.00 97.75 363 LYS A CA 1
ATOM 2832 C C . LYS A 1 363 ? 6.668 20.508 0.274 1.00 97.75 363 LYS A C 1
ATOM 2834 O O . LYS A 1 363 ? 6.066 21.527 0.607 1.00 97.75 363 LYS A O 1
ATOM 2839 N N . GLN A 1 364 ? 6.186 19.282 0.484 1.00 97.56 364 GLN A N 1
ATOM 2840 C CA . GLN A 1 364 ? 4.915 19.036 1.166 1.00 97.56 364 GLN A CA 1
ATOM 2841 C C . GLN A 1 364 ? 4.938 19.628 2.584 1.00 97.56 364 GLN A C 1
ATOM 2843 O O . GLN A 1 364 ? 4.042 20.386 2.951 1.00 97.56 364 GLN A O 1
ATOM 2848 N N . ALA A 1 365 ? 5.989 19.372 3.368 1.00 97.06 365 ALA A N 1
ATOM 2849 C CA . ALA A 1 365 ? 6.126 19.927 4.714 1.00 97.06 365 ALA A CA 1
ATOM 2850 C C . ALA A 1 365 ? 6.157 21.466 4.715 1.00 97.06 365 ALA A C 1
ATOM 2852 O O . ALA A 1 365 ? 5.477 22.097 5.529 1.00 97.06 365 ALA A O 1
ATOM 2853 N N . GLN A 1 366 ? 6.896 22.077 3.783 1.00 97.88 366 GLN A N 1
ATOM 2854 C CA . GLN A 1 366 ? 6.933 23.527 3.615 1.00 97.88 366 GLN A CA 1
ATOM 2855 C C . GLN A 1 366 ? 5.543 24.080 3.273 1.00 97.88 366 GLN A C 1
ATOM 2857 O O . GLN A 1 366 ? 5.079 25.000 3.949 1.00 97.88 366 GLN A O 1
ATOM 2862 N N . ARG A 1 367 ? 4.847 23.487 2.297 1.00 97.50 367 ARG A N 1
ATOM 2863 C CA . ARG A 1 367 ? 3.482 23.868 1.902 1.00 97.50 367 ARG A CA 1
ATOM 2864 C C . ARG A 1 367 ? 2.507 23.781 3.075 1.00 97.50 367 ARG A C 1
ATOM 2866 O O . ARG A 1 367 ? 1.791 24.741 3.346 1.00 97.50 367 ARG A O 1
ATOM 2873 N N . LEU A 1 368 ? 2.532 22.684 3.833 1.00 97.56 368 LEU A N 1
ATOM 2874 C CA . LEU A 1 368 ? 1.689 22.515 5.021 1.00 97.56 368 LEU A CA 1
ATOM 2875 C C . LEU A 1 368 ? 2.017 23.528 6.129 1.00 97.56 368 LEU A C 1
ATOM 2877 O O . LEU A 1 368 ? 1.119 23.942 6.855 1.00 97.56 368 LEU A O 1
ATOM 2881 N N . SER A 1 369 ? 3.276 23.957 6.261 1.00 96.94 369 SER A N 1
ATOM 2882 C CA . SER A 1 369 ? 3.661 24.991 7.235 1.00 96.94 369 SER A CA 1
ATOM 2883 C C . SER A 1 369 ? 3.189 26.400 6.855 1.00 96.94 369 SER A C 1
ATOM 2885 O O . SER A 1 369 ? 3.000 27.240 7.732 1.00 96.94 369 SER A O 1
ATOM 2887 N N . GLN A 1 370 ? 2.996 26.654 5.558 1.00 97.38 370 GLN A N 1
ATOM 2888 C CA . GLN A 1 370 ? 2.569 27.943 5.003 1.00 97.38 370 GLN A CA 1
ATOM 2889 C C . GLN A 1 370 ? 1.051 28.031 4.789 1.00 97.38 370 GLN A C 1
ATOM 2891 O O . GLN A 1 370 ? 0.529 29.115 4.528 1.00 97.38 370 GLN A O 1
ATOM 2896 N N . ALA A 1 371 ? 0.346 26.905 4.903 1.00 97.69 371 ALA A N 1
ATOM 2897 C CA . ALA A 1 371 ? -1.099 26.829 4.778 1.00 97.69 371 ALA A CA 1
ATOM 2898 C C . ALA A 1 371 ? -1.817 27.741 5.785 1.00 97.69 371 ALA A C 1
ATOM 2900 O O . ALA A 1 371 ? -1.321 28.032 6.879 1.00 97.69 371 ALA A O 1
ATOM 2901 N N . LYS A 1 372 ? -3.043 28.149 5.444 1.00 97.00 372 LYS A N 1
ATOM 2902 C CA . LYS A 1 372 ? -3.884 28.957 6.339 1.00 97.00 372 LYS A CA 1
ATOM 2903 C C . LYS A 1 372 ? -4.007 28.298 7.720 1.00 97.00 372 LYS A C 1
ATOM 2905 O O . LYS A 1 372 ? -4.346 27.117 7.829 1.00 97.00 372 LYS A O 1
ATOM 2910 N N . ALA A 1 373 ? -3.781 29.075 8.779 1.00 95.50 373 ALA A N 1
ATOM 2911 C CA . ALA A 1 373 ? -3.822 28.583 10.154 1.00 95.50 373 ALA A CA 1
ATOM 2912 C C . ALA A 1 373 ? -5.137 27.844 10.468 1.00 95.50 373 ALA A C 1
ATOM 2914 O O . ALA A 1 373 ? -6.218 28.286 10.079 1.00 95.50 373 ALA A O 1
ATOM 2915 N N . GLY A 1 374 ? -5.027 26.710 11.164 1.00 95.62 374 GLY A N 1
ATOM 2916 C CA . GLY A 1 374 ? -6.159 25.860 11.549 1.00 95.62 374 GLY A CA 1
ATOM 2917 C C . GLY A 1 374 ? -6.649 24.893 10.465 1.00 95.62 374 GLY A C 1
ATOM 2918 O O . GLY A 1 374 ? -7.331 23.932 10.797 1.00 95.62 374 GLY A O 1
ATOM 2919 N N . THR A 1 375 ? -6.281 25.085 9.195 1.00 98.12 375 THR A N 1
ATOM 2920 C CA . THR A 1 375 ? -6.755 24.223 8.091 1.00 98.12 375 THR A CA 1
ATOM 2921 C C . THR A 1 375 ? -6.008 22.896 7.977 1.00 98.12 375 THR A C 1
ATOM 2923 O O . THR A 1 375 ? -6.538 21.929 7.439 1.00 98.12 375 THR A O 1
ATOM 2926 N N . VAL A 1 376 ? -4.773 22.847 8.479 1.00 98.38 376 VAL A N 1
ATOM 2927 C CA . VAL A 1 376 ? -3.952 21.636 8.526 1.00 98.38 376 VAL A CA 1
ATOM 2928 C C . VAL A 1 376 ? -4.137 20.988 9.898 1.00 98.38 376 VAL A C 1
ATOM 2930 O O . VAL A 1 376 ? -3.862 21.650 10.905 1.00 98.38 376 VAL A O 1
ATOM 2933 N N . PRO A 1 377 ? -4.533 19.704 9.977 1.00 98.19 377 PRO A N 1
ATOM 2934 C CA . PRO A 1 377 ? -4.552 18.964 11.226 1.00 98.19 377 PRO A CA 1
ATOM 2935 C C . PRO A 1 377 ? -3.202 19.056 11.932 1.00 98.19 377 PRO A C 1
ATOM 2937 O O . PRO A 1 377 ? -2.143 18.755 11.357 1.00 98.19 377 PRO A O 1
ATOM 2940 N N . ARG A 1 378 ? -3.235 19.462 13.200 1.00 96.81 378 ARG A N 1
ATOM 2941 C CA . ARG A 1 378 ? -2.062 19.378 14.065 1.00 96.81 378 ARG A CA 1
ATOM 2942 C C . ARG A 1 378 ? -1.770 17.906 14.345 1.00 96.81 378 ARG A C 1
ATOM 2944 O O . ARG A 1 378 ? -2.680 17.168 14.710 1.00 96.81 378 ARG A O 1
ATOM 2951 N N . LEU A 1 379 ? -0.514 17.509 14.168 1.00 96.19 379 LEU A N 1
ATOM 2952 C CA . LEU A 1 379 ? -0.052 16.155 14.447 1.00 96.19 379 LEU A CA 1
ATOM 2953 C C . LEU A 1 379 ? 0.494 16.078 15.877 1.00 96.19 379 LEU A C 1
ATOM 2955 O O . LEU A 1 379 ? 1.323 16.905 16.266 1.00 96.19 379 LEU A O 1
ATOM 2959 N N . PHE A 1 380 ? 0.027 15.094 16.637 1.00 96.50 380 PHE A N 1
ATOM 2960 C CA . PHE A 1 380 ? 0.489 14.780 17.986 1.00 96.50 380 PHE A CA 1
ATOM 2961 C C . PHE A 1 380 ? 1.013 13.344 18.069 1.00 96.50 380 PHE A C 1
ATOM 2963 O O . PHE A 1 380 ? 0.551 12.465 17.341 1.00 96.50 380 PHE A O 1
ATOM 2970 N N . TYR A 1 381 ? 1.944 13.119 18.999 1.00 93.62 381 TYR A N 1
ATOM 2971 C CA . TYR A 1 381 ? 2.539 11.813 19.290 1.00 93.62 381 TYR A CA 1
ATOM 2972 C C . TYR A 1 381 ? 2.126 11.339 20.691 1.00 93.62 381 TYR A C 1
ATOM 2974 O O . TYR A 1 381 ? 2.946 11.267 21.602 1.00 93.62 381 TYR A O 1
ATOM 2982 N N . GLY A 1 382 ? 0.821 11.124 20.880 1.00 88.44 382 GLY A N 1
ATOM 2983 C CA . GLY A 1 382 ? 0.173 10.935 22.185 1.00 88.44 382 GLY A CA 1
ATOM 2984 C C . GLY A 1 382 ? -0.659 12.144 22.637 1.00 88.44 382 GLY A C 1
ATOM 2985 O O . GLY A 1 382 ? -0.886 13.077 21.867 1.00 88.44 382 GLY A O 1
ATOM 2986 N N . ALA A 1 383 ? -1.139 12.120 23.885 1.00 85.88 383 ALA A N 1
ATOM 2987 C CA . ALA A 1 383 ? -2.014 13.154 24.448 1.00 85.88 383 ALA A CA 1
ATOM 2988 C C . ALA A 1 383 ? -1.578 13.570 25.866 1.00 85.88 383 ALA A C 1
ATOM 2990 O O . ALA A 1 383 ? -2.015 13.007 26.870 1.00 85.88 383 ALA A O 1
ATOM 2991 N N . GLU A 1 384 ? -0.708 14.579 25.954 1.00 84.00 384 GLU A N 1
ATOM 2992 C CA . GLU A 1 384 ? -0.269 15.153 27.240 1.00 84.00 384 GLU A CA 1
ATOM 2993 C C . GLU A 1 384 ? -1.299 16.117 27.846 1.00 84.00 384 GLU A C 1
ATOM 2995 O O . GLU A 1 384 ? -1.418 16.220 29.063 1.00 84.00 384 GLU A O 1
ATOM 3000 N N . ASN A 1 385 ? -2.052 16.814 26.990 1.00 89.44 385 ASN A N 1
ATOM 3001 C CA . ASN A 1 385 ? -3.094 17.765 27.371 1.00 89.44 385 ASN A CA 1
ATOM 3002 C C . ASN A 1 385 ? -4.461 17.267 26.901 1.00 89.44 385 ASN A C 1
ATOM 3004 O O . ASN A 1 385 ? -4.541 16.448 25.986 1.00 89.44 385 ASN A O 1
ATOM 3008 N N . GLU A 1 386 ? -5.527 17.802 27.495 1.00 94.50 386 GLU A N 1
ATOM 3009 C CA . GLU A 1 386 ? -6.901 17.463 27.126 1.00 94.50 386 GLU A CA 1
ATOM 3010 C C . GLU A 1 386 ? -7.217 17.867 25.673 1.00 94.50 386 GLU A C 1
ATOM 3012 O O . GLU A 1 386 ? -7.062 19.024 25.275 1.00 94.50 386 GLU A O 1
ATOM 3017 N N . ILE A 1 387 ? -7.672 16.899 24.880 1.00 95.81 387 ILE A N 1
ATOM 3018 C CA . ILE A 1 387 ? -8.106 17.034 23.492 1.00 95.81 387 ILE A CA 1
ATOM 3019 C C . ILE A 1 387 ? -9.570 16.592 23.418 1.00 95.81 387 ILE A C 1
ATOM 3021 O O . ILE A 1 387 ? -9.910 15.441 23.684 1.00 95.81 387 ILE A O 1
ATOM 3025 N N . GLU A 1 388 ? -10.454 17.512 23.034 1.00 95.25 388 GLU A N 1
ATOM 3026 C CA . GLU A 1 388 ? -11.894 17.236 22.954 1.00 95.25 388 GLU A CA 1
ATOM 3027 C C . GLU A 1 388 ? -12.218 16.183 21.883 1.00 95.25 388 GLU A C 1
ATOM 3029 O O . GLU A 1 388 ? -12.959 15.236 22.124 1.00 95.25 388 GLU A O 1
ATOM 3034 N N . ASN A 1 389 ? -11.654 16.347 20.689 1.00 97.06 389 ASN A N 1
ATOM 3035 C CA . ASN A 1 389 ? -11.907 15.495 19.536 1.00 97.06 389 ASN A CA 1
ATOM 3036 C C . ASN A 1 389 ? -10.582 15.273 18.789 1.00 97.06 389 ASN A C 1
ATOM 3038 O O . ASN A 1 389 ? -9.821 16.225 18.601 1.00 97.06 389 ASN A O 1
ATOM 3042 N N . ALA A 1 390 ? -10.308 14.046 18.351 1.00 98.06 390 ALA A N 1
ATOM 3043 C CA . ALA A 1 390 ? -9.122 13.715 17.559 1.00 98.06 390 ALA A CA 1
ATOM 3044 C C . ALA A 1 390 ? -9.415 12.666 16.477 1.00 98.06 390 ALA A C 1
ATOM 3046 O O . ALA A 1 390 ? -10.429 11.973 16.511 1.00 98.06 390 ALA A O 1
ATOM 3047 N N . ILE A 1 391 ? -8.495 12.515 15.531 1.00 98.75 391 ILE A N 1
ATOM 3048 C CA . ILE A 1 391 ? -8.358 11.292 14.735 1.00 98.75 391 ILE A CA 1
ATOM 3049 C C . ILE A 1 391 ? -7.168 10.526 15.311 1.00 98.75 391 ILE A C 1
ATOM 3051 O O . ILE A 1 391 ? -6.119 11.126 15.516 1.00 98.75 391 ILE A O 1
ATOM 3055 N N . ILE A 1 392 ? -7.302 9.230 15.574 1.00 98.69 392 ILE A N 1
ATOM 3056 C CA . ILE A 1 392 ? -6.193 8.375 16.024 1.00 98.69 392 ILE A CA 1
ATOM 3057 C C . ILE A 1 392 ? -5.920 7.353 14.925 1.00 98.69 392 ILE A C 1
ATOM 3059 O O . ILE A 1 392 ? -6.850 6.679 14.492 1.00 98.69 392 ILE A O 1
ATOM 3063 N N . VAL A 1 393 ? -4.674 7.241 14.466 1.00 98.69 393 VAL A N 1
ATOM 3064 C CA . VAL A 1 393 ? -4.313 6.381 13.327 1.00 98.69 393 VAL A CA 1
ATOM 3065 C C . VAL A 1 393 ? -3.171 5.441 13.688 1.00 98.69 393 VAL A C 1
ATOM 3067 O O . VAL A 1 393 ? -2.143 5.885 14.202 1.00 98.69 393 VAL A O 1
ATOM 3070 N N . GLY A 1 394 ? -3.311 4.160 13.346 1.00 98.00 394 GLY A N 1
ATOM 3071 C CA . GLY A 1 394 ? -2.189 3.230 13.378 1.00 98.00 394 GLY A CA 1
ATOM 3072 C C . GLY A 1 394 ? -2.531 1.786 13.026 1.00 98.00 394 GLY A C 1
ATOM 3073 O O . GLY A 1 394 ? -3.678 1.439 12.767 1.00 98.00 394 GLY A O 1
ATOM 3074 N N . GLU A 1 395 ? -1.512 0.936 13.028 1.00 97.19 395 GLU A N 1
ATOM 3075 C CA . GLU A 1 395 ? -1.650 -0.504 12.831 1.00 97.19 395 GLU A CA 1
ATOM 3076 C C . GLU A 1 395 ? -2.030 -1.195 14.148 1.00 97.19 395 GLU A C 1
ATOM 3078 O O . GLU A 1 395 ? -1.456 -0.914 15.201 1.00 97.19 395 GLU A O 1
ATOM 3083 N N . ILE A 1 396 ? -2.984 -2.120 14.090 1.00 96.69 396 ILE A N 1
ATOM 3084 C CA . ILE A 1 396 ? -3.641 -2.713 15.257 1.00 96.69 396 ILE A CA 1
ATOM 3085 C C . ILE A 1 396 ? -2.697 -3.460 16.209 1.00 96.69 396 ILE A C 1
ATOM 3087 O O . ILE A 1 396 ? -2.850 -3.362 17.427 1.00 96.69 396 ILE A O 1
ATOM 3091 N N . GLU A 1 397 ? -1.703 -4.174 15.676 1.00 93.25 397 GLU A N 1
ATOM 3092 C CA . GLU A 1 397 ? -0.736 -4.934 16.479 1.00 93.25 397 GLU A CA 1
ATOM 3093 C C . GLU A 1 397 ? 0.550 -4.136 16.780 1.00 93.25 397 GLU A C 1
ATOM 3095 O O . GLU A 1 397 ? 1.238 -4.450 17.758 1.00 93.25 397 GLU A O 1
ATOM 3100 N N . SER A 1 398 ? 0.856 -3.088 16.006 1.00 95.06 398 SER A N 1
ATOM 3101 C CA . SER A 1 398 ? 2.133 -2.355 16.077 1.00 95.06 398 SER A CA 1
ATOM 3102 C C . SER A 1 398 ? 2.051 -0.987 16.762 1.00 95.06 398 SER A C 1
ATOM 3104 O O . SER A 1 398 ? 3.021 -0.583 17.396 1.00 95.06 398 SER A O 1
ATOM 3106 N N . SER A 1 399 ? 0.913 -0.290 16.697 1.00 96.31 399 SER A N 1
ATOM 3107 C CA . SER A 1 399 ? 0.683 0.952 17.447 1.00 96.31 399 SER A CA 1
ATOM 3108 C C . SER A 1 399 ? 0.209 0.627 18.861 1.00 96.31 399 SER A C 1
ATOM 3110 O O . SER A 1 399 ? -0.843 0.021 19.049 1.00 96.31 399 SER A O 1
ATOM 3112 N N . GLY A 1 400 ? 0.967 1.051 19.870 1.00 95.50 400 GLY A N 1
ATOM 3113 C CA . GLY A 1 400 ? 0.632 0.915 21.286 1.00 95.50 400 GLY A CA 1
ATOM 3114 C C . GLY A 1 400 ? -0.697 1.579 21.644 1.00 95.50 400 GLY A C 1
ATOM 3115 O O . GLY A 1 400 ? -1.512 0.964 22.323 1.00 95.50 400 GLY A O 1
ATOM 3116 N N . ILE A 1 401 ? -0.975 2.773 21.111 1.00 96.38 401 ILE A N 1
ATOM 3117 C CA . ILE A 1 401 ? -2.259 3.460 21.308 1.00 96.38 401 ILE A CA 1
ATOM 3118 C C . ILE A 1 401 ? -3.414 2.640 20.717 1.00 96.38 401 ILE A C 1
ATOM 3120 O O . ILE A 1 401 ? -4.413 2.416 21.401 1.00 96.38 401 ILE A O 1
ATOM 3124 N N . ILE A 1 402 ? -3.306 2.186 19.461 1.00 97.69 402 ILE A N 1
ATOM 3125 C CA . ILE A 1 402 ? -4.379 1.402 18.826 1.00 97.69 402 ILE A CA 1
ATOM 3126 C C . ILE A 1 402 ? -4.561 0.058 19.540 1.00 97.69 402 ILE A C 1
ATOM 3128 O O . ILE A 1 402 ? -5.697 -0.354 19.783 1.00 97.69 402 ILE A O 1
ATOM 3132 N N . LYS A 1 403 ? -3.462 -0.593 19.930 1.00 96.06 403 LYS A N 1
ATOM 3133 C CA . LYS A 1 403 ? -3.458 -1.826 20.721 1.00 96.06 403 LYS A CA 1
ATOM 3134 C C . LYS A 1 403 ? -4.199 -1.647 22.039 1.00 96.06 403 LYS A C 1
ATOM 3136 O O . LYS A 1 403 ? -5.092 -2.436 22.330 1.00 96.06 403 LYS A O 1
ATOM 3141 N N . ASP A 1 404 ? -3.896 -0.603 22.803 1.00 95.12 404 ASP A N 1
ATOM 3142 C CA . ASP A 1 404 ? -4.559 -0.335 24.081 1.00 95.12 404 ASP A CA 1
ATOM 3143 C C . ASP A 1 404 ? -6.060 -0.072 23.891 1.00 95.12 404 ASP A C 1
ATOM 3145 O O . ASP A 1 404 ? -6.892 -0.616 24.625 1.00 95.12 404 ASP A O 1
ATOM 3149 N N . ILE A 1 405 ? -6.430 0.698 22.862 1.00 96.12 405 ILE A N 1
ATOM 3150 C CA . ILE A 1 405 ? -7.835 0.938 22.504 1.00 96.12 405 ILE A CA 1
ATOM 3151 C C . ILE A 1 405 ? -8.540 -0.388 22.178 1.00 96.12 405 ILE A C 1
ATOM 3153 O O . ILE A 1 405 ? -9.608 -0.663 22.735 1.00 96.12 405 ILE A O 1
ATOM 3157 N N . ALA A 1 406 ? -7.950 -1.227 21.324 1.00 96.44 406 ALA A N 1
ATOM 3158 C CA . ALA A 1 406 ? -8.522 -2.510 20.921 1.00 96.44 406 ALA A CA 1
ATOM 3159 C C . ALA A 1 406 ? -8.652 -3.479 22.109 1.00 96.44 406 ALA A C 1
ATOM 3161 O O . ALA A 1 406 ? -9.747 -3.965 22.400 1.00 96.44 406 ALA A O 1
ATOM 3162 N N . LEU A 1 407 ? -7.570 -3.691 22.864 1.00 95.88 407 LEU A N 1
ATOM 3163 C CA . LEU A 1 407 ? -7.516 -4.630 23.990 1.00 95.88 407 LEU A CA 1
ATOM 3164 C C . LEU A 1 407 ? -8.360 -4.188 25.193 1.00 95.88 407 LEU A C 1
ATOM 3166 O O . LEU A 1 407 ? -8.838 -5.031 25.961 1.00 95.88 407 LEU A O 1
ATOM 3170 N N . SER A 1 408 ? -8.630 -2.886 25.334 1.00 95.25 408 SER A N 1
ATOM 3171 C CA . SER A 1 408 ? -9.583 -2.383 26.330 1.00 95.25 408 SER A CA 1
ATOM 3172 C C . SER A 1 408 ? -11.030 -2.824 26.072 1.00 95.25 408 SER A C 1
ATOM 3174 O O . SER A 1 408 ? -11.868 -2.661 26.954 1.00 95.25 408 SER A O 1
ATOM 3176 N N . GLY A 1 409 ? -11.337 -3.381 24.894 1.00 95.12 409 GLY A N 1
ATOM 3177 C CA . GLY A 1 409 ? -12.691 -3.760 24.481 1.00 95.12 409 GLY A CA 1
ATOM 3178 C C . GLY A 1 409 ? -13.504 -2.600 23.898 1.00 95.12 409 GLY A C 1
ATOM 3179 O O . GLY A 1 409 ? -14.707 -2.728 23.686 1.00 95.12 409 GLY A O 1
ATOM 3180 N N . LYS A 1 410 ? -12.875 -1.441 23.650 1.00 95.19 410 LYS A N 1
ATOM 3181 C CA . LYS A 1 410 ? -13.523 -0.284 23.008 1.00 95.19 410 LYS A CA 1
ATOM 3182 C C . LYS A 1 410 ? -13.547 -0.386 21.478 1.00 95.19 410 LYS A C 1
ATOM 3184 O O . LYS A 1 410 ? -14.271 0.369 20.831 1.00 95.19 410 LYS A O 1
ATOM 3189 N N . PHE A 1 411 ? -12.797 -1.310 20.884 1.00 95.94 411 PHE A N 1
ATOM 3190 C CA . PHE A 1 411 ? -12.764 -1.497 19.432 1.00 95.94 411 PHE A CA 1
ATOM 3191 C C . PHE A 1 411 ? -12.788 -2.978 19.034 1.00 95.94 411 PHE A C 1
ATOM 3193 O O . PHE A 1 411 ? -11.994 -3.440 18.222 1.00 95.94 411 PHE A O 1
ATOM 3200 N N . ASP A 1 412 ? -13.720 -3.724 19.624 1.00 95.38 412 ASP A N 1
ATOM 3201 C CA . ASP A 1 412 ? -13.941 -5.154 19.384 1.00 95.38 412 ASP A CA 1
ATOM 3202 C C . ASP A 1 412 ? -14.082 -5.522 17.900 1.00 95.38 412 ASP A C 1
ATOM 3204 O O . ASP A 1 412 ? -13.586 -6.557 17.456 1.00 95.38 412 ASP A O 1
ATOM 3208 N N . GLU A 1 413 ? -14.725 -4.660 17.112 1.00 95.88 413 GLU A N 1
ATOM 3209 C CA . GLU A 1 413 ? -14.949 -4.858 15.681 1.00 95.88 413 GLU A CA 1
ATOM 3210 C C . GLU A 1 413 ? -13.644 -4.966 14.884 1.00 95.88 413 GLU A C 1
ATOM 3212 O O . GLU A 1 413 ? -13.616 -5.621 13.838 1.00 95.88 413 GLU A O 1
ATOM 3217 N N . ALA A 1 414 ? -12.552 -4.395 15.398 1.00 96.69 414 ALA A N 1
ATOM 3218 C CA . ALA A 1 414 ? -11.232 -4.493 14.793 1.00 96.69 414 ALA A CA 1
ATOM 3219 C C . ALA A 1 414 ? -10.645 -5.922 14.864 1.00 96.69 414 ALA A C 1
ATOM 3221 O O . ALA A 1 414 ? -9.696 -6.224 14.145 1.00 96.69 414 ALA A O 1
ATOM 3222 N N . ALA A 1 415 ? -11.249 -6.855 15.620 1.00 96.44 415 ALA A N 1
ATOM 3223 C CA . ALA A 1 415 ? -10.898 -8.279 15.535 1.00 96.44 415 ALA A CA 1
ATOM 3224 C C . ALA A 1 415 ? -10.996 -8.818 14.096 1.00 96.44 415 ALA A C 1
ATOM 3226 O O . ALA A 1 415 ? -10.201 -9.668 13.706 1.00 96.44 415 ALA A O 1
ATOM 3227 N N . ASN A 1 416 ? -11.934 -8.302 13.291 1.00 96.12 416 ASN A N 1
ATOM 3228 C CA . ASN A 1 416 ? -12.203 -8.787 11.932 1.00 96.12 416 ASN A CA 1
ATOM 3229 C C . ASN A 1 416 ? -11.065 -8.519 10.933 1.00 96.12 416 ASN A C 1
ATOM 3231 O O . ASN A 1 416 ? -11.053 -9.113 9.856 1.00 96.12 416 ASN A O 1
ATOM 3235 N N . ILE A 1 417 ? -10.120 -7.635 11.269 1.00 97.12 417 ILE A N 1
ATOM 3236 C CA . ILE A 1 417 ? -8.968 -7.318 10.414 1.00 97.12 417 ILE A CA 1
ATOM 3237 C C . ILE A 1 417 ? -7.678 -8.006 10.879 1.00 97.12 417 ILE A C 1
ATOM 3239 O O . ILE A 1 417 ? -6.663 -7.926 10.194 1.00 97.12 417 ILE A O 1
ATOM 3243 N N . LEU A 1 418 ? -7.684 -8.715 12.012 1.00 95.81 418 LEU A N 1
ATOM 3244 C CA . LEU A 1 418 ? -6.472 -9.345 12.537 1.00 95.81 418 LEU A CA 1
ATOM 3245 C C . LEU A 1 418 ? -5.929 -10.429 11.610 1.00 95.81 418 LEU A C 1
ATOM 3247 O O . LEU A 1 418 ? -6.653 -11.326 11.176 1.00 95.81 418 LEU A O 1
ATOM 3251 N N . GLY A 1 419 ? -4.629 -10.342 11.318 1.00 92.12 419 GLY A N 1
ATOM 3252 C CA . GLY A 1 419 ? -3.949 -11.245 10.388 1.00 92.12 419 GLY A CA 1
ATOM 3253 C C . GLY A 1 419 ? -4.457 -11.163 8.945 1.00 92.12 419 GLY A C 1
ATOM 3254 O O . GLY A 1 419 ? -4.070 -11.992 8.120 1.00 92.12 419 GLY A O 1
ATOM 3255 N N . LYS A 1 420 ? -5.331 -10.201 8.621 1.00 94.81 420 LYS A N 1
ATOM 3256 C CA . LYS A 1 420 ? -5.823 -9.998 7.261 1.00 94.81 420 LYS A CA 1
ATOM 3257 C C . LYS A 1 420 ? -4.829 -9.183 6.443 1.00 94.81 420 LYS A C 1
ATOM 3259 O O . LYS A 1 420 ? -4.145 -8.304 6.957 1.00 94.81 420 LYS A O 1
ATOM 3264 N N . TRP A 1 421 ? -4.787 -9.471 5.149 1.00 96.56 421 TRP A N 1
ATOM 3265 C CA . TRP A 1 421 ? -3.999 -8.715 4.182 1.00 96.56 421 TRP A CA 1
ATOM 3266 C C . TRP A 1 421 ? -4.695 -7.389 3.875 1.00 96.56 421 TRP A C 1
ATOM 3268 O O . TRP A 1 421 ? -5.806 -7.401 3.348 1.00 96.56 421 TRP A O 1
ATOM 3278 N N . GLU A 1 422 ? -4.042 -6.267 4.175 1.00 98.25 422 GLU A N 1
ATOM 3279 C CA . GLU A 1 422 ? -4.489 -4.912 3.835 1.00 98.25 422 GLU A CA 1
ATOM 3280 C C . GLU A 1 422 ? -5.896 -4.537 4.345 1.00 98.25 422 GLU A C 1
ATOM 3282 O O . GLU A 1 422 ? -6.619 -3.762 3.712 1.00 98.25 422 GLU A O 1
ATOM 3287 N N . GLY A 1 423 ? -6.306 -5.098 5.482 1.00 98.19 423 GLY A N 1
ATOM 3288 C CA . GLY A 1 423 ? -7.582 -4.798 6.124 1.00 98.19 423 GLY A CA 1
ATOM 3289 C C . GLY A 1 423 ? -7.525 -3.518 6.958 1.00 98.19 423 GLY A C 1
ATOM 3290 O O . GLY A 1 423 ? -6.471 -3.132 7.466 1.00 98.19 423 GLY A O 1
ATOM 3291 N N . TYR A 1 424 ? -8.667 -2.858 7.137 1.00 98.81 424 TYR A N 1
ATOM 3292 C CA . TYR A 1 424 ? -8.799 -1.711 8.033 1.00 98.81 424 TYR A CA 1
ATOM 3293 C C . TYR A 1 424 ? -10.172 -1.630 8.693 1.00 98.81 424 TYR A C 1
ATOM 3295 O O . TYR A 1 424 ? -11.178 -2.103 8.161 1.00 98.81 424 TYR A O 1
ATOM 3303 N N . ALA A 1 425 ? -10.211 -1.008 9.863 1.00 98.75 425 ALA A N 1
ATOM 3304 C CA . ALA A 1 425 ? -11.416 -0.725 10.614 1.00 98.75 425 ALA A CA 1
ATOM 3305 C C . ALA A 1 425 ? -11.413 0.737 11.069 1.00 98.75 425 ALA A C 1
ATOM 3307 O O . ALA A 1 425 ? -10.373 1.280 11.445 1.00 98.75 425 ALA A O 1
ATOM 3308 N N . ILE A 1 426 ? -12.582 1.374 11.048 1.00 98.75 426 ILE A N 1
ATOM 3309 C CA . ILE A 1 426 ? -12.764 2.764 11.472 1.00 98.75 426 ILE A CA 1
ATOM 3310 C C . ILE A 1 426 ? -13.956 2.837 12.417 1.00 98.75 426 ILE A C 1
ATOM 3312 O O . ILE A 1 426 ? -15.021 2.305 12.105 1.00 98.75 426 ILE A O 1
ATOM 3316 N N . LYS A 1 427 ? -13.783 3.487 13.570 1.00 97.94 427 LYS A N 1
ATOM 3317 C CA . LYS A 1 427 ? -14.845 3.629 14.571 1.00 97.94 427 LYS A CA 1
ATOM 3318 C C . LYS A 1 427 ? -14.712 4.919 15.364 1.00 97.94 427 LYS A C 1
ATOM 3320 O O . LYS A 1 427 ? -13.608 5.318 15.735 1.00 97.94 427 LYS A O 1
ATOM 3325 N N . MET A 1 428 ? -15.841 5.547 15.680 1.00 97.81 428 MET A N 1
ATOM 3326 C CA . MET A 1 428 ? -15.881 6.616 16.678 1.00 97.81 428 MET A CA 1
ATOM 3327 C C . MET A 1 428 ? -15.883 6.029 18.092 1.00 97.81 428 MET A C 1
ATOM 3329 O O . MET A 1 428 ? -16.717 5.189 18.425 1.00 97.81 428 MET A O 1
ATOM 3333 N N . ILE A 1 429 ? -14.960 6.479 18.938 1.00 96.38 429 ILE A N 1
ATOM 3334 C CA . ILE A 1 429 ? -14.770 5.959 20.294 1.00 96.38 429 ILE A CA 1
ATOM 3335 C C . ILE A 1 429 ? -14.722 7.114 21.290 1.00 96.38 429 ILE A C 1
ATOM 3337 O O . ILE A 1 429 ? -14.009 8.098 21.083 1.00 96.38 429 ILE A O 1
ATOM 3341 N N . LYS A 1 430 ? -15.483 6.976 22.378 1.00 95.56 430 LYS A N 1
ATOM 3342 C CA . LYS A 1 430 ? -15.463 7.893 23.516 1.00 95.56 430 LYS A CA 1
ATOM 3343 C C . LYS A 1 430 ? -14.395 7.473 24.523 1.00 95.56 430 LYS A C 1
ATOM 3345 O O . LYS A 1 430 ? -14.193 6.284 24.768 1.00 95.56 430 LYS A O 1
ATOM 3350 N N . ASP A 1 431 ? -13.730 8.467 25.093 1.00 94.62 431 ASP A N 1
ATOM 3351 C CA . ASP A 1 431 ? -12.622 8.349 26.031 1.00 94.62 431 ASP A CA 1
ATOM 3352 C C . ASP A 1 431 ? -11.590 7.299 25.564 1.00 94.62 431 ASP A C 1
ATOM 3354 O O . ASP A 1 431 ? -11.269 6.393 26.338 1.00 94.62 431 ASP A O 1
ATOM 3358 N N . PRO A 1 432 ? -11.124 7.310 24.291 1.00 94.69 432 PRO A N 1
ATOM 3359 C CA . PRO A 1 432 ? -10.333 6.216 23.716 1.00 94.69 432 PRO A CA 1
ATOM 3360 C C . PRO A 1 432 ? -9.050 5.958 24.510 1.00 94.69 432 PRO A C 1
ATOM 3362 O O . PRO A 1 432 ? -8.761 4.813 24.856 1.00 94.69 432 PRO A O 1
ATOM 3365 N N . ILE A 1 433 ? -8.351 7.034 24.868 1.00 94.06 433 ILE A N 1
ATOM 3366 C CA . ILE A 1 433 ? -7.136 7.061 25.687 1.00 94.06 433 ILE A CA 1
ATOM 3367 C C . ILE A 1 433 ? -7.226 8.213 26.699 1.00 94.06 433 ILE A C 1
ATOM 3369 O O . ILE A 1 433 ? -8.060 9.107 26.520 1.00 94.06 433 ILE A O 1
ATOM 3373 N N . PRO A 1 434 ? -6.384 8.233 27.752 1.00 94.50 434 PRO A N 1
ATOM 3374 C CA . PRO A 1 434 ? -6.319 9.368 28.666 1.00 94.50 434 PRO A CA 1
ATOM 3375 C C . PRO A 1 434 ? -6.162 10.699 27.921 1.00 94.50 434 PRO A C 1
ATOM 3377 O O . PRO A 1 434 ? -5.452 10.778 26.920 1.00 94.50 434 PRO A O 1
ATOM 3380 N N . ASN A 1 435 ? -6.823 11.738 28.431 1.00 95.81 435 ASN A N 1
ATOM 3381 C CA . ASN A 1 435 ? -6.822 13.098 27.884 1.00 95.81 435 ASN A CA 1
ATOM 3382 C C . ASN A 1 435 ? -7.465 13.275 26.496 1.00 95.81 435 ASN A C 1
ATOM 3384 O O . ASN A 1 435 ? -7.430 14.383 25.976 1.00 95.81 435 ASN A O 1
ATOM 3388 N N . VAL A 1 436 ? -8.093 12.260 25.899 1.00 97.00 436 VAL A N 1
ATOM 3389 C CA . VAL A 1 436 ? -8.867 12.418 24.654 1.00 97.00 436 VAL A CA 1
ATOM 3390 C C . VAL A 1 436 ? -10.324 12.082 24.937 1.00 97.00 436 VAL A C 1
ATOM 3392 O O . VAL A 1 436 ? -10.601 10.950 25.317 1.00 97.00 436 VAL A O 1
ATOM 3395 N N . LYS A 1 437 ? -11.262 13.023 24.752 1.00 96.38 437 LYS A N 1
ATOM 3396 C CA . LYS A 1 437 ? -12.688 12.757 25.036 1.00 96.38 437 LYS A CA 1
ATOM 3397 C C . LYS A 1 437 ? -13.379 11.951 23.950 1.00 96.38 437 LYS A C 1
ATOM 3399 O O . LYS A 1 437 ? -14.127 11.035 24.262 1.00 96.38 437 LYS A O 1
ATOM 3404 N N . ASN A 1 438 ? -13.152 12.270 22.680 1.00 97.31 438 ASN A N 1
ATOM 3405 C CA . ASN A 1 438 ? -13.707 11.515 21.559 1.00 97.31 438 ASN A CA 1
ATOM 3406 C C . ASN A 1 438 ? -12.652 11.364 20.464 1.00 97.31 438 ASN A C 1
ATOM 3408 O O . ASN A 1 438 ? -11.876 12.288 20.211 1.00 97.31 438 ASN A O 1
ATOM 3412 N N . ALA A 1 439 ? -12.652 10.236 19.760 1.00 97.75 439 ALA A N 1
ATOM 3413 C CA . ALA A 1 439 ? -11.855 10.108 18.552 1.00 97.75 439 ALA A CA 1
ATOM 3414 C C . ALA A 1 439 ? -12.536 9.312 17.450 1.00 97.75 439 ALA A C 1
ATOM 3416 O O . ALA A 1 439 ? -13.277 8.371 17.719 1.00 97.75 439 ALA A O 1
ATOM 3417 N N . LEU A 1 440 ? -12.202 9.655 16.209 1.00 98.62 440 LEU A N 1
ATOM 3418 C CA . LEU A 1 440 ? -12.305 8.739 15.083 1.00 98.62 440 LEU A CA 1
ATOM 3419 C C . LEU A 1 440 ? -11.026 7.897 15.038 1.00 98.62 440 LEU A C 1
ATOM 3421 O O . LEU A 1 440 ? -9.949 8.425 14.770 1.00 98.62 440 LEU A O 1
ATOM 3425 N N . VAL A 1 441 ? -11.129 6.607 15.329 1.00 98.62 441 VAL A N 1
ATOM 3426 C CA . VAL A 1 441 ? -9.984 5.692 15.366 1.00 98.62 441 VAL A CA 1
ATOM 3427 C C . VAL A 1 441 ? -9.914 4.920 14.053 1.00 98.62 441 VAL A C 1
ATOM 3429 O O . VAL A 1 441 ? -10.888 4.271 13.684 1.00 98.62 441 VAL A O 1
ATOM 3432 N N . ILE A 1 442 ? -8.775 4.992 13.363 1.00 98.88 442 ILE A N 1
ATOM 3433 C CA . ILE A 1 442 ? -8.449 4.261 12.133 1.00 98.88 442 ILE A CA 1
ATOM 3434 C C . ILE A 1 442 ? -7.385 3.218 12.481 1.00 98.88 442 ILE A C 1
ATOM 3436 O O . ILE A 1 442 ? -6.250 3.571 12.807 1.00 98.88 442 ILE A O 1
ATOM 3440 N N . ALA A 1 443 ? -7.759 1.945 12.402 1.00 98.69 443 ALA A N 1
ATOM 3441 C CA . ALA A 1 443 ? -6.883 0.809 12.654 1.00 98.69 443 ALA A CA 1
ATOM 3442 C C . ALA A 1 443 ? -6.656 0.017 11.360 1.00 98.69 443 ALA A C 1
ATOM 3444 O O . ALA A 1 443 ? -7.626 -0.405 10.734 1.00 98.69 443 ALA A O 1
ATOM 3445 N N . GLY A 1 444 ? -5.406 -0.206 10.959 1.00 98.56 444 GLY A N 1
ATOM 3446 C CA . GLY A 1 444 ? -5.063 -1.133 9.872 1.00 98.56 444 GLY A CA 1
ATOM 3447 C C . GLY A 1 444 ? -4.510 -2.460 10.383 1.00 98.56 444 GLY A C 1
ATOM 3448 O O . GLY A 1 444 ? -3.957 -2.518 11.478 1.00 98.56 444 GLY A O 1
ATOM 3449 N N . SER A 1 445 ? -4.648 -3.528 9.599 1.00 97.75 445 SER A N 1
ATOM 3450 C CA . SER A 1 445 ? -4.029 -4.829 9.891 1.00 97.75 445 SER A CA 1
ATOM 3451 C C . SER A 1 445 ? -2.535 -4.853 9.569 1.00 97.75 445 SER A C 1
ATOM 3453 O O . SER A 1 445 ? -1.780 -5.595 10.185 1.00 97.75 445 SER A O 1
ATOM 3455 N N . ASP A 1 446 ? -2.133 -4.020 8.612 1.00 97.88 446 ASP A N 1
ATOM 3456 C CA . ASP A 1 446 ? -0.764 -3.740 8.199 1.00 97.88 446 ASP A CA 1
ATOM 3457 C C . ASP A 1 446 ? -0.651 -2.265 7.752 1.00 97.88 446 ASP A C 1
ATOM 3459 O O . ASP A 1 446 ? -1.622 -1.489 7.807 1.00 97.88 446 ASP A O 1
ATOM 3463 N N . ALA A 1 447 ? 0.538 -1.856 7.299 1.00 97.62 447 ALA A N 1
ATOM 3464 C CA . ALA A 1 447 ? 0.784 -0.496 6.828 1.00 97.62 447 ALA A CA 1
ATOM 3465 C C . ALA A 1 447 ? -0.157 -0.072 5.688 1.00 97.62 447 ALA A C 1
ATOM 3467 O O . ALA A 1 447 ? -0.725 1.020 5.742 1.00 97.62 447 ALA A O 1
ATOM 3468 N N . ARG A 1 448 ? -0.385 -0.929 4.682 1.00 98.56 448 ARG A N 1
ATOM 3469 C CA . ARG A 1 448 ? -1.260 -0.609 3.542 1.00 98.56 448 ARG A CA 1
ATOM 3470 C C . ARG A 1 448 ? -2.730 -0.577 3.937 1.00 98.56 448 ARG A C 1
ATOM 3472 O O . ARG A 1 448 ? -3.432 0.331 3.506 1.00 98.56 448 ARG A O 1
ATOM 3479 N N . GLY A 1 449 ? -3.178 -1.475 4.811 1.00 98.75 449 GLY A N 1
ATOM 3480 C CA . GLY A 1 449 ? -4.505 -1.405 5.422 1.00 98.75 449 GLY A CA 1
ATOM 3481 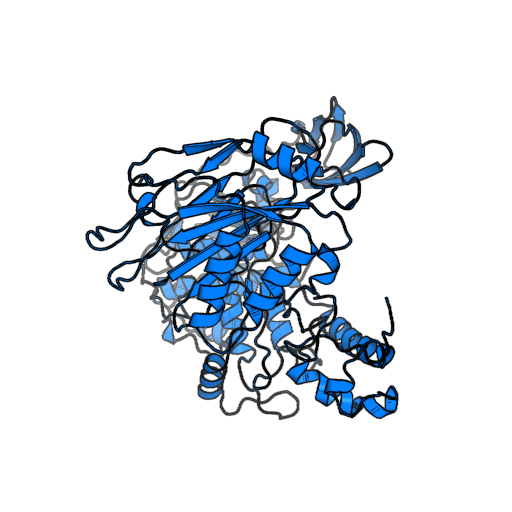C C . GLY A 1 449 ? -4.724 -0.062 6.120 1.00 98.75 449 GLY A C 1
ATOM 3482 O O . GLY A 1 449 ? -5.701 0.636 5.847 1.00 98.75 449 GLY A O 1
ATOM 3483 N N . THR A 1 450 ? -3.757 0.374 6.933 1.00 98.75 450 THR A N 1
ATOM 3484 C CA . THR A 1 450 ? -3.817 1.685 7.603 1.00 98.75 450 THR A CA 1
ATOM 3485 C C . THR A 1 450 ? -3.888 2.832 6.585 1.00 98.75 450 THR A C 1
ATOM 3487 O O . THR A 1 450 ? -4.717 3.730 6.729 1.00 98.75 450 THR A O 1
ATOM 3490 N N . ILE A 1 451 ? -3.078 2.780 5.520 1.00 98.94 451 ILE A N 1
ATOM 3491 C CA . ILE A 1 451 ? -3.095 3.752 4.414 1.00 98.94 451 ILE A CA 1
ATOM 3492 C C . ILE A 1 451 ? -4.463 3.791 3.715 1.00 98.94 451 ILE A C 1
ATOM 3494 O O . ILE A 1 451 ? -4.983 4.873 3.450 1.00 98.94 451 ILE A O 1
ATOM 3498 N N . TYR A 1 452 ? -5.093 2.645 3.454 1.00 98.94 452 TYR A N 1
ATOM 3499 C CA . TYR A 1 452 ? -6.432 2.611 2.859 1.00 98.94 452 TYR A CA 1
ATOM 3500 C C . TYR A 1 452 ? -7.501 3.170 3.800 1.00 98.94 452 TYR A C 1
ATOM 3502 O O . TYR A 1 452 ? -8.397 3.869 3.334 1.00 98.94 452 TYR A O 1
ATOM 3510 N N . GLY A 1 453 ? -7.386 2.958 5.114 1.00 98.81 453 GLY A N 1
ATOM 3511 C CA . GLY A 1 453 ? -8.246 3.616 6.103 1.00 98.81 453 GLY A CA 1
ATOM 3512 C C . GLY A 1 453 ? -8.078 5.143 6.117 1.00 98.81 453 GLY A C 1
ATOM 3513 O O . GLY A 1 453 ? -9.058 5.883 6.211 1.00 98.81 453 GLY A O 1
ATOM 3514 N N . ILE A 1 454 ? -6.847 5.633 5.944 1.00 98.94 454 ILE A N 1
ATOM 3515 C CA . ILE A 1 454 ? -6.555 7.063 5.778 1.00 98.94 454 ILE A CA 1
ATOM 3516 C C . ILE A 1 454 ? -7.206 7.609 4.495 1.00 98.94 454 ILE A C 1
ATOM 3518 O O . ILE A 1 454 ? -7.894 8.634 4.534 1.00 98.94 454 ILE A O 1
ATOM 3522 N N . TYR A 1 455 ? -7.033 6.929 3.358 1.00 98.88 455 TYR A N 1
ATOM 3523 C CA . TYR A 1 455 ? -7.614 7.374 2.088 1.00 98.88 455 TYR A CA 1
ATOM 3524 C C . TYR A 1 455 ? -9.131 7.196 2.013 1.00 98.88 455 TYR A C 1
ATOM 3526 O O . TYR A 1 455 ? -9.789 7.973 1.324 1.00 98.88 455 TYR A O 1
ATOM 3534 N N . TYR A 1 456 ? -9.710 6.274 2.785 1.00 98.75 456 TYR A N 1
ATOM 3535 C CA . TYR A 1 456 ? -11.151 6.222 3.010 1.00 98.75 456 TYR A CA 1
ATOM 3536 C C . TYR A 1 456 ? -11.651 7.536 3.618 1.00 98.75 456 TYR A C 1
ATOM 3538 O O . TYR A 1 456 ? -12.596 8.141 3.112 1.00 98.75 456 TYR A O 1
ATOM 3546 N N . LEU A 1 457 ? -10.977 8.031 4.663 1.00 98.75 457 LEU A N 1
ATOM 3547 C CA . LEU A 1 457 ? -11.330 9.311 5.275 1.00 98.75 457 LEU A CA 1
ATOM 3548 C C . LEU A 1 457 ? -11.124 10.481 4.302 1.00 98.75 457 LEU A C 1
ATOM 3550 O O . LEU A 1 457 ? -11.967 11.371 4.229 1.00 98.75 457 LEU A O 1
ATOM 3554 N N . SER A 1 458 ? -10.052 10.465 3.511 1.00 98.81 458 SER A N 1
ATOM 3555 C CA . SER A 1 458 ? -9.832 11.452 2.446 1.00 98.81 458 SER A CA 1
ATOM 3556 C C . SER A 1 458 ? -10.982 11.488 1.425 1.00 98.81 458 SER A C 1
ATOM 3558 O O . SER A 1 458 ? -11.532 12.552 1.114 1.00 98.81 458 SER A O 1
ATOM 3560 N N . GLN A 1 459 ? -11.431 10.316 0.973 1.00 98.38 459 GLN A N 1
ATOM 3561 C CA . GLN A 1 459 ? -12.580 10.193 0.081 1.00 98.38 459 GLN A CA 1
ATOM 3562 C C . GLN A 1 459 ? -13.870 10.682 0.752 1.00 98.38 459 GLN A C 1
ATOM 3564 O O . GLN A 1 459 ? -14.658 11.388 0.118 1.00 98.38 459 GLN A O 1
ATOM 3569 N N . TYR A 1 460 ? -14.060 10.389 2.043 1.00 98.31 460 TYR A N 1
ATOM 3570 C CA . TYR A 1 460 ? -15.181 10.896 2.841 1.00 98.31 460 TYR A CA 1
ATOM 3571 C C . TYR A 1 460 ? -15.184 12.435 2.917 1.00 98.31 460 TYR A C 1
ATOM 3573 O O . TYR A 1 460 ? -16.233 13.077 2.795 1.00 98.31 460 TYR A O 1
ATOM 3581 N N . LEU A 1 461 ? -14.008 13.067 3.031 1.00 98.38 461 LEU A N 1
ATOM 3582 C CA . LEU A 1 461 ? -13.867 14.527 2.950 1.00 98.38 461 LEU A CA 1
ATOM 3583 C C . LEU A 1 461 ? -14.233 15.078 1.558 1.00 98.38 461 LEU A C 1
ATOM 3585 O O . LEU A 1 461 ? -14.592 16.254 1.434 1.00 98.38 461 LEU A O 1
ATOM 3589 N N . GLY A 1 462 ? -14.249 14.232 0.527 1.00 98.00 462 GLY A N 1
ATOM 3590 C CA . GLY A 1 462 ? -14.593 14.570 -0.853 1.00 98.00 462 GLY A CA 1
ATOM 3591 C C . GLY A 1 462 ? -13.382 14.802 -1.754 1.00 98.00 462 GLY A C 1
ATOM 3592 O O . GLY A 1 462 ? -13.534 15.451 -2.789 1.00 98.00 462 GLY A O 1
ATOM 3593 N N . VAL A 1 463 ? -12.202 14.310 -1.368 1.00 98.62 463 VAL A N 1
ATOM 3594 C CA . VAL A 1 463 ? -11.007 14.331 -2.217 1.00 98.62 463 VAL A CA 1
ATOM 3595 C C . VAL A 1 463 ? -11.009 13.087 -3.103 1.00 98.62 463 VAL A C 1
ATOM 3597 O O . VAL A 1 463 ? -11.061 11.954 -2.628 1.00 98.62 463 VAL A O 1
ATOM 3600 N N . SER A 1 464 ? -11.010 13.300 -4.417 1.00 98.38 464 SER A N 1
ATOM 3601 C CA . SER A 1 464 ? -10.994 12.217 -5.403 1.00 98.38 464 SER A CA 1
ATOM 3602 C C . SER A 1 464 ? -9.617 11.545 -5.454 1.00 98.38 464 SER A C 1
ATOM 3604 O O . SER A 1 464 ? -8.616 12.258 -5.408 1.00 98.38 464 SER A O 1
ATOM 3606 N N . PRO A 1 465 ? -9.523 10.222 -5.691 1.00 97.44 465 PRO A N 1
ATOM 3607 C CA . PRO A 1 465 ? -8.260 9.580 -6.070 1.00 97.44 465 PRO A CA 1
ATOM 3608 C C . PRO A 1 465 ? -7.556 10.246 -7.264 1.00 97.44 465 PRO A C 1
ATOM 3610 O O . PRO A 1 465 ? -6.338 10.182 -7.383 1.00 97.44 465 PRO A O 1
ATOM 3613 N N . TRP A 1 466 ? -8.325 10.930 -8.114 1.00 98.06 466 TRP A N 1
ATOM 3614 C CA . TRP A 1 466 ? -7.874 11.598 -9.336 1.00 98.06 466 TRP A CA 1
ATOM 3615 C C . TRP A 1 466 ? -7.701 13.118 -9.181 1.00 98.06 466 TRP A C 1
ATOM 3617 O O . TRP A 1 466 ? -7.663 13.835 -10.179 1.00 98.06 466 TRP A O 1
ATOM 3627 N N . TYR A 1 467 ? -7.652 13.637 -7.947 1.00 97.69 467 TYR A N 1
ATOM 3628 C CA . TYR A 1 467 ? -7.578 15.084 -7.692 1.00 97.69 467 TYR A CA 1
ATOM 3629 C C . TYR A 1 467 ? -6.350 15.754 -8.325 1.00 97.69 467 TYR A C 1
ATOM 3631 O O . TYR A 1 467 ? -6.430 16.929 -8.673 1.00 97.69 467 TYR A O 1
ATOM 3639 N N . TRP A 1 468 ? -5.247 15.014 -8.466 1.00 97.12 468 TRP A N 1
ATOM 3640 C CA . TRP A 1 468 ? -4.008 15.494 -9.075 1.00 97.12 468 TRP A CA 1
ATOM 3641 C C . TRP A 1 468 ? -3.879 15.036 -10.535 1.00 97.12 468 TRP A C 1
ATOM 3643 O O . TRP A 1 468 ? -3.781 15.861 -11.431 1.00 97.12 468 TRP A O 1
ATOM 3653 N N . TRP A 1 469 ? -4.003 13.730 -10.808 1.00 94.69 469 TRP A N 1
ATOM 3654 C CA . TRP A 1 469 ? -3.838 13.168 -12.162 1.00 94.69 469 TRP A CA 1
ATOM 3655 C C . TRP A 1 469 ? -4.889 13.593 -13.193 1.00 94.69 469 TRP A C 1
ATOM 3657 O O . TRP A 1 469 ? -4.690 13.398 -14.390 1.00 94.69 469 TRP A O 1
ATOM 3667 N N . SER A 1 470 ? -6.046 14.091 -12.761 1.00 95.88 470 SER A N 1
ATOM 3668 C CA . SER A 1 470 ? -7.115 14.529 -13.670 1.00 95.88 470 SER A CA 1
ATOM 3669 C C . SER A 1 470 ? -7.794 15.810 -13.195 1.00 95.88 470 SER A C 1
ATOM 3671 O O . SER A 1 470 ? -8.967 16.028 -13.499 1.00 95.88 470 SER A O 1
ATOM 3673 N N . ASP A 1 471 ? -7.080 16.619 -12.405 1.00 95.88 471 ASP A N 1
ATOM 3674 C CA . ASP A 1 471 ? -7.530 17.924 -11.907 1.00 95.88 471 ASP A CA 1
ATOM 3675 C C . ASP A 1 471 ? -8.934 17.910 -11.271 1.00 95.88 471 ASP A C 1
ATOM 3677 O O . ASP A 1 471 ? -9.668 18.903 -11.322 1.00 95.88 471 ASP A O 1
ATOM 3681 N N . VAL A 1 472 ? -9.357 16.779 -10.684 1.00 97.88 472 VAL A N 1
ATOM 3682 C CA . VAL A 1 472 ? -10.710 16.669 -10.123 1.00 97.88 472 VAL A CA 1
ATOM 3683 C C . VAL A 1 472 ? -10.843 17.665 -8.964 1.00 97.88 472 VAL A C 1
ATOM 3685 O O . VAL A 1 472 ? -10.119 17.524 -7.976 1.00 97.88 472 VAL A O 1
ATOM 3688 N N . PRO A 1 473 ? -11.761 18.652 -9.029 1.00 97.12 473 PRO A N 1
ATOM 3689 C CA . PRO A 1 473 ? -11.767 19.745 -8.064 1.00 97.12 473 PRO A CA 1
ATOM 3690 C C . PRO A 1 473 ? -12.083 19.295 -6.636 1.00 97.12 473 PRO A C 1
ATOM 3692 O O . PRO A 1 473 ? -13.090 18.618 -6.400 1.00 97.12 473 PRO A O 1
ATOM 3695 N N . VAL A 1 474 ? -11.295 19.763 -5.666 1.00 98.06 474 VAL A N 1
ATOM 3696 C CA . VAL A 1 474 ? -11.612 19.613 -4.238 1.00 98.06 474 VAL A CA 1
ATOM 3697 C C . VAL A 1 474 ? -12.521 20.757 -3.794 1.00 98.06 474 VAL A C 1
ATOM 3699 O O . VAL A 1 474 ? -12.168 21.934 -3.866 1.00 98.06 474 VAL A O 1
ATOM 3702 N N . ARG A 1 475 ? -13.734 20.424 -3.337 1.00 97.50 475 ARG A N 1
ATOM 3703 C CA . ARG A 1 475 ? -14.700 21.430 -2.872 1.00 97.50 475 ARG A CA 1
ATOM 3704 C C . ARG A 1 475 ? -14.323 21.942 -1.489 1.00 97.50 475 ARG A C 1
ATOM 3706 O O . ARG A 1 475 ? -14.204 21.152 -0.555 1.00 97.50 475 ARG A O 1
ATOM 3713 N N . ILE A 1 476 ? -14.265 23.264 -1.353 1.00 98.50 476 ILE A N 1
ATOM 3714 C CA . ILE A 1 476 ? -14.071 23.920 -0.061 1.00 98.50 476 ILE A CA 1
ATOM 3715 C C . ILE A 1 476 ? -15.315 23.717 0.817 1.00 98.50 476 ILE A C 1
ATOM 3717 O O . ILE A 1 476 ? -16.442 23.962 0.377 1.00 98.50 476 ILE A O 1
ATOM 3721 N N . LYS A 1 477 ? -15.117 23.283 2.064 1.00 98.38 477 LYS A N 1
ATOM 3722 C CA . LYS A 1 477 ? -16.168 23.026 3.054 1.00 98.38 477 LYS A CA 1
ATOM 3723 C C . LYS A 1 477 ? -15.800 23.666 4.391 1.00 98.38 477 LYS A C 1
ATOM 3725 O O . LYS A 1 477 ? -14.749 23.392 4.956 1.00 98.38 477 LYS A O 1
ATOM 3730 N N . ALA A 1 478 ? -16.711 24.480 4.923 1.00 97.94 478 ALA A N 1
ATOM 3731 C CA . ALA A 1 478 ? -16.560 25.077 6.251 1.00 97.94 478 ALA A CA 1
ATOM 3732 C C . ALA A 1 478 ? -16.750 24.056 7.379 1.00 97.94 478 ALA A C 1
ATOM 3734 O O . ALA A 1 478 ? -16.154 24.203 8.438 1.00 97.94 478 ALA A O 1
ATOM 3735 N N . ASN A 1 479 ? -17.593 23.043 7.162 1.00 98.44 479 ASN A N 1
ATOM 3736 C CA . ASN A 1 479 ? -17.944 22.045 8.164 1.00 98.44 479 ASN A CA 1
ATOM 3737 C C . ASN A 1 479 ? -18.030 20.662 7.517 1.00 98.44 479 ASN A C 1
ATOM 3739 O O . ASN A 1 479 ? -18.620 20.515 6.443 1.00 98.44 479 ASN A O 1
ATOM 3743 N N . VAL A 1 480 ? -17.466 19.657 8.183 1.00 98.50 480 VAL A N 1
ATOM 3744 C CA . VAL A 1 480 ? -17.600 18.244 7.820 1.00 98.50 480 VAL A CA 1
ATOM 3745 C C . VAL A 1 480 ? -17.782 17.435 9.095 1.00 98.50 480 VAL A C 1
ATOM 3747 O O . VAL A 1 480 ? -16.969 17.521 10.014 1.00 98.50 480 VAL A O 1
ATOM 3750 N N . THR A 1 481 ? -18.839 16.632 9.132 1.00 98.38 481 THR A N 1
ATOM 3751 C CA . THR A 1 481 ? -19.183 15.758 10.254 1.00 98.38 481 THR A CA 1
ATOM 3752 C C . THR A 1 481 ? -19.099 14.307 9.798 1.00 98.38 481 THR A C 1
ATOM 3754 O O . THR A 1 481 ? -19.649 13.952 8.754 1.00 98.38 481 THR A O 1
ATOM 3757 N N . TYR A 1 482 ? -18.398 13.480 10.567 1.00 98.25 482 TYR A N 1
ATOM 3758 C CA . TYR A 1 482 ? -18.384 12.030 10.406 1.00 98.25 482 TYR A CA 1
ATOM 3759 C C . TYR A 1 482 ? -19.474 11.412 11.275 1.00 98.25 482 TYR A C 1
ATOM 3761 O O . TYR A 1 482 ? -19.606 11.793 12.438 1.00 98.25 482 TYR A O 1
ATOM 3769 N N . ASN A 1 483 ? -20.272 10.511 10.709 1.00 96.69 483 ASN A N 1
ATOM 3770 C CA . ASN A 1 483 ? -21.444 9.920 11.363 1.00 96.69 483 ASN A CA 1
ATOM 3771 C C . ASN A 1 483 ? -21.678 8.448 10.975 1.00 96.69 483 ASN A C 1
ATOM 3773 O O . ASN A 1 483 ? -22.782 7.933 11.148 1.00 96.69 483 ASN A O 1
ATOM 3777 N N . GLU A 1 484 ? -20.668 7.774 10.424 1.00 95.56 484 GLU A N 1
ATOM 3778 C CA . GLU A 1 484 ? -20.748 6.334 10.176 1.00 95.56 484 GLU A CA 1
ATOM 3779 C C . GLU A 1 484 ? -20.425 5.576 11.467 1.00 95.56 484 GLU A C 1
ATOM 3781 O O . GLU A 1 484 ? -19.524 5.960 12.208 1.00 95.56 484 GLU A O 1
ATOM 3786 N N . ASP A 1 485 ? -21.167 4.505 11.747 1.00 90.12 485 ASP A N 1
ATOM 3787 C CA . ASP A 1 485 ? -21.080 3.791 13.027 1.00 90.12 485 ASP A CA 1
ATOM 3788 C C . ASP A 1 485 ? -19.734 3.053 13.175 1.00 90.12 485 ASP A C 1
ATOM 3790 O O . ASP A 1 485 ? -18.866 3.423 13.969 1.00 90.12 485 ASP A O 1
ATOM 3794 N N . VAL A 1 486 ? -19.533 2.030 12.345 1.00 95.31 486 VAL A N 1
ATOM 3795 C CA . VAL A 1 486 ? -18.273 1.302 12.214 1.00 95.31 486 VAL A CA 1
ATOM 3796 C C . VAL A 1 486 ? -18.081 0.900 10.757 1.00 95.31 486 VAL A C 1
ATOM 3798 O O . VAL A 1 486 ? -19.003 0.401 10.109 1.00 95.31 486 VAL A O 1
ATOM 3801 N N . VAL A 1 487 ? -16.875 1.109 10.244 1.00 97.88 487 VAL A N 1
ATOM 3802 C CA . VAL A 1 487 ? -16.451 0.637 8.924 1.00 97.88 487 VAL A CA 1
ATOM 3803 C C . VAL A 1 487 ? -15.473 -0.497 9.141 1.00 97.88 487 VAL A C 1
ATOM 3805 O O . VAL A 1 487 ? -14.508 -0.345 9.884 1.00 97.88 487 VAL A O 1
ATOM 3808 N N . ILE A 1 488 ? -15.711 -1.630 8.490 1.00 97.62 488 ILE A N 1
ATOM 3809 C CA . ILE A 1 488 ? -14.805 -2.776 8.506 1.00 97.62 488 ILE A CA 1
ATOM 3810 C C . ILE A 1 488 ? -14.572 -3.183 7.062 1.00 97.62 488 ILE A C 1
ATOM 3812 O O . ILE A 1 488 ? -15.507 -3.545 6.348 1.00 97.62 488 ILE A O 1
ATOM 3816 N N . ASN A 1 489 ? -13.316 -3.148 6.648 1.00 96.75 489 ASN A N 1
ATOM 3817 C CA . ASN A 1 489 ? -12.859 -3.718 5.401 1.00 96.75 489 ASN A CA 1
ATOM 3818 C C . ASN A 1 489 ? -11.850 -4.825 5.741 1.00 96.75 489 ASN A C 1
ATOM 3820 O O . ASN A 1 489 ? -10.731 -4.515 6.145 1.00 96.75 489 ASN A O 1
ATOM 3824 N N . PRO A 1 490 ? -12.214 -6.114 5.617 1.00 93.25 490 PRO A N 1
ATOM 3825 C CA . PRO A 1 490 ? -11.331 -7.226 5.969 1.00 93.25 490 PRO A CA 1
ATOM 3826 C C . PRO A 1 490 ? -10.190 -7.433 4.962 1.00 93.25 490 PRO A C 1
ATOM 3828 O O . PRO A 1 490 ? -9.430 -8.384 5.107 1.00 93.25 490 PRO A O 1
ATOM 3831 N N . GLY A 1 491 ? -10.081 -6.583 3.939 1.00 93.00 491 GLY A N 1
ATOM 3832 C CA . GLY A 1 491 ? -9.063 -6.656 2.904 1.00 93.00 491 GLY A CA 1
ATOM 3833 C C . GLY A 1 491 ? -9.645 -6.921 1.510 1.00 93.00 491 GLY A C 1
ATOM 3834 O O . GLY A 1 491 ? -10.841 -7.180 1.339 1.00 93.00 491 GLY A O 1
ATOM 3835 N N . PRO A 1 492 ? -8.799 -6.847 0.475 1.00 92.69 492 PRO A N 1
ATOM 3836 C CA . PRO A 1 492 ? -9.208 -6.942 -0.917 1.00 92.69 492 PRO A CA 1
ATOM 3837 C C . PRO A 1 492 ? -9.414 -8.393 -1.366 1.00 92.69 492 PRO A C 1
ATOM 3839 O O . PRO A 1 492 ? -8.661 -9.292 -0.999 1.00 92.69 492 PRO A O 1
ATOM 3842 N N . SER A 1 493 ? -10.380 -8.618 -2.262 1.00 92.19 493 SER A N 1
ATOM 3843 C CA . SER A 1 493 ? -10.630 -9.947 -2.848 1.00 92.19 493 SER A CA 1
ATOM 3844 C C . SER A 1 493 ? -9.487 -10.442 -3.743 1.00 92.19 493 SER A C 1
ATOM 3846 O O . SER A 1 493 ? -9.280 -11.645 -3.875 1.00 92.19 493 SER A O 1
ATOM 3848 N N . VAL A 1 494 ? -8.746 -9.521 -4.366 1.00 95.69 494 VAL A N 1
ATOM 3849 C CA . VAL A 1 494 ? -7.566 -9.814 -5.191 1.00 95.69 494 VAL A CA 1
ATOM 3850 C C . VAL A 1 494 ? -6.337 -9.282 -4.468 1.00 95.69 494 VAL A C 1
ATOM 3852 O O . VAL A 1 494 ? -6.270 -8.094 -4.163 1.00 95.69 494 VAL A O 1
ATOM 3855 N N . LYS A 1 495 ? -5.354 -10.147 -4.202 1.00 93.88 495 LYS A N 1
ATOM 3856 C CA . LYS A 1 495 ? -4.189 -9.813 -3.366 1.00 93.88 495 LYS A CA 1
ATOM 3857 C C . LYS A 1 495 ? -3.270 -8.745 -3.974 1.00 93.88 495 LYS A C 1
ATOM 3859 O O . LYS A 1 495 ? -2.843 -7.843 -3.258 1.00 93.88 495 LYS A O 1
ATOM 3864 N N . TYR A 1 496 ? -2.994 -8.832 -5.275 1.00 97.44 496 TYR A N 1
ATOM 3865 C CA . TYR A 1 496 ? -2.132 -7.900 -6.009 1.00 97.44 496 TYR A CA 1
ATOM 3866 C C . TYR A 1 496 ? -2.955 -7.181 -7.072 1.00 97.44 496 TYR A C 1
ATOM 3868 O O . TYR A 1 496 ? -3.540 -7.822 -7.944 1.00 97.44 496 TYR A O 1
ATOM 3876 N N . ARG A 1 497 ? -3.057 -5.857 -6.960 1.00 98.19 497 ARG A N 1
ATOM 3877 C CA . ARG A 1 497 ? -3.938 -5.016 -7.778 1.00 98.19 497 ARG A CA 1
ATOM 3878 C C . ARG A 1 497 ? -3.129 -3.833 -8.264 1.00 98.19 497 ARG A C 1
ATOM 3880 O O . ARG A 1 497 ? -2.553 -3.114 -7.452 1.00 98.19 497 ARG A O 1
ATOM 3887 N N . GLY A 1 498 ? -3.063 -3.638 -9.568 1.00 96.50 498 GLY A N 1
ATOM 3888 C CA . GLY A 1 498 ? -2.132 -2.677 -10.122 1.00 96.50 498 GLY A CA 1
ATOM 3889 C C . GLY A 1 498 ? -2.396 -2.347 -11.569 1.00 96.50 498 GLY A C 1
ATOM 3890 O O . GLY A 1 498 ? -3.358 -2.823 -12.172 1.00 96.50 498 GLY A O 1
ATOM 3891 N N . ILE A 1 499 ? -1.494 -1.538 -12.101 1.00 97.19 499 ILE A N 1
ATOM 3892 C CA . ILE A 1 499 ? -1.458 -1.135 -13.501 1.00 97.19 499 ILE A CA 1
ATOM 3893 C C . ILE A 1 499 ? -0.078 -1.435 -14.081 1.00 97.19 499 ILE A C 1
ATOM 3895 O O . ILE A 1 499 ? 0.901 -1.597 -13.347 1.00 97.19 499 ILE A O 1
ATOM 3899 N N . PHE A 1 500 ? -0.018 -1.490 -15.406 1.00 98.50 500 PHE A N 1
ATOM 3900 C CA . PHE A 1 500 ? 1.221 -1.532 -16.165 1.00 98.50 500 PHE A CA 1
ATOM 3901 C C . PHE A 1 500 ? 1.297 -0.277 -17.023 1.00 98.50 500 PHE A C 1
ATOM 3903 O O . PHE A 1 500 ? 0.380 -0.011 -17.800 1.00 98.50 500 PHE A O 1
ATOM 3910 N N . ILE A 1 501 ? 2.364 0.500 -16.848 1.00 97.75 501 ILE A N 1
ATOM 3911 C CA . ILE A 1 501 ? 2.680 1.615 -17.736 1.00 97.75 501 ILE A CA 1
ATOM 3912 C C . ILE A 1 501 ? 3.396 1.043 -18.961 1.00 97.75 501 ILE A C 1
ATOM 3914 O O . ILE A 1 501 ? 4.547 0.633 -18.864 1.00 97.75 501 ILE A O 1
ATOM 3918 N N . ASN A 1 502 ? 2.683 0.986 -20.082 1.00 96.12 502 ASN A N 1
ATOM 3919 C CA . ASN A 1 502 ? 3.133 0.438 -21.361 1.00 96.12 502 ASN A CA 1
ATOM 3920 C C . ASN A 1 502 ? 2.677 1.360 -22.492 1.00 96.12 502 ASN A C 1
ATOM 3922 O O . ASN A 1 502 ? 1.690 2.079 -22.307 1.00 96.12 502 ASN A O 1
ATOM 3926 N N . ASP A 1 503 ? 3.353 1.298 -23.642 1.00 95.81 503 ASP A N 1
ATOM 3927 C CA . ASP A 1 503 ? 3.107 2.206 -24.771 1.00 95.81 503 ASP A CA 1
ATOM 3928 C C . ASP A 1 503 ? 3.150 3.673 -24.286 1.00 95.81 503 ASP A C 1
ATOM 3930 O O . ASP A 1 503 ? 2.227 4.478 -24.454 1.00 95.81 503 ASP A O 1
ATOM 3934 N N . GLU A 1 504 ? 4.210 3.981 -23.528 1.00 97.00 504 GLU A N 1
ATOM 3935 C CA . GLU A 1 504 ? 4.320 5.187 -22.714 1.00 97.00 504 GLU A CA 1
ATOM 3936 C C . GLU A 1 504 ? 4.839 6.422 -23.465 1.00 97.00 504 GLU A C 1
ATOM 3938 O O . GLU A 1 504 ? 5.213 7.397 -22.817 1.00 97.00 504 GLU A O 1
ATOM 3943 N N . GLU A 1 505 ? 4.863 6.436 -24.801 1.00 96.12 505 GLU A N 1
ATOM 3944 C CA . GLU A 1 505 ? 5.461 7.519 -25.600 1.00 96.12 505 GLU A CA 1
ATOM 3945 C C . GLU A 1 505 ? 4.941 8.902 -25.177 1.00 96.12 505 GLU A C 1
ATOM 3947 O O . GLU A 1 505 ? 5.707 9.848 -25.022 1.00 96.12 505 GLU A O 1
ATOM 3952 N N . ARG A 1 506 ? 3.635 9.016 -24.897 1.00 96.62 506 ARG A N 1
ATOM 3953 C CA . ARG A 1 506 ? 3.030 10.277 -24.432 1.00 96.62 506 ARG A CA 1
ATOM 3954 C C . ARG A 1 506 ? 3.390 10.648 -23.003 1.00 96.62 506 ARG A C 1
ATOM 3956 O O . ARG A 1 506 ? 3.461 11.833 -22.691 1.00 96.62 506 ARG A O 1
ATOM 3963 N N . LEU A 1 507 ? 3.607 9.661 -22.140 1.00 96.38 507 LEU A N 1
ATOM 3964 C CA . LEU A 1 507 ? 4.106 9.919 -20.794 1.00 96.38 507 LEU A CA 1
ATOM 3965 C C . LEU A 1 507 ? 5.572 10.361 -20.843 1.00 96.38 507 LEU A C 1
ATOM 3967 O O . LEU A 1 507 ? 5.973 11.189 -20.033 1.00 96.38 507 LEU A O 1
ATOM 3971 N N . VAL A 1 508 ? 6.350 9.850 -21.801 1.00 97.06 508 VAL A N 1
ATOM 3972 C CA . VAL A 1 508 ? 7.734 10.271 -22.039 1.00 97.06 508 VAL A CA 1
ATOM 3973 C C . VAL A 1 508 ? 7.790 11.712 -22.531 1.00 97.06 508 VAL A C 1
ATOM 3975 O O . VAL A 1 508 ? 8.489 12.509 -21.910 1.00 97.06 508 VAL A O 1
ATOM 3978 N N . ASP A 1 509 ? 6.993 12.065 -23.547 1.00 97.38 509 ASP A N 1
ATOM 3979 C CA . ASP A 1 509 ? 6.857 13.450 -24.027 1.00 97.38 509 ASP A CA 1
ATOM 3980 C C . ASP A 1 509 ? 6.506 14.400 -22.864 1.00 97.38 509 ASP A C 1
ATOM 3982 O O . ASP A 1 509 ? 7.129 15.445 -22.671 1.00 97.38 509 ASP A O 1
ATOM 3986 N N . TRP A 1 510 ? 5.515 14.013 -22.054 1.00 97.56 510 TRP A N 1
ATOM 3987 C CA . TRP A 1 510 ? 5.055 14.810 -20.919 1.00 97.56 510 TRP A CA 1
ATOM 3988 C C . TRP A 1 510 ? 6.114 14.928 -19.815 1.00 97.56 510 TRP A C 1
ATOM 3990 O O . TRP A 1 510 ? 6.296 16.007 -19.254 1.00 97.56 510 TRP A O 1
ATOM 4000 N N . ALA A 1 511 ? 6.843 13.851 -19.512 1.00 97.44 511 ALA A N 1
ATOM 4001 C CA . ALA A 1 511 ? 7.933 13.885 -18.544 1.00 97.44 511 ALA A CA 1
ATOM 4002 C C . ALA A 1 511 ? 9.064 14.815 -19.006 1.00 97.44 511 ALA A C 1
ATOM 4004 O O . ALA A 1 511 ? 9.556 15.614 -18.213 1.00 97.44 511 ALA A O 1
ATOM 4005 N N . GLU A 1 512 ? 9.431 14.767 -20.289 1.00 96.31 512 GLU A N 1
ATOM 4006 C CA . GLU A 1 512 ? 10.468 15.625 -20.867 1.00 96.31 512 GLU A CA 1
ATOM 4007 C C . GLU A 1 512 ? 10.083 17.113 -20.844 1.00 96.31 512 GLU A C 1
ATOM 4009 O O . GLU A 1 512 ? 10.937 17.956 -20.568 1.00 96.31 512 GLU A O 1
ATOM 4014 N N . GLU A 1 513 ? 8.808 17.450 -21.062 1.00 97.25 513 GLU A N 1
ATOM 4015 C CA . GLU A 1 513 ? 8.321 18.834 -20.963 1.00 97.25 513 GLU A CA 1
ATOM 4016 C C . GLU A 1 513 ? 8.511 19.416 -19.551 1.00 97.25 513 GLU A C 1
ATOM 4018 O O . GLU A 1 513 ? 8.883 20.582 -19.395 1.00 97.25 513 GLU A O 1
ATOM 4023 N N . HIS A 1 514 ? 8.299 18.598 -18.516 1.00 96.62 514 HIS A N 1
ATOM 4024 C CA . HIS A 1 514 ? 8.402 19.031 -17.120 1.00 96.62 514 HIS A CA 1
ATOM 4025 C C . HIS A 1 514 ? 9.825 18.924 -16.559 1.00 96.62 514 HIS A C 1
ATOM 4027 O O . HIS A 1 514 ? 10.193 19.679 -15.656 1.00 96.62 514 HIS A O 1
ATOM 4033 N N . PHE A 1 515 ? 10.632 18.012 -17.098 1.00 97.25 515 PHE A N 1
ATOM 4034 C CA . PHE A 1 515 ? 11.966 17.677 -16.606 1.00 97.25 515 PHE A CA 1
ATOM 4035 C C . PHE A 1 515 ? 13.018 17.642 -17.738 1.00 97.25 515 PHE A C 1
ATOM 4037 O O . PHE A 1 515 ? 13.734 16.652 -17.890 1.00 97.25 515 PHE A O 1
ATOM 4044 N N . PRO A 1 516 ? 13.197 18.725 -18.524 1.00 95.44 516 PRO A N 1
ATOM 4045 C CA . PRO A 1 516 ? 14.015 18.696 -19.747 1.00 95.44 516 PRO A CA 1
ATOM 4046 C C . PRO A 1 516 ? 15.518 18.483 -19.506 1.00 95.44 516 PRO A C 1
ATOM 4048 O O . PRO A 1 516 ? 16.242 18.076 -20.415 1.00 95.44 516 PRO A O 1
ATOM 4051 N N . ASN A 1 517 ? 15.993 18.772 -18.291 1.00 95.12 517 ASN A N 1
ATOM 4052 C CA . ASN A 1 517 ? 17.403 18.695 -17.897 1.00 95.12 517 ASN A CA 1
ATOM 4053 C C . ASN A 1 517 ? 17.659 17.627 -16.824 1.00 95.12 517 ASN A C 1
ATOM 4055 O O . ASN A 1 517 ? 18.673 17.701 -16.129 1.00 95.12 517 ASN A O 1
ATOM 4059 N N . ASP A 1 518 ? 16.729 16.690 -16.633 1.00 95.81 518 ASP A N 1
ATOM 4060 C CA . ASP A 1 518 ? 16.870 15.662 -15.607 1.00 95.81 518 ASP A CA 1
ATOM 4061 C C . ASP A 1 518 ? 17.911 14.616 -16.009 1.00 95.81 518 ASP A C 1
ATOM 4063 O O . ASP A 1 518 ? 17.971 14.160 -17.156 1.00 95.81 518 ASP A O 1
ATOM 4067 N N . VAL A 1 519 ? 18.775 14.276 -15.058 1.00 96.94 519 VAL A N 1
ATOM 4068 C CA . VAL A 1 519 ? 19.934 13.412 -15.277 1.00 96.94 519 VAL A CA 1
ATOM 4069 C C . VAL A 1 519 ? 20.076 12.418 -14.136 1.00 96.94 519 VAL A C 1
ATOM 4071 O O . VAL A 1 519 ? 19.909 12.746 -12.962 1.00 96.94 519 VAL A O 1
ATOM 4074 N N . ALA A 1 520 ? 20.430 11.191 -14.497 1.00 96.50 520 ALA A N 1
ATOM 4075 C CA . ALA A 1 520 ? 20.734 10.128 -13.564 1.00 96.50 520 ALA A CA 1
ATOM 4076 C C . ALA A 1 520 ? 22.078 10.375 -12.858 1.00 96.50 520 ALA A C 1
ATOM 4078 O O . ALA A 1 520 ? 22.860 11.255 -13.225 1.00 96.50 520 ALA A O 1
ATOM 4079 N N . HIS A 1 521 ? 22.377 9.539 -11.866 1.00 95.88 521 HIS A N 1
ATOM 4080 C CA . HIS A 1 521 ? 23.611 9.549 -11.073 1.00 95.88 521 HIS A CA 1
ATOM 4081 C C . HIS A 1 521 ? 24.925 9.601 -11.879 1.00 95.88 521 HIS A C 1
ATOM 4083 O O . HIS A 1 521 ? 25.932 10.081 -11.362 1.00 95.88 521 HIS A O 1
ATOM 4089 N N . ASP A 1 522 ? 24.935 9.122 -13.126 1.00 94.94 522 ASP A N 1
ATOM 4090 C CA . ASP A 1 522 ? 26.104 9.118 -14.015 1.00 94.94 522 ASP A CA 1
ATOM 4091 C C . ASP A 1 522 ? 26.106 10.256 -15.058 1.00 94.94 522 ASP A C 1
ATOM 4093 O O . ASP A 1 522 ? 26.968 10.293 -15.936 1.00 94.94 522 ASP A O 1
ATOM 4097 N N . GLY A 1 523 ? 25.162 11.197 -14.962 1.00 96.00 523 GLY A N 1
ATOM 4098 C CA . GLY A 1 523 ? 24.999 12.312 -15.897 1.00 96.00 523 GLY A CA 1
ATOM 4099 C C . GLY A 1 523 ? 24.221 11.964 -17.170 1.00 96.00 523 GLY A C 1
ATOM 4100 O O . GLY A 1 523 ? 24.046 12.833 -18.024 1.00 96.00 523 GLY A O 1
ATOM 4101 N N . THR A 1 524 ? 23.738 10.725 -17.315 1.00 95.00 524 THR A N 1
ATOM 4102 C CA . THR A 1 524 ? 22.872 10.332 -18.436 1.00 95.00 524 THR A CA 1
ATOM 4103 C C . THR A 1 524 ? 21.506 10.994 -18.296 1.00 95.00 524 THR A C 1
ATOM 4105 O O . THR A 1 524 ? 20.920 10.955 -17.219 1.00 95.00 524 THR A O 1
ATOM 4108 N N . LYS A 1 525 ? 20.968 11.567 -19.379 1.00 96.12 525 LYS A N 1
ATOM 4109 C CA . LYS A 1 525 ? 19.604 12.115 -19.389 1.00 96.12 525 LYS A CA 1
ATOM 4110 C C . LYS A 1 525 ? 18.584 11.044 -18.987 1.00 96.12 525 LYS A C 1
ATOM 4112 O O . LYS A 1 525 ? 18.639 9.923 -19.497 1.00 96.12 525 LYS A O 1
ATOM 4117 N N . ILE A 1 526 ? 17.654 11.404 -18.107 1.00 96.81 526 ILE A N 1
ATOM 4118 C CA . ILE A 1 526 ? 16.491 10.573 -17.791 1.00 96.81 526 ILE A CA 1
ATOM 4119 C C . ILE A 1 526 ? 15.419 10.833 -18.851 1.00 96.81 526 ILE A C 1
ATOM 4121 O O . ILE A 1 526 ? 14.991 11.968 -19.045 1.00 96.81 526 ILE A O 1
ATOM 4125 N N . ASN A 1 527 ? 14.994 9.775 -19.541 1.00 95.81 527 ASN A N 1
ATOM 4126 C CA . ASN A 1 527 ? 13.857 9.802 -20.454 1.00 95.81 527 ASN A CA 1
ATOM 4127 C C . ASN A 1 527 ? 12.676 9.078 -19.800 1.00 95.81 527 ASN A C 1
ATOM 4129 O O . ASN A 1 527 ? 12.829 7.958 -19.308 1.00 95.81 527 ASN A O 1
ATOM 4133 N N . GLY A 1 528 ? 11.493 9.688 -19.825 1.00 95.94 528 GLY A N 1
ATOM 4134 C CA . GLY A 1 528 ? 10.301 9.110 -19.208 1.00 95.94 528 GLY A CA 1
ATOM 4135 C C . GLY A 1 528 ? 10.163 9.404 -17.712 1.00 95.94 528 GLY A C 1
ATOM 4136 O O . GLY A 1 528 ? 10.770 10.347 -17.203 1.00 95.94 528 GLY A O 1
ATOM 4137 N N . PRO A 1 529 ? 9.305 8.651 -17.003 1.00 97.19 529 PRO A N 1
ATOM 4138 C CA . PRO A 1 529 ? 8.944 8.962 -15.625 1.00 97.19 529 PRO A CA 1
ATOM 4139 C C . PRO A 1 529 ? 10.133 8.825 -14.661 1.00 97.19 529 PRO A C 1
ATOM 4141 O O . PRO A 1 529 ? 10.705 7.745 -14.502 1.00 97.19 529 PRO A O 1
ATOM 4144 N N . ASN A 1 530 ? 10.463 9.921 -13.974 1.00 97.25 530 ASN A N 1
ATOM 4145 C CA . ASN A 1 530 ? 11.412 9.955 -12.859 1.00 97.25 530 ASN A CA 1
ATOM 4146 C C . ASN A 1 530 ? 10.714 9.692 -11.508 1.00 97.25 530 ASN A C 1
ATOM 4148 O O . ASN A 1 530 ? 9.509 9.423 -11.445 1.00 97.25 530 ASN A O 1
ATOM 4152 N N . GLU A 1 531 ? 11.467 9.797 -10.409 1.00 96.88 531 GLU A N 1
ATOM 4153 C CA . GLU A 1 531 ? 10.961 9.516 -9.059 1.00 96.88 531 GLU A CA 1
ATOM 4154 C C . GLU A 1 531 ? 9.751 10.378 -8.684 1.00 96.88 531 GLU A C 1
ATOM 4156 O O . GLU A 1 531 ? 8.845 9.899 -8.005 1.00 96.88 531 GLU A O 1
ATOM 4161 N N . TYR A 1 532 ? 9.687 11.627 -9.150 1.00 97.56 532 TYR A N 1
ATOM 4162 C CA . TYR A 1 532 ? 8.604 12.547 -8.813 1.00 97.56 532 TYR A CA 1
ATOM 4163 C C . TYR A 1 532 ? 7.290 12.153 -9.481 1.00 97.56 532 TYR A C 1
ATOM 4165 O O . TYR A 1 532 ? 6.246 12.106 -8.830 1.00 97.56 532 TYR A O 1
ATOM 4173 N N . ILE A 1 533 ? 7.355 11.782 -10.759 1.00 98.38 533 ILE A N 1
ATOM 4174 C CA . ILE A 1 533 ? 6.193 11.294 -11.506 1.00 98.38 533 ILE A CA 1
ATOM 4175 C C . ILE A 1 533 ? 5.691 9.984 -10.893 1.00 98.38 533 ILE A C 1
ATOM 4177 O O . ILE A 1 533 ? 4.488 9.811 -10.675 1.00 98.38 533 ILE A O 1
ATOM 4181 N N . TYR A 1 534 ? 6.608 9.076 -10.547 1.00 98.56 534 TYR A N 1
ATOM 4182 C CA . TYR A 1 534 ? 6.243 7.824 -9.894 1.00 98.56 534 TYR A CA 1
ATOM 4183 C C . TYR A 1 534 ? 5.608 8.033 -8.515 1.00 98.56 534 TYR A C 1
ATOM 4185 O O . TYR A 1 534 ? 4.643 7.343 -8.210 1.00 98.56 534 TYR A O 1
ATOM 4193 N N . ARG A 1 535 ? 6.058 9.003 -7.706 1.00 98.50 535 ARG A N 1
ATOM 4194 C CA . ARG A 1 535 ? 5.427 9.332 -6.409 1.00 98.50 535 ARG A CA 1
ATOM 4195 C C . ARG A 1 535 ? 3.948 9.696 -6.566 1.00 98.50 535 ARG A C 1
ATOM 4197 O O . ARG A 1 535 ? 3.112 9.124 -5.867 1.00 98.50 535 ARG A O 1
ATOM 4204 N N . HIS A 1 536 ? 3.616 10.558 -7.530 1.00 98.38 536 HIS A N 1
ATOM 4205 C CA . HIS A 1 536 ? 2.220 10.887 -7.850 1.00 98.38 536 HIS A CA 1
ATOM 4206 C C . HIS A 1 536 ? 1.436 9.656 -8.314 1.00 98.38 536 HIS A C 1
ATOM 4208 O O . HIS A 1 536 ? 0.270 9.476 -7.951 1.00 98.38 536 HIS A O 1
ATOM 4214 N N . LEU A 1 537 ? 2.056 8.775 -9.103 1.00 98.44 537 LEU A N 1
ATOM 4215 C CA . LEU A 1 537 ? 1.419 7.539 -9.564 1.00 98.44 537 LEU A CA 1
ATOM 4216 C C . LEU A 1 537 ? 1.155 6.564 -8.407 1.00 98.44 537 LEU A C 1
ATOM 4218 O O . LEU A 1 537 ? 0.076 5.979 -8.324 1.00 98.44 537 LEU A O 1
ATOM 4222 N N . PHE A 1 538 ? 2.114 6.412 -7.494 1.00 98.81 538 PHE A N 1
ATOM 4223 C CA . PHE A 1 538 ? 1.995 5.564 -6.311 1.00 98.81 538 PHE A CA 1
ATOM 4224 C C . PHE A 1 538 ? 0.852 6.023 -5.406 1.00 98.81 538 PHE A C 1
ATOM 4226 O O . PHE A 1 538 ? 0.061 5.194 -4.956 1.00 98.81 538 PHE A O 1
ATOM 4233 N N . GLU A 1 539 ? 0.720 7.333 -5.179 1.00 98.75 539 GLU A N 1
ATOM 4234 C CA . GLU A 1 539 ? -0.407 7.903 -4.437 1.00 98.75 539 GLU A CA 1
ATOM 4235 C C . GLU A 1 539 ? -1.746 7.526 -5.087 1.00 98.75 539 GLU A C 1
ATOM 4237 O O . GLU A 1 539 ? -2.648 7.028 -4.412 1.00 98.75 539 GLU A O 1
ATOM 4242 N N . ALA A 1 540 ? -1.869 7.698 -6.406 1.00 98.50 540 ALA A N 1
ATOM 4243 C CA . ALA A 1 540 ? -3.094 7.386 -7.141 1.00 98.50 540 ALA A CA 1
ATOM 4244 C C . ALA A 1 540 ? -3.454 5.894 -7.093 1.00 98.50 540 ALA A C 1
ATOM 4246 O O . ALA A 1 540 ? -4.620 5.535 -6.895 1.00 98.50 540 ALA A O 1
ATOM 4247 N N . ILE A 1 541 ? -2.456 5.014 -7.219 1.00 98.75 541 ILE A N 1
ATOM 4248 C CA . ILE A 1 541 ? -2.640 3.565 -7.080 1.00 98.75 541 ILE A CA 1
ATOM 4249 C 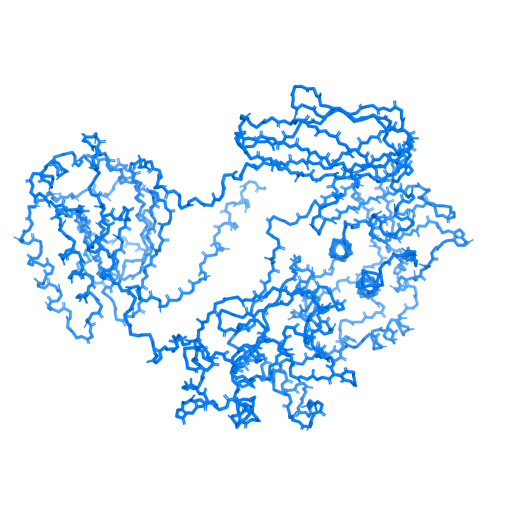C . ILE A 1 541 ? -3.195 3.244 -5.688 1.00 98.75 541 ILE A C 1
ATOM 4251 O O . ILE A 1 541 ? -4.213 2.563 -5.586 1.00 98.75 541 ILE A O 1
ATOM 4255 N N . LEU A 1 542 ? -2.615 3.793 -4.619 1.00 98.88 542 LEU A N 1
ATOM 4256 C CA . LEU A 1 542 ? -3.100 3.528 -3.262 1.00 98.88 542 LEU A CA 1
ATOM 4257 C C . LEU A 1 542 ? -4.491 4.125 -3.007 1.00 98.88 542 LEU A C 1
ATOM 4259 O O . LEU A 1 542 ? -5.339 3.466 -2.405 1.00 98.88 542 LEU A O 1
ATOM 4263 N N . ARG A 1 543 ? -4.767 5.342 -3.494 1.00 98.62 543 ARG A N 1
ATOM 4264 C CA . ARG A 1 543 ? -6.086 5.989 -3.364 1.00 98.62 543 ARG A CA 1
ATOM 4265 C C . ARG A 1 543 ? -7.193 5.241 -4.109 1.00 98.62 543 ARG A C 1
ATOM 4267 O O . ARG A 1 543 ? -8.356 5.345 -3.732 1.00 98.62 543 ARG A O 1
ATOM 4274 N N . THR A 1 544 ? -6.851 4.482 -5.151 1.00 97.31 544 THR A N 1
ATOM 4275 C CA . THR A 1 544 ? -7.786 3.593 -5.866 1.00 97.31 544 THR A CA 1
ATOM 4276 C C . THR A 1 544 ? -7.852 2.181 -5.270 1.00 97.31 544 THR A C 1
ATOM 4278 O O . THR A 1 544 ? -8.587 1.332 -5.774 1.00 97.31 544 THR A O 1
ATOM 4281 N N . GLY A 1 545 ? -7.128 1.925 -4.174 1.00 94.62 545 GLY A N 1
ATOM 4282 C CA . GLY A 1 545 ? -7.078 0.634 -3.487 1.00 94.62 545 GLY A CA 1
ATOM 4283 C C . GLY A 1 545 ? -6.139 -0.386 -4.136 1.00 94.62 545 GLY A C 1
ATOM 4284 O O . GLY A 1 545 ? -6.202 -1.567 -3.791 1.00 94.62 545 GLY A O 1
ATOM 4285 N N . GLY A 1 546 ? -5.295 0.024 -5.085 1.00 98.12 546 GLY A N 1
ATOM 4286 C CA . GLY A 1 546 ? -4.227 -0.788 -5.665 1.00 98.12 546 GLY A CA 1
ATOM 4287 C C . GLY A 1 546 ? -2.958 -0.801 -4.807 1.00 98.12 546 GLY A C 1
ATOM 4288 O O . GLY A 1 546 ? -2.770 0.047 -3.943 1.00 98.12 546 GLY A O 1
ATOM 4289 N N . ASN A 1 547 ? -2.070 -1.761 -5.063 1.00 98.56 547 ASN A N 1
ATOM 4290 C CA . ASN A 1 547 ? -0.812 -1.949 -4.335 1.00 98.56 547 ASN A CA 1
ATOM 4291 C C . ASN A 1 547 ? 0.372 -2.376 -5.209 1.00 98.56 547 ASN A C 1
ATOM 4293 O O . ASN A 1 547 ? 1.450 -2.594 -4.673 1.00 98.56 547 ASN A O 1
ATOM 4297 N N . THR A 1 548 ? 0.187 -2.562 -6.517 1.00 98.62 548 THR A N 1
ATOM 4298 C CA . THR A 1 548 ? 1.207 -3.134 -7.407 1.00 98.62 548 THR A CA 1
ATOM 4299 C C . THR A 1 548 ? 1.429 -2.237 -8.624 1.00 98.62 548 THR A C 1
ATOM 4301 O O . THR A 1 548 ? 0.476 -1.648 -9.135 1.00 98.62 548 THR A O 1
ATOM 4304 N N . LEU A 1 549 ? 2.666 -2.156 -9.116 1.00 98.69 549 LEU A N 1
ATOM 4305 C CA . LEU A 1 549 ? 2.995 -1.448 -10.357 1.00 98.69 549 LEU A CA 1
ATOM 4306 C C . LEU A 1 549 ? 3.978 -2.251 -11.216 1.00 98.69 549 LEU A C 1
ATOM 4308 O O . LEU A 1 549 ? 4.988 -2.743 -10.708 1.00 98.69 549 LEU A O 1
ATOM 4312 N N . TRP A 1 550 ? 3.706 -2.314 -12.523 1.00 98.62 550 TRP A N 1
ATOM 4313 C CA . TRP A 1 550 ? 4.723 -2.568 -13.547 1.00 98.62 550 TRP A CA 1
ATOM 4314 C C . TRP A 1 550 ? 5.132 -1.224 -14.169 1.00 98.62 550 TRP A C 1
ATOM 4316 O O . TRP A 1 550 ? 4.260 -0.515 -14.686 1.00 98.62 550 TRP A O 1
ATOM 4326 N N . PRO A 1 551 ? 6.409 -0.822 -14.053 1.00 98.25 551 PRO A N 1
ATOM 4327 C CA . PRO A 1 551 ? 6.856 0.491 -14.496 1.00 98.25 551 PRO A CA 1
ATOM 4328 C C . PRO A 1 551 ? 6.988 0.568 -16.021 1.00 98.25 551 PRO A C 1
ATOM 4330 O O . PRO A 1 551 ? 6.992 -0.455 -16.702 1.00 98.25 551 PRO A O 1
ATOM 4333 N N . ALA A 1 552 ? 7.148 1.794 -16.522 1.00 97.69 552 ALA A N 1
ATOM 4334 C CA . ALA A 1 552 ? 7.506 2.059 -17.911 1.00 97.69 552 ALA A CA 1
ATOM 4335 C C . ALA A 1 552 ? 8.847 1.392 -18.266 1.00 97.69 552 ALA A C 1
ATOM 4337 O O . ALA A 1 552 ? 9.752 1.330 -17.423 1.00 97.69 552 ALA A O 1
ATOM 4338 N N . MET A 1 553 ? 8.956 0.856 -19.483 1.00 95.81 553 MET A N 1
ATOM 4339 C CA . MET A 1 553 ? 9.941 -0.187 -19.788 1.00 95.81 553 MET A CA 1
ATOM 4340 C C . MET A 1 553 ? 10.461 -0.216 -21.233 1.00 95.81 553 MET A C 1
ATOM 4342 O O . MET A 1 553 ? 11.371 -1.000 -21.520 1.00 95.81 553 MET A O 1
ATOM 4346 N N . HIS A 1 554 ? 9.909 0.586 -22.146 1.00 95.56 554 HIS A N 1
ATOM 4347 C CA . HIS A 1 554 ? 10.310 0.544 -23.552 1.00 95.56 554 HIS A CA 1
ATOM 4348 C C . HIS A 1 554 ? 11.707 1.149 -23.789 1.00 95.56 554 HIS A C 1
ATOM 4350 O O . HIS A 1 554 ? 12.274 1.829 -22.940 1.00 95.56 554 HIS A O 1
ATOM 4356 N N . GLU A 1 555 ? 12.277 0.904 -24.972 1.00 91.62 555 GLU A N 1
ATOM 4357 C CA . GLU A 1 555 ? 13.650 1.285 -25.369 1.00 91.62 555 GLU A CA 1
ATOM 4358 C C . GLU A 1 555 ? 13.990 2.776 -25.289 1.00 91.62 555 GLU A C 1
ATOM 4360 O O . GLU A 1 555 ? 15.160 3.141 -25.184 1.00 91.62 555 GLU A O 1
ATOM 4365 N N . TYR A 1 556 ? 12.977 3.633 -25.333 1.00 92.31 556 TYR A N 1
ATOM 4366 C CA . TYR A 1 556 ? 13.105 5.083 -25.226 1.00 92.31 556 TYR A CA 1
ATOM 4367 C C . TYR A 1 556 ? 12.896 5.599 -23.791 1.00 92.31 556 TYR A C 1
ATOM 4369 O O . TYR A 1 556 ? 13.037 6.797 -23.554 1.00 92.31 556 TYR A O 1
ATOM 4377 N N . THR A 1 557 ? 12.616 4.713 -22.832 1.00 95.50 557 THR A N 1
ATOM 4378 C CA . THR A 1 557 ? 12.421 5.036 -21.417 1.00 95.50 557 THR A CA 1
ATOM 4379 C C . THR A 1 557 ? 13.629 4.595 -20.591 1.00 95.50 557 THR A C 1
ATOM 4381 O O . THR A 1 557 ? 14.161 3.495 -20.742 1.00 95.50 557 THR A O 1
ATOM 4384 N N . THR A 1 558 ? 14.070 5.442 -19.664 1.00 97.00 558 THR A N 1
ATOM 4385 C CA . THR A 1 558 ? 15.076 5.065 -18.671 1.00 97.00 558 THR A CA 1
ATOM 4386 C C . THR A 1 558 ? 14.510 3.990 -17.741 1.00 97.00 558 THR A C 1
ATOM 4388 O O . THR A 1 558 ? 13.484 4.189 -17.093 1.00 97.00 558 THR A O 1
ATOM 4391 N N . ALA A 1 559 ? 15.201 2.851 -17.642 1.00 97.38 559 ALA A N 1
ATOM 4392 C CA . ALA A 1 559 ? 14.761 1.727 -16.819 1.00 97.38 559 ALA A CA 1
ATOM 4393 C C . ALA A 1 559 ? 14.501 2.139 -15.357 1.00 97.38 559 ALA A C 1
ATOM 4395 O O . ALA A 1 559 ? 15.308 2.836 -14.740 1.00 97.38 559 ALA A O 1
ATOM 4396 N N . PHE A 1 560 ? 13.414 1.628 -14.768 1.00 98.19 560 PHE A N 1
ATOM 4397 C CA . PHE A 1 560 ? 12.946 2.002 -13.424 1.00 98.19 560 PHE A CA 1
ATOM 4398 C C . PHE A 1 560 ? 14.035 1.965 -12.345 1.00 98.19 560 PHE A C 1
ATOM 4400 O O . PHE A 1 560 ? 14.079 2.828 -11.474 1.00 98.19 560 PHE A O 1
ATOM 4407 N N . ASN A 1 561 ? 14.926 0.974 -12.405 1.00 97.31 561 ASN A N 1
ATOM 4408 C CA . ASN A 1 561 ? 15.982 0.780 -11.417 1.00 97.31 561 ASN A CA 1
ATOM 4409 C C . ASN A 1 561 ? 17.361 1.328 -11.855 1.00 97.31 561 ASN A C 1
ATOM 4411 O O . ASN A 1 561 ? 18.382 0.862 -11.337 1.00 97.31 561 ASN A O 1
ATOM 4415 N N . TYR A 1 562 ? 17.408 2.221 -12.850 1.00 96.56 562 TYR A N 1
ATOM 4416 C CA . TYR A 1 562 ? 18.655 2.765 -13.397 1.00 96.56 562 TYR A CA 1
ATOM 4417 C C . TYR A 1 562 ? 19.251 3.865 -12.522 1.00 96.56 562 TYR A C 1
ATOM 4419 O O . TYR A 1 562 ? 20.441 3.828 -12.223 1.00 96.56 562 TYR A O 1
ATOM 4427 N N . ASP A 1 563 ? 18.438 4.849 -12.128 1.00 96.94 563 ASP A N 1
ATOM 4428 C CA . ASP A 1 563 ? 18.929 5.991 -11.363 1.00 96.94 563 ASP A CA 1
ATOM 4429 C C . ASP A 1 563 ? 19.096 5.644 -9.878 1.00 96.94 563 ASP A C 1
ATOM 4431 O O . ASP A 1 563 ? 18.181 5.107 -9.246 1.00 96.94 563 ASP A O 1
ATOM 4435 N N . LEU A 1 564 ? 20.275 5.942 -9.332 1.00 96.75 564 LEU A N 1
ATOM 4436 C CA . LEU A 1 564 ? 20.708 5.537 -7.999 1.00 96.75 564 LEU A CA 1
ATOM 4437 C C . LEU A 1 564 ? 20.888 6.760 -7.097 1.00 96.75 564 LEU A C 1
ATOM 4439 O O . LEU A 1 564 ? 21.313 7.825 -7.542 1.00 96.75 564 LEU A O 1
ATOM 4443 N N . ASP A 1 565 ? 20.580 6.609 -5.813 1.00 95.25 565 ASP A N 1
ATOM 4444 C CA . ASP A 1 565 ? 20.954 7.590 -4.800 1.00 95.25 565 ASP A CA 1
ATOM 4445 C C . ASP A 1 565 ? 22.429 7.442 -4.376 1.00 95.25 565 ASP A C 1
ATOM 4447 O O . ASP A 1 565 ? 23.185 6.612 -4.891 1.00 95.25 565 ASP A O 1
ATOM 4451 N N . THR A 1 566 ? 22.852 8.268 -3.419 1.00 94.12 566 THR A N 1
ATOM 4452 C CA . THR A 1 566 ? 24.228 8.283 -2.898 1.00 94.12 566 THR A CA 1
ATOM 4453 C C . THR A 1 566 ? 24.654 6.979 -2.224 1.00 94.12 566 THR A C 1
ATOM 4455 O O . THR A 1 566 ? 25.852 6.742 -2.083 1.00 94.12 566 THR A O 1
ATOM 4458 N N . ASP A 1 567 ? 23.701 6.128 -1.841 1.00 93.94 567 ASP A N 1
ATOM 4459 C CA . ASP A 1 567 ? 23.936 4.836 -1.197 1.00 93.94 567 ASP A CA 1
ATOM 4460 C C . ASP A 1 567 ? 23.865 3.669 -2.203 1.00 93.94 567 ASP A C 1
ATOM 4462 O O . ASP A 1 567 ? 23.876 2.499 -1.814 1.00 93.94 567 ASP A O 1
ATOM 4466 N N . ASN A 1 568 ? 23.843 3.970 -3.510 1.00 93.50 568 ASN A N 1
ATOM 4467 C CA . ASN A 1 568 ? 23.649 3.022 -4.613 1.00 93.50 568 ASN A CA 1
ATOM 4468 C C . ASN A 1 568 ? 22.293 2.297 -4.567 1.00 93.50 568 ASN A C 1
ATOM 4470 O O . ASN A 1 568 ? 22.170 1.154 -5.021 1.00 93.50 568 ASN A O 1
ATOM 4474 N N . ILE A 1 569 ? 21.267 2.950 -4.020 1.00 96.00 569 ILE A N 1
ATOM 4475 C CA . ILE A 1 569 ? 19.907 2.423 -3.955 1.00 96.00 569 ILE A CA 1
ATOM 4476 C C . ILE A 1 569 ? 19.089 3.024 -5.107 1.00 96.00 569 ILE A C 1
ATOM 4478 O O . ILE A 1 569 ? 19.103 4.243 -5.278 1.00 96.00 569 ILE A O 1
ATOM 4482 N N . PRO A 1 570 ? 18.344 2.223 -5.898 1.00 97.75 570 PRO A N 1
ATOM 4483 C CA . PRO A 1 570 ? 17.518 2.771 -6.967 1.00 97.75 570 PRO A CA 1
ATOM 4484 C C . PRO A 1 570 ? 16.449 3.725 -6.429 1.00 97.75 570 PRO A C 1
ATOM 4486 O O . PRO A 1 570 ? 15.603 3.325 -5.623 1.00 97.75 570 PRO A O 1
ATOM 4489 N N . LYS A 1 571 ? 16.465 4.974 -6.900 1.00 97.88 571 LYS A N 1
ATOM 4490 C CA . LYS A 1 571 ? 15.614 6.053 -6.380 1.00 97.88 571 LYS A CA 1
ATOM 4491 C C . LYS A 1 571 ? 14.123 5.751 -6.512 1.00 97.88 571 LYS A C 1
ATOM 4493 O O . LYS A 1 571 ? 13.381 5.830 -5.535 1.00 97.88 571 LYS A O 1
ATOM 4498 N N . ASN A 1 572 ? 13.692 5.295 -7.690 1.00 98.31 572 ASN A N 1
ATOM 4499 C CA . ASN A 1 572 ? 12.289 4.946 -7.928 1.00 98.31 572 ASN A CA 1
ATOM 4500 C C . ASN A 1 572 ? 11.823 3.769 -7.054 1.00 98.31 572 ASN A C 1
ATOM 4502 O O . ASN A 1 572 ? 10.700 3.775 -6.556 1.00 98.31 572 ASN A O 1
ATOM 4506 N N . ALA A 1 573 ? 12.685 2.769 -6.828 1.00 98.25 573 ALA A N 1
ATOM 4507 C CA . ALA A 1 573 ? 12.359 1.626 -5.973 1.00 98.25 573 ALA A CA 1
ATOM 4508 C C . ALA A 1 573 ? 12.269 2.028 -4.494 1.00 98.25 573 ALA A C 1
ATOM 4510 O O . ALA A 1 573 ? 11.367 1.583 -3.788 1.00 98.25 573 ALA A O 1
ATOM 4511 N N . LYS A 1 574 ? 13.156 2.924 -4.044 1.00 97.56 574 LYS A N 1
ATOM 4512 C CA . LYS A 1 574 ? 13.089 3.534 -2.712 1.00 97.56 574 LYS A CA 1
ATOM 4513 C C . LYS A 1 574 ? 11.789 4.317 -2.528 1.00 97.56 574 LYS A C 1
ATOM 4515 O O . LYS A 1 574 ? 11.111 4.131 -1.523 1.00 97.56 574 LYS A O 1
ATOM 4520 N N . ALA A 1 575 ? 11.397 5.116 -3.521 1.00 98.00 575 ALA A N 1
ATOM 4521 C CA . ALA A 1 575 ? 10.120 5.824 -3.509 1.00 98.00 575 ALA A CA 1
ATOM 4522 C C . ALA A 1 575 ? 8.924 4.852 -3.475 1.00 98.00 575 ALA A C 1
ATOM 4524 O O . ALA A 1 575 ? 8.004 5.052 -2.688 1.00 98.00 575 ALA A O 1
ATOM 4525 N N . ALA A 1 576 ? 8.940 3.761 -4.248 1.00 98.62 576 ALA A N 1
ATOM 4526 C CA . ALA A 1 576 ? 7.888 2.743 -4.185 1.00 98.62 576 ALA A CA 1
ATOM 4527 C C . ALA A 1 576 ? 7.765 2.131 -2.778 1.00 98.62 576 ALA A C 1
ATOM 4529 O O . ALA A 1 576 ? 6.660 2.006 -2.249 1.00 98.62 576 ALA A O 1
ATOM 4530 N N . ASP A 1 577 ? 8.894 1.826 -2.132 1.00 98.12 577 ASP A N 1
ATOM 4531 C CA . ASP A 1 577 ? 8.941 1.296 -0.766 1.00 98.12 577 ASP A CA 1
ATOM 4532 C C . ASP A 1 577 ? 8.458 2.306 0.291 1.00 98.12 577 ASP A C 1
ATOM 4534 O O . ASP A 1 577 ? 7.782 1.916 1.242 1.00 98.12 577 ASP A O 1
ATOM 4538 N N . GLU A 1 578 ? 8.723 3.605 0.121 1.00 97.19 578 GLU A N 1
ATOM 4539 C CA . GLU A 1 578 ? 8.150 4.673 0.960 1.00 97.19 578 GLU A CA 1
ATOM 4540 C C . GLU A 1 578 ? 6.622 4.749 0.849 1.00 97.19 578 GLU A C 1
ATOM 4542 O O . GLU A 1 578 ? 5.936 5.070 1.825 1.00 97.19 578 GLU A O 1
ATOM 4547 N N . TYR A 1 579 ? 6.081 4.437 -0.329 1.00 98.56 579 TYR A N 1
ATOM 4548 C CA . TYR A 1 579 ? 4.641 4.393 -0.555 1.00 98.56 579 TYR A CA 1
ATOM 4549 C C . TYR A 1 579 ? 4.012 3.052 -0.152 1.00 98.56 579 TYR A C 1
ATOM 4551 O O . TYR A 1 579 ? 2.810 2.991 0.101 1.00 98.56 579 TYR A O 1
ATOM 4559 N N . GLY A 1 580 ? 4.814 1.993 -0.049 1.00 98.00 580 GLY A N 1
ATOM 4560 C CA . GLY A 1 580 ? 4.337 0.627 0.143 1.00 98.00 580 GLY A CA 1
ATOM 4561 C C . GLY A 1 580 ? 3.832 -0.030 -1.141 1.00 98.00 580 GLY A C 1
ATOM 4562 O O . GLY A 1 580 ? 3.078 -0.995 -1.056 1.00 98.00 580 GLY A O 1
ATOM 4563 N N . ILE A 1 581 ? 4.232 0.463 -2.316 1.00 98.75 581 ILE A N 1
ATOM 4564 C CA . ILE A 1 581 ? 3.921 -0.160 -3.606 1.00 98.75 581 ILE A CA 1
ATOM 4565 C C . ILE A 1 581 ? 4.814 -1.379 -3.827 1.00 98.75 581 ILE A C 1
ATOM 4567 O O . ILE A 1 581 ? 6.035 -1.319 -3.701 1.00 98.75 581 ILE A O 1
ATOM 4571 N N . ILE A 1 582 ? 4.180 -2.484 -4.200 1.00 98.75 582 ILE A N 1
ATOM 4572 C CA . ILE A 1 582 ? 4.826 -3.734 -4.568 1.00 98.75 582 ILE A CA 1
ATOM 4573 C C . ILE A 1 582 ? 5.253 -3.630 -6.028 1.00 98.75 582 ILE A C 1
ATOM 4575 O O . ILE A 1 582 ? 4.421 -3.580 -6.938 1.00 98.75 582 ILE A O 1
ATOM 4579 N N . MET A 1 583 ? 6.559 -3.600 -6.264 1.00 98.62 583 MET A N 1
ATOM 4580 C CA . MET A 1 583 ? 7.076 -3.483 -7.622 1.00 98.62 583 MET A CA 1
ATOM 4581 C C . MET A 1 583 ? 7.122 -4.840 -8.312 1.00 98.62 583 MET A C 1
ATOM 4583 O O . MET A 1 583 ? 7.465 -5.867 -7.726 1.00 98.62 583 MET A O 1
ATOM 4587 N N . SER A 1 584 ? 6.790 -4.851 -9.592 1.00 97.94 584 SER A N 1
ATOM 4588 C CA . SER A 1 584 ? 6.957 -6.014 -10.450 1.00 97.94 584 SER A CA 1
ATOM 4589 C C . SER A 1 584 ? 7.279 -5.547 -11.865 1.00 97.94 584 SER A C 1
ATOM 4591 O O . SER A 1 584 ? 7.474 -4.356 -12.097 1.00 97.94 584 SER A O 1
ATOM 4593 N N . THR A 1 585 ? 7.405 -6.475 -12.797 1.00 96.44 585 THR A N 1
ATOM 4594 C CA . THR A 1 585 ? 7.832 -6.199 -14.166 1.00 96.44 585 THR A CA 1
ATOM 4595 C C . THR A 1 585 ? 7.011 -7.009 -15.156 1.00 96.44 585 THR A C 1
ATOM 4597 O O . THR A 1 585 ? 6.260 -7.905 -14.765 1.00 96.44 585 THR A O 1
ATOM 4600 N N . SER A 1 586 ? 7.118 -6.684 -16.443 1.00 95.44 586 SER A N 1
ATOM 4601 C CA . SER A 1 586 ? 6.390 -7.406 -17.483 1.00 95.44 586 SER A CA 1
ATOM 4602 C C . SER A 1 586 ? 6.894 -8.848 -17.662 1.00 95.44 586 SER A C 1
ATOM 4604 O O . SER A 1 586 ? 7.933 -9.274 -17.150 1.00 95.44 586 SER A O 1
ATOM 4606 N N . HIS A 1 587 ? 6.172 -9.612 -18.478 1.00 94.31 587 HIS A N 1
ATOM 4607 C CA . HIS A 1 587 ? 6.443 -11.009 -18.834 1.00 94.31 587 HIS A CA 1
ATOM 4608 C C . HIS A 1 587 ? 7.800 -11.263 -19.510 1.00 94.31 587 HIS A C 1
ATOM 4610 O O . HIS A 1 587 ? 8.216 -12.419 -19.596 1.00 94.31 587 HIS A O 1
ATOM 4616 N N . CYS A 1 588 ? 8.482 -10.234 -20.022 1.00 92.56 588 CYS A N 1
ATOM 4617 C CA . CYS A 1 588 ? 9.828 -10.358 -20.601 1.00 92.56 588 CYS A CA 1
ATOM 4618 C C . CYS A 1 588 ? 10.948 -9.819 -19.709 1.00 92.56 588 CYS A C 1
ATOM 4620 O O . CYS A 1 588 ? 12.111 -9.930 -20.078 1.00 92.56 588 CYS A O 1
ATOM 4622 N N . GLU A 1 589 ? 10.632 -9.299 -18.527 1.00 95.81 589 GLU A N 1
ATOM 4623 C CA . GLU A 1 589 ? 11.570 -8.603 -17.646 1.00 95.81 589 GLU A CA 1
ATOM 4624 C C . GLU A 1 589 ? 11.847 -9.428 -16.388 1.00 95.81 589 GLU A C 1
ATOM 4626 O O . GLU A 1 589 ? 11.392 -9.145 -15.276 1.00 95.81 589 GLU A O 1
ATOM 4631 N N . ILE A 1 590 ? 12.570 -10.525 -16.591 1.00 96.00 590 ILE A N 1
ATOM 4632 C CA . ILE A 1 590 ? 12.788 -11.557 -15.578 1.00 96.00 590 ILE A CA 1
ATOM 4633 C C . ILE A 1 590 ? 13.554 -10.992 -14.380 1.00 96.00 590 ILE A C 1
ATOM 4635 O O . ILE A 1 590 ? 14.597 -10.357 -14.533 1.00 96.00 590 ILE A O 1
ATOM 4639 N N . LEU A 1 591 ? 13.048 -11.259 -13.172 1.00 96.38 591 LEU A N 1
ATOM 4640 C CA . LEU A 1 591 ? 13.670 -10.849 -11.909 1.00 96.38 591 LEU A CA 1
ATOM 4641 C C . LEU A 1 591 ? 13.946 -9.332 -11.812 1.00 96.38 591 LEU A C 1
ATOM 4643 O O . LEU A 1 591 ? 14.995 -8.918 -11.322 1.00 96.38 591 LEU A O 1
ATOM 4647 N N . LEU A 1 592 ? 12.974 -8.515 -12.242 1.00 96.81 592 LEU A N 1
ATOM 4648 C CA . LEU A 1 592 ? 12.998 -7.042 -12.224 1.00 96.81 592 LEU A CA 1
ATOM 4649 C C . LEU A 1 592 ? 14.052 -6.396 -13.138 1.00 96.81 592 LEU A C 1
ATOM 4651 O O . LEU A 1 592 ? 14.453 -5.250 -12.917 1.00 96.81 592 LEU A O 1
ATOM 4655 N N . ARG A 1 593 ? 14.544 -7.140 -14.132 1.00 96.88 593 ARG A N 1
ATOM 4656 C CA . ARG A 1 593 ? 15.468 -6.623 -15.140 1.00 96.88 593 ARG A CA 1
ATOM 4657 C C . ARG A 1 593 ? 14.697 -6.090 -16.334 1.00 96.88 593 ARG A C 1
ATOM 4659 O O . ARG A 1 593 ? 14.093 -6.867 -17.070 1.00 96.88 593 ARG A O 1
ATOM 4666 N N . ASN A 1 594 ? 14.796 -4.787 -16.561 1.00 96.31 594 ASN A N 1
ATOM 4667 C CA . ASN A 1 594 ? 14.401 -4.171 -17.812 1.00 96.31 594 ASN A CA 1
ATOM 4668 C C . ASN A 1 594 ? 15.443 -4.525 -18.877 1.00 96.31 594 ASN A C 1
ATOM 4670 O O . ASN A 1 594 ? 16.449 -3.843 -19.062 1.00 96.31 594 ASN A O 1
ATOM 4674 N N . ASN A 1 595 ? 15.246 -5.664 -19.534 1.00 94.69 595 ASN A N 1
ATOM 4675 C CA . ASN A 1 595 ? 16.231 -6.222 -20.455 1.00 94.69 595 ASN A CA 1
ATOM 4676 C C . ASN A 1 595 ? 16.588 -5.246 -21.589 1.00 94.69 595 ASN A C 1
ATOM 4678 O O . ASN A 1 595 ? 17.759 -5.136 -21.941 1.00 94.69 595 ASN A O 1
ATOM 4682 N N . VAL A 1 596 ? 15.617 -4.506 -22.124 1.00 92.50 596 VAL A N 1
ATOM 4683 C CA . VAL A 1 596 ? 15.846 -3.556 -23.221 1.00 92.50 596 VAL A CA 1
ATOM 4684 C C . VAL A 1 596 ? 16.784 -2.416 -22.829 1.00 92.50 596 VAL A C 1
ATOM 4686 O O . VAL A 1 596 ? 17.735 -2.143 -23.557 1.00 92.50 596 VAL A O 1
ATOM 4689 N N . GLY A 1 597 ? 16.567 -1.789 -21.673 1.00 92.25 597 GLY A N 1
ATOM 4690 C CA . GLY A 1 597 ? 17.388 -0.679 -21.195 1.00 92.25 597 GLY A CA 1
ATOM 4691 C C . GLY A 1 597 ? 18.669 -1.105 -20.472 1.00 92.25 597 GLY A C 1
ATOM 4692 O O . GLY A 1 597 ? 19.622 -0.333 -20.401 1.00 92.25 597 GLY A O 1
ATOM 4693 N N . GLU A 1 598 ? 18.737 -2.326 -19.930 1.00 95.81 598 GLU A N 1
ATOM 4694 C CA . GLU A 1 598 ? 19.847 -2.740 -19.058 1.00 95.81 598 GLU A CA 1
ATOM 4695 C C . GLU A 1 598 ? 20.783 -3.791 -19.680 1.00 95.81 598 GLU A C 1
ATOM 4697 O O . GLU A 1 598 ? 21.985 -3.781 -19.396 1.00 95.81 598 GLU A O 1
ATOM 4702 N N . TRP A 1 599 ? 20.279 -4.728 -20.497 1.00 96.81 599 TRP A N 1
ATOM 4703 C CA . TRP A 1 599 ? 21.071 -5.895 -20.912 1.00 96.81 599 TRP A CA 1
ATOM 4704 C C . TRP A 1 599 ? 22.243 -5.517 -21.814 1.00 96.81 599 TRP A C 1
ATOM 4706 O O . TRP A 1 599 ? 23.346 -6.013 -21.602 1.00 96.81 599 TRP A O 1
ATOM 4716 N N . GLN A 1 600 ? 22.046 -4.635 -22.798 1.00 95.94 600 GLN A N 1
ATOM 4717 C CA . GLN A 1 600 ? 23.104 -4.296 -23.753 1.00 95.94 600 GLN A CA 1
ATOM 4718 C C . GLN A 1 600 ? 24.328 -3.671 -23.064 1.00 95.94 600 GLN A C 1
ATOM 4720 O O . GLN A 1 600 ? 25.461 -4.068 -23.351 1.00 95.94 600 GLN A O 1
ATOM 4725 N N . LYS A 1 601 ? 24.107 -2.729 -22.134 1.00 94.94 601 LYS A N 1
ATOM 4726 C CA . LYS A 1 601 ? 25.174 -2.111 -21.330 1.00 94.94 601 LYS A CA 1
ATOM 4727 C C . LYS A 1 601 ? 25.897 -3.172 -20.499 1.00 94.94 601 LYS A C 1
ATOM 4729 O O . LYS A 1 601 ? 27.111 -3.323 -20.626 1.00 94.94 601 LYS A O 1
ATOM 4734 N N . TRP A 1 602 ? 25.139 -3.980 -19.753 1.00 97.31 602 TRP A N 1
ATOM 4735 C CA . TRP A 1 602 ? 25.699 -5.037 -18.911 1.00 97.31 602 TRP A CA 1
ATOM 4736 C C . TRP A 1 602 ? 26.500 -6.066 -19.721 1.00 97.31 602 TRP A C 1
ATOM 4738 O O . TRP A 1 602 ? 27.609 -6.434 -19.335 1.00 97.31 602 TRP A O 1
ATOM 4748 N N . TYR A 1 603 ? 25.972 -6.495 -20.871 1.00 97.56 603 TYR A N 1
ATOM 4749 C CA . TYR A 1 603 ? 26.633 -7.397 -21.812 1.00 97.56 603 TYR A CA 1
ATOM 4750 C C . TYR A 1 603 ? 27.980 -6.833 -22.268 1.00 97.56 603 TYR A C 1
ATOM 4752 O O . TYR A 1 603 ? 28.981 -7.543 -22.195 1.00 97.56 603 TYR A O 1
ATOM 4760 N N . ASN A 1 604 ? 28.034 -5.568 -22.694 1.00 97.12 604 ASN A N 1
ATOM 4761 C CA . ASN A 1 604 ? 29.274 -4.948 -23.166 1.00 97.12 604 ASN A CA 1
ATOM 4762 C C . ASN A 1 604 ? 30.343 -4.892 -22.063 1.00 97.12 604 ASN A C 1
ATOM 4764 O O . ASN A 1 604 ? 31.507 -5.194 -22.319 1.00 97.12 604 ASN A O 1
ATOM 4768 N N . GLU A 1 605 ? 29.941 -4.571 -20.833 1.00 97.12 605 GLU A N 1
ATOM 4769 C CA . GLU A 1 605 ? 30.833 -4.487 -19.670 1.00 97.12 605 GLU A CA 1
ATOM 4770 C C . GLU A 1 605 ? 31.327 -5.866 -19.195 1.00 97.12 605 GLU A C 1
ATOM 4772 O O . GLU A 1 605 ? 32.429 -5.992 -18.661 1.00 97.12 605 GLU A O 1
ATOM 4777 N N . ASN A 1 606 ? 30.537 -6.923 -19.413 1.00 97.88 606 ASN A N 1
ATOM 4778 C CA . ASN A 1 606 ? 30.780 -8.248 -18.839 1.00 97.88 606 ASN A CA 1
ATOM 4779 C C . ASN A 1 606 ? 31.133 -9.336 -19.872 1.00 97.88 606 ASN A C 1
ATOM 4781 O O . ASN A 1 606 ? 31.434 -10.470 -19.481 1.00 97.88 606 ASN A O 1
ATOM 4785 N N . LYS A 1 607 ? 31.164 -9.016 -21.176 1.00 96.69 607 LYS A N 1
ATOM 4786 C CA . LYS A 1 607 ? 31.402 -9.981 -22.267 1.00 96.69 607 LYS A CA 1
ATOM 4787 C C . LYS A 1 607 ? 32.662 -10.816 -22.065 1.00 96.69 607 LYS A C 1
ATOM 4789 O O . LYS A 1 607 ? 32.604 -12.041 -22.149 1.00 96.69 607 LYS A O 1
ATOM 4794 N N . ALA A 1 608 ? 33.787 -10.165 -21.769 1.00 96.75 608 ALA A N 1
ATOM 4795 C CA . ALA A 1 608 ? 35.065 -10.845 -21.559 1.00 96.75 608 ALA A CA 1
ATOM 4796 C C . ALA A 1 608 ? 35.067 -11.684 -20.271 1.00 96.75 608 ALA A C 1
ATOM 4798 O O . ALA A 1 608 ? 35.551 -12.813 -20.265 1.00 96.75 608 ALA A O 1
ATOM 4799 N N . LYS A 1 609 ? 34.474 -11.156 -19.192 1.00 97.75 609 LYS A N 1
ATOM 4800 C CA . LYS A 1 609 ? 34.440 -11.789 -17.866 1.00 97.75 609 LYS A CA 1
ATOM 4801 C C . LYS A 1 609 ? 33.698 -13.127 -17.867 1.00 97.75 609 LYS A C 1
ATOM 4803 O O . LYS A 1 609 ? 34.140 -14.056 -17.199 1.00 97.75 609 LYS A O 1
ATOM 4808 N N . TYR A 1 610 ? 32.589 -13.225 -18.601 1.00 97.44 610 TYR A N 1
ATOM 4809 C CA . TYR A 1 610 ? 31.779 -14.450 -18.671 1.00 97.44 610 TYR A CA 1
ATOM 4810 C C . TYR A 1 610 ? 31.957 -15.237 -19.974 1.00 97.44 610 TYR A C 1
ATOM 4812 O O . TYR A 1 610 ? 31.243 -16.216 -20.173 1.00 97.44 610 TYR A O 1
ATOM 4820 N N . ASN A 1 611 ? 32.890 -14.832 -20.846 1.00 96.44 611 ASN A N 1
ATOM 4821 C CA . ASN A 1 611 ? 33.076 -15.412 -22.180 1.00 96.44 611 ASN A CA 1
ATOM 4822 C C . ASN A 1 611 ? 31.744 -15.535 -22.950 1.00 96.44 611 ASN A C 1
ATOM 4824 O O . ASN A 1 611 ? 31.385 -16.608 -23.439 1.00 96.44 611 ASN A O 1
ATOM 4828 N N . ILE A 1 612 ? 30.976 -14.439 -22.979 1.00 96.75 612 ILE A N 1
ATOM 4829 C CA . ILE A 1 612 ? 29.606 -14.435 -23.505 1.00 96.75 612 ILE A CA 1
ATOM 4830 C C . ILE A 1 612 ? 29.621 -14.696 -25.018 1.00 96.75 612 ILE A C 1
ATOM 4832 O O . ILE A 1 612 ? 30.284 -13.982 -25.777 1.00 96.75 612 ILE A O 1
ATOM 4836 N N . GLN A 1 613 ? 28.856 -15.700 -25.446 1.00 94.88 613 GLN A N 1
ATOM 4837 C CA . GLN A 1 613 ? 28.698 -16.129 -26.836 1.00 94.88 613 GLN A CA 1
ATOM 4838 C C . GLN A 1 613 ? 27.492 -15.457 -27.508 1.00 94.88 613 GLN A C 1
ATOM 4840 O O . GLN A 1 613 ? 26.549 -15.051 -26.836 1.00 94.88 613 GLN A O 1
ATOM 4845 N N . GLY A 1 614 ? 27.505 -15.373 -28.839 1.00 91.69 614 GLY A N 1
ATOM 4846 C CA . GLY A 1 614 ? 26.460 -14.726 -29.643 1.00 91.69 614 GLY A CA 1
ATOM 4847 C C . GLY A 1 614 ? 27.035 -13.670 -30.588 1.00 91.69 614 GLY A C 1
ATOM 4848 O O . GLY A 1 614 ? 28.088 -13.087 -30.316 1.00 91.69 614 GLY A O 1
ATOM 4849 N N . SER A 1 615 ? 26.361 -13.435 -31.718 1.00 92.06 615 SER A N 1
ATOM 4850 C CA . SER A 1 615 ? 26.766 -12.427 -32.714 1.00 92.06 615 SER A CA 1
ATOM 4851 C C . SER A 1 615 ? 26.689 -10.998 -32.175 1.00 92.06 615 SER A C 1
ATOM 4853 O O . SER A 1 615 ? 27.494 -10.146 -32.541 1.00 92.06 615 SER A O 1
ATOM 4855 N N . ASP A 1 616 ? 25.735 -10.748 -31.285 1.00 93.88 616 ASP A N 1
ATOM 4856 C CA . ASP A 1 616 ? 25.406 -9.454 -30.700 1.00 93.88 616 ASP A CA 1
ATOM 4857 C C . ASP A 1 616 ? 24.723 -9.658 -29.336 1.00 93.88 616 ASP A C 1
ATOM 4859 O O . ASP A 1 616 ? 24.537 -10.790 -28.883 1.00 93.88 616 ASP A O 1
ATOM 4863 N N . TYR A 1 617 ? 24.356 -8.562 -28.665 1.00 94.06 617 TYR A N 1
ATOM 4864 C CA . TYR A 1 617 ? 23.717 -8.625 -27.349 1.00 94.06 617 TYR A CA 1
ATOM 4865 C C . TYR A 1 617 ? 22.358 -9.351 -27.387 1.00 94.06 617 TYR A C 1
ATOM 4867 O O . TYR A 1 617 ? 22.024 -10.059 -26.439 1.00 94.06 617 TYR A O 1
ATOM 4875 N N . ASN A 1 618 ? 21.593 -9.237 -28.479 1.00 93.12 618 ASN A N 1
ATOM 4876 C CA . ASN A 1 618 ? 20.293 -9.895 -28.622 1.00 93.12 618 ASN A CA 1
ATOM 4877 C C . ASN A 1 618 ? 20.451 -11.410 -28.773 1.00 93.12 618 ASN A C 1
ATOM 4879 O O . ASN A 1 618 ? 19.714 -12.169 -28.149 1.00 93.12 618 ASN A O 1
ATOM 4883 N N . ALA A 1 619 ? 21.410 -11.859 -29.584 1.00 93.44 619 ALA A N 1
ATOM 4884 C CA . ALA A 1 619 ? 21.760 -13.269 -29.722 1.00 93.44 619 ALA A CA 1
ATOM 4885 C C . ALA A 1 619 ? 22.395 -13.835 -28.441 1.00 93.44 619 ALA A C 1
ATOM 4887 O O . ALA A 1 619 ? 22.227 -15.014 -28.144 1.00 93.44 619 ALA A O 1
ATOM 4888 N N . ALA A 1 620 ? 23.099 -12.998 -27.675 1.00 95.19 620 ALA A N 1
ATOM 4889 C CA . ALA A 1 620 ? 23.723 -13.378 -26.414 1.00 95.19 620 ALA A CA 1
ATOM 4890 C C . ALA A 1 620 ? 22.732 -13.562 -25.252 1.00 95.19 620 ALA A C 1
ATOM 4892 O O . ALA A 1 620 ? 23.072 -14.240 -24.278 1.00 95.19 620 ALA A O 1
ATOM 4893 N N . TYR A 1 621 ? 21.516 -13.010 -25.333 1.00 95.94 621 TYR A N 1
ATOM 4894 C CA . TYR A 1 621 ? 20.451 -13.277 -24.359 1.00 95.94 621 TYR A CA 1
ATOM 4895 C C . TYR A 1 621 ? 19.804 -14.649 -24.609 1.00 95.94 621 TYR A C 1
ATOM 4897 O O . TYR A 1 621 ? 18.645 -14.779 -24.998 1.00 95.94 621 TYR A O 1
ATOM 4905 N N . ASP A 1 622 ? 20.606 -15.691 -24.425 1.00 94.62 622 ASP A N 1
ATOM 4906 C CA . ASP A 1 622 ? 20.249 -17.088 -24.622 1.00 94.62 622 ASP A CA 1
ATOM 4907 C C . ASP A 1 622 ? 20.765 -17.895 -23.426 1.00 94.62 622 ASP A C 1
ATOM 4909 O O . ASP A 1 622 ? 21.973 -18.024 -23.205 1.00 94.62 622 ASP A O 1
ATOM 4913 N N . TYR A 1 623 ? 19.845 -18.439 -22.630 1.00 93.62 623 TYR A N 1
ATOM 4914 C CA . TYR A 1 623 ? 20.184 -19.176 -21.409 1.00 93.62 623 TYR A CA 1
ATOM 4915 C C . TYR A 1 623 ? 20.922 -20.490 -21.680 1.00 93.62 623 TYR A C 1
ATOM 4917 O O . TYR A 1 623 ? 21.662 -20.971 -20.824 1.00 93.62 623 TYR A O 1
ATOM 4925 N N . THR A 1 624 ? 20.753 -21.060 -22.872 1.00 92.94 624 THR A N 1
ATOM 4926 C CA . THR A 1 624 ? 21.374 -22.326 -23.283 1.00 92.94 624 THR A CA 1
ATOM 4927 C C . THR A 1 624 ? 22.843 -22.139 -23.659 1.00 92.94 624 THR A C 1
ATOM 4929 O O . THR A 1 624 ? 23.640 -23.065 -23.512 1.00 92.94 624 THR A O 1
ATOM 4932 N N . LEU A 1 625 ? 23.209 -20.927 -24.088 1.00 93.25 625 LEU A N 1
ATOM 4933 C CA . LEU A 1 625 ? 24.583 -20.532 -24.395 1.00 93.25 625 LEU A CA 1
ATOM 4934 C C . LEU A 1 625 ? 25.274 -19.863 -23.204 1.00 93.25 625 LEU A C 1
ATOM 4936 O O . LEU A 1 625 ? 26.413 -20.184 -22.878 1.00 93.25 625 LEU A O 1
ATOM 4940 N N . ASN A 1 626 ? 24.580 -18.938 -22.537 1.00 96.25 626 ASN A N 1
ATOM 4941 C CA . ASN A 1 626 ? 25.182 -17.965 -21.625 1.00 96.25 626 ASN A CA 1
ATOM 4942 C C . ASN A 1 626 ? 24.617 -18.045 -20.202 1.00 96.25 626 ASN A C 1
ATOM 4944 O O . ASN A 1 626 ? 24.503 -17.031 -19.509 1.00 96.25 626 ASN A O 1
ATOM 4948 N N . LYS A 1 627 ? 24.296 -19.260 -19.736 1.00 95.44 627 LYS A N 1
ATOM 4949 C CA . LYS A 1 627 ? 23.713 -19.527 -18.408 1.00 95.44 627 LYS A CA 1
A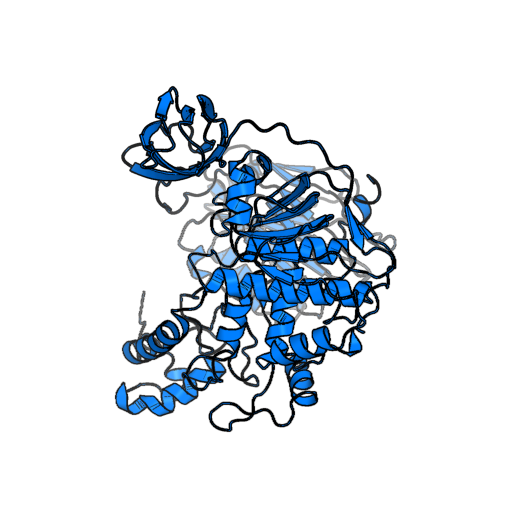TOM 4950 C C . LYS A 1 627 ? 24.385 -18.747 -17.274 1.00 95.44 627 LYS A C 1
ATOM 4952 O O . LYS A 1 627 ? 23.701 -18.117 -16.474 1.00 95.44 627 LYS A O 1
ATOM 4957 N N . ALA A 1 628 ? 25.717 -18.784 -17.191 1.00 97.56 628 ALA A N 1
ATOM 4958 C CA . ALA A 1 628 ? 26.455 -18.126 -16.111 1.00 97.56 628 ALA A CA 1
ATOM 4959 C C . ALA A 1 628 ? 26.313 -16.593 -16.142 1.00 97.56 628 ALA A C 1
ATOM 4961 O O . ALA A 1 628 ? 26.160 -15.977 -15.089 1.00 97.56 628 ALA A O 1
ATOM 4962 N N . ALA A 1 629 ? 26.323 -15.995 -17.337 1.00 97.81 629 ALA A N 1
ATOM 4963 C CA . ALA A 1 629 ? 26.175 -14.556 -17.517 1.00 97.81 629 ALA A CA 1
ATOM 4964 C C . ALA A 1 629 ? 24.752 -14.094 -17.171 1.00 97.81 629 ALA A C 1
ATOM 4966 O O . ALA A 1 629 ? 24.584 -13.168 -16.386 1.00 97.81 629 ALA A O 1
ATOM 4967 N N . ILE A 1 630 ? 23.728 -14.790 -17.677 1.00 97.19 630 ILE A N 1
ATOM 4968 C CA . ILE A 1 630 ? 22.323 -14.445 -17.413 1.00 97.19 630 ILE A CA 1
ATOM 4969 C C . ILE A 1 630 ? 21.976 -14.624 -15.928 1.00 97.19 630 ILE A C 1
ATOM 4971 O O . ILE A 1 630 ? 21.335 -13.758 -15.336 1.00 97.19 630 ILE A O 1
ATOM 4975 N N . LEU A 1 631 ? 22.463 -15.691 -15.281 1.00 97.69 631 LEU A N 1
ATOM 4976 C CA . LEU A 1 631 ? 22.296 -15.862 -13.835 1.00 97.69 631 LEU A CA 1
ATOM 4977 C C . LEU A 1 631 ? 22.983 -14.749 -13.033 1.00 97.69 631 LEU A C 1
ATOM 4979 O O . LEU A 1 631 ? 22.428 -14.308 -12.029 1.00 97.69 631 LEU A O 1
ATOM 4983 N N . ALA A 1 632 ? 24.171 -14.293 -13.445 1.00 98.31 632 ALA A N 1
ATOM 4984 C CA . ALA A 1 632 ? 24.853 -13.178 -12.790 1.00 98.31 632 ALA A CA 1
ATOM 4985 C C . ALA A 1 632 ? 24.069 -11.868 -12.951 1.00 98.31 632 ALA A C 1
ATOM 4987 O O . ALA A 1 632 ? 23.804 -11.190 -11.957 1.00 98.31 632 ALA A O 1
ATOM 4988 N N . TYR A 1 633 ? 23.618 -11.581 -14.172 1.00 97.94 633 TYR A N 1
ATOM 4989 C CA . TYR A 1 633 ? 22.775 -10.437 -14.485 1.00 97.94 633 TYR A CA 1
ATOM 4990 C C . TYR A 1 633 ? 21.495 -10.426 -13.638 1.00 97.94 633 TYR A C 1
ATOM 4992 O O . TYR A 1 633 ? 21.209 -9.436 -12.971 1.00 97.94 633 TYR A O 1
ATOM 5000 N N . TRP A 1 634 ? 20.751 -11.527 -13.550 1.00 97.94 634 TRP A N 1
ATOM 5001 C CA . TRP A 1 634 ? 19.573 -11.584 -12.679 1.00 97.94 634 TRP A CA 1
ATOM 5002 C C . TRP A 1 634 ? 19.914 -11.467 -11.190 1.00 97.94 634 TRP A C 1
ATOM 5004 O O . TRP A 1 634 ? 19.247 -10.738 -10.454 1.00 97.94 634 TRP A O 1
ATOM 5014 N N . LYS A 1 635 ? 20.970 -12.153 -10.735 1.00 97.81 635 LYS A N 1
ATOM 5015 C CA . LYS A 1 635 ? 21.385 -12.157 -9.325 1.00 97.81 635 LYS A CA 1
ATOM 5016 C C . LYS A 1 635 ? 21.710 -10.757 -8.819 1.00 97.81 635 LYS A C 1
ATOM 5018 O O . LYS A 1 635 ? 21.332 -10.428 -7.701 1.00 97.81 635 LYS A O 1
ATOM 5023 N N . GLU A 1 636 ? 22.400 -9.947 -9.614 1.00 96.69 636 GLU A N 1
ATOM 5024 C CA . GLU A 1 636 ? 22.711 -8.560 -9.256 1.00 96.69 636 GLU A CA 1
ATOM 5025 C C . GLU A 1 636 ? 21.443 -7.759 -8.931 1.00 96.69 636 GLU A C 1
ATOM 5027 O O . GLU A 1 636 ? 21.373 -7.158 -7.864 1.00 96.69 636 GLU A O 1
ATOM 5032 N N . ARG A 1 637 ? 20.401 -7.833 -9.771 1.00 95.56 637 ARG A N 1
ATOM 5033 C CA . ARG A 1 637 ? 19.139 -7.116 -9.524 1.00 95.56 637 ARG A CA 1
ATOM 5034 C C . ARG A 1 637 ? 18.396 -7.641 -8.304 1.00 95.56 637 ARG A C 1
ATOM 5036 O O . ARG A 1 637 ? 17.923 -6.844 -7.498 1.00 95.56 637 ARG A O 1
ATOM 5043 N N . VAL A 1 638 ? 18.344 -8.961 -8.124 1.00 96.69 638 VAL A N 1
ATOM 5044 C CA . VAL A 1 638 ? 17.759 -9.562 -6.914 1.00 96.69 638 VAL A CA 1
ATOM 5045 C C . VAL A 1 638 ? 18.473 -9.052 -5.662 1.00 96.69 638 VAL A C 1
ATOM 5047 O O . VAL A 1 638 ? 17.812 -8.725 -4.683 1.00 96.69 638 VAL A O 1
ATOM 5050 N N . LEU A 1 639 ? 19.806 -8.935 -5.683 1.00 95.69 639 LEU A N 1
ATOM 5051 C CA . LEU A 1 639 ? 20.574 -8.407 -4.554 1.00 95.69 639 LEU A CA 1
ATOM 5052 C C . LEU A 1 639 ? 20.332 -6.911 -4.322 1.00 95.69 639 LEU A C 1
ATOM 5054 O O . LEU A 1 639 ? 20.183 -6.521 -3.166 1.00 95.69 639 LEU A O 1
ATOM 5058 N N . THR A 1 640 ? 20.257 -6.099 -5.379 1.00 94.62 640 THR A N 1
ATOM 5059 C CA . THR A 1 640 ? 19.961 -4.659 -5.280 1.00 94.62 640 THR A CA 1
ATOM 5060 C C . THR A 1 640 ? 18.566 -4.401 -4.710 1.00 94.62 640 THR A C 1
ATOM 5062 O O . THR A 1 640 ? 18.396 -3.508 -3.886 1.00 94.62 640 THR A O 1
ATOM 5065 N N . ASN A 1 641 ? 17.569 -5.206 -5.090 1.00 96.25 641 ASN A N 1
ATOM 5066 C CA . ASN A 1 641 ? 16.170 -4.988 -4.715 1.00 96.25 641 ASN A CA 1
ATOM 5067 C C . ASN A 1 641 ? 15.699 -5.849 -3.523 1.00 96.25 641 ASN A C 1
ATOM 5069 O O . ASN A 1 641 ? 14.529 -5.778 -3.154 1.00 96.25 641 ASN A O 1
ATOM 5073 N N . ARG A 1 642 ? 16.585 -6.635 -2.887 1.00 94.00 642 ARG A N 1
ATOM 5074 C CA . ARG A 1 642 ? 16.240 -7.627 -1.839 1.00 94.00 642 ARG A CA 1
ATOM 5075 C C . ARG A 1 642 ? 15.534 -7.065 -0.601 1.00 94.00 642 ARG A C 1
ATOM 5077 O O . ARG A 1 642 ? 14.925 -7.828 0.139 1.00 94.00 642 ARG A O 1
ATOM 5084 N N . HIS A 1 643 ? 15.696 -5.771 -0.335 1.00 91.88 643 HIS A N 1
ATOM 5085 C CA . HIS A 1 643 ? 15.117 -5.096 0.829 1.00 91.88 643 HIS A CA 1
ATOM 5086 C C . HIS A 1 643 ? 13.736 -4.491 0.537 1.00 91.88 643 HIS A C 1
ATOM 5088 O O . HIS A 1 643 ? 13.027 -4.121 1.470 1.00 91.88 643 HIS A O 1
ATOM 5094 N N . PHE A 1 644 ? 13.348 -4.418 -0.738 1.00 96.12 644 PHE A N 1
ATOM 5095 C CA . PHE A 1 644 ? 12.047 -3.919 -1.168 1.00 96.12 644 PHE A CA 1
ATOM 5096 C C . PHE A 1 644 ? 11.028 -5.051 -1.290 1.00 96.12 644 PHE A C 1
ATOM 5098 O O . PHE A 1 644 ? 11.376 -6.225 -1.449 1.00 96.12 644 PHE A O 1
ATOM 5105 N N . GLU A 1 645 ? 9.750 -4.689 -1.254 1.00 96.88 645 GLU A N 1
ATOM 5106 C CA . GLU A 1 645 ? 8.663 -5.623 -1.525 1.00 96.88 645 GLU A CA 1
ATOM 5107 C C . GLU A 1 645 ? 8.431 -5.717 -3.038 1.00 96.88 645 GLU A C 1
ATOM 5109 O O . GLU A 1 645 ? 8.061 -4.736 -3.681 1.00 96.88 645 GLU A O 1
ATOM 5114 N N . ASN A 1 646 ? 8.678 -6.894 -3.620 1.00 97.00 646 ASN A N 1
ATOM 5115 C CA . ASN A 1 646 ? 8.589 -7.095 -5.064 1.00 97.00 646 ASN A CA 1
ATOM 5116 C C . ASN A 1 646 ? 7.903 -8.420 -5.423 1.00 97.00 646 ASN A C 1
ATOM 5118 O O . ASN A 1 646 ? 7.998 -9.398 -4.679 1.00 97.00 646 ASN A O 1
ATOM 5122 N N . ILE A 1 647 ? 7.310 -8.483 -6.618 1.00 97.31 647 ILE A N 1
ATOM 5123 C CA . ILE A 1 647 ? 6.914 -9.737 -7.271 1.00 97.31 647 ILE A CA 1
ATOM 5124 C C . ILE A 1 647 ? 7.928 -10.037 -8.374 1.00 97.31 647 ILE A C 1
ATOM 5126 O O . ILE A 1 647 ? 8.003 -9.342 -9.390 1.00 97.31 647 ILE A O 1
ATOM 5130 N N . PHE A 1 648 ? 8.698 -11.100 -8.168 1.00 95.50 648 PHE A N 1
ATOM 5131 C CA . PHE A 1 648 ? 9.725 -11.554 -9.093 1.00 95.50 648 PHE A CA 1
ATOM 5132 C C . PHE A 1 648 ? 9.125 -12.394 -10.224 1.00 95.50 648 PHE A C 1
ATOM 5134 O O . PHE A 1 648 ? 8.696 -13.527 -10.006 1.00 95.50 648 PHE A O 1
ATOM 5141 N N . VAL A 1 649 ? 9.136 -11.851 -11.443 1.00 94.31 649 VAL A N 1
ATOM 5142 C CA . VAL A 1 649 ? 8.762 -12.600 -12.649 1.00 94.31 649 VAL A CA 1
ATOM 5143 C C . VAL A 1 649 ? 9.795 -13.692 -12.914 1.00 94.31 649 VAL A C 1
ATOM 5145 O O . VAL A 1 649 ? 10.999 -13.425 -12.946 1.00 94.31 649 VAL A O 1
ATOM 5148 N N . LEU A 1 650 ? 9.309 -14.918 -13.108 1.00 92.94 650 LEU A N 1
ATOM 5149 C CA . LEU A 1 650 ? 10.097 -16.091 -13.482 1.00 92.94 650 LEU A CA 1
ATOM 5150 C C . LEU A 1 650 ? 9.821 -16.483 -14.938 1.00 92.94 650 LEU A C 1
ATOM 5152 O O . LEU A 1 650 ? 8.821 -16.082 -15.527 1.00 92.94 650 LEU A O 1
ATOM 5156 N N . GLY A 1 651 ? 10.697 -17.318 -15.494 1.00 91.38 651 GLY A N 1
ATOM 5157 C CA . GLY A 1 651 ? 10.645 -17.753 -16.889 1.00 91.38 651 GLY A CA 1
ATOM 5158 C C . GLY A 1 651 ? 11.753 -17.113 -17.718 1.00 91.38 651 GLY A C 1
ATOM 5159 O O . GLY A 1 651 ? 12.721 -16.589 -17.171 1.00 91.38 651 GLY A O 1
ATOM 5160 N N . ILE A 1 652 ? 11.636 -17.19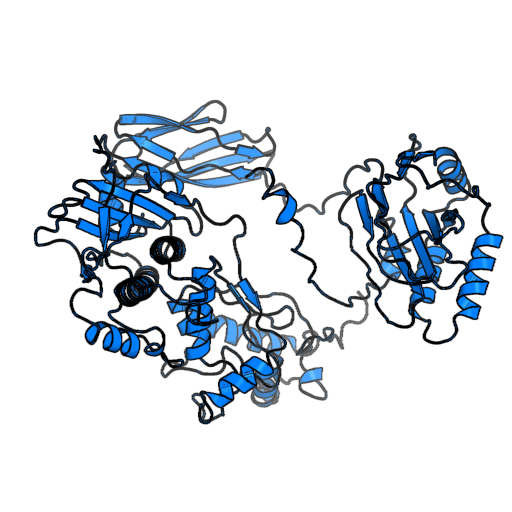4 -19.043 1.00 90.69 652 ILE A N 1
ATOM 5161 C CA . ILE A 1 652 ? 12.539 -16.514 -19.972 1.00 90.69 652 ILE A CA 1
ATOM 5162 C C . ILE A 1 652 ? 11.830 -16.217 -21.294 1.00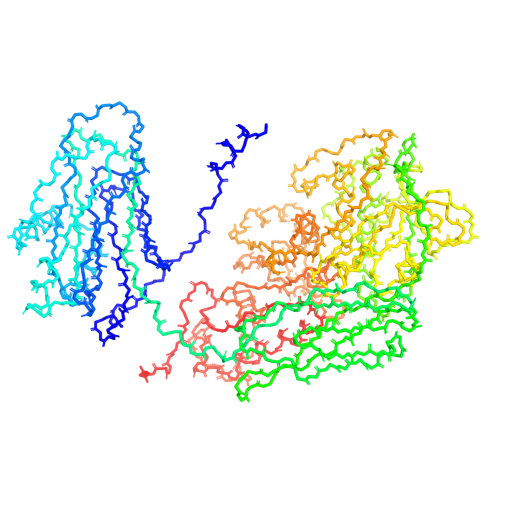 90.69 652 ILE A C 1
ATOM 5164 O O . ILE A 1 652 ? 11.089 -17.048 -21.820 1.00 90.69 652 ILE A O 1
ATOM 5168 N N . ARG A 1 653 ? 12.075 -15.021 -21.829 1.00 92.81 653 ARG A N 1
ATOM 5169 C CA . ARG A 1 653 ? 11.660 -14.570 -23.164 1.00 92.81 653 ARG A CA 1
ATOM 5170 C C . ARG A 1 653 ? 12.847 -13.917 -23.876 1.00 92.81 653 ARG A C 1
ATOM 5172 O O . ARG A 1 653 ? 13.975 -14.021 -23.396 1.00 92.81 653 ARG A O 1
ATOM 5179 N N . GLY A 1 654 ? 12.614 -13.309 -25.038 1.00 91.44 654 GLY A N 1
ATOM 5180 C CA . GLY A 1 654 ? 13.616 -12.454 -25.675 1.00 91.44 654 GLY A CA 1
ATOM 5181 C C . GLY A 1 654 ? 13.948 -11.214 -24.831 1.00 91.44 654 GLY A C 1
ATOM 5182 O O . GLY A 1 654 ? 13.359 -10.988 -23.777 1.00 91.44 654 GLY A O 1
ATOM 5183 N N . VAL A 1 655 ? 14.889 -10.396 -25.317 1.00 92.25 655 VAL A N 1
ATOM 5184 C CA . VAL A 1 655 ? 15.284 -9.126 -24.669 1.00 92.25 655 VAL A CA 1
ATOM 5185 C C . VAL A 1 655 ? 14.102 -8.151 -24.541 1.00 92.25 655 VAL A C 1
ATOM 5187 O O . VAL A 1 655 ? 14.043 -7.389 -23.587 1.00 92.25 655 VAL A O 1
ATOM 5190 N N . HIS A 1 656 ? 13.140 -8.202 -25.463 1.00 92.06 656 HIS A N 1
ATOM 5191 C CA . HIS A 1 656 ? 11.860 -7.481 -25.385 1.00 92.06 656 HIS A CA 1
ATOM 5192 C C . HIS A 1 656 ? 10.702 -8.465 -25.613 1.00 92.06 656 HIS A C 1
ATOM 5194 O O . HIS A 1 656 ? 10.836 -9.649 -25.289 1.00 92.06 656 HIS A O 1
ATOM 5200 N N . ASP A 1 657 ? 9.591 -8.028 -26.211 1.00 89.06 657 ASP A N 1
ATOM 5201 C CA . ASP A 1 657 ? 8.403 -8.823 -26.514 1.00 89.06 657 ASP A CA 1
ATOM 5202 C C . ASP A 1 657 ? 8.610 -9.859 -27.641 1.00 89.06 657 ASP A C 1
ATOM 5204 O O . ASP A 1 657 ? 7.788 -10.048 -28.531 1.00 89.06 657 ASP A O 1
ATOM 5208 N N . GLY A 1 658 ? 9.734 -10.573 -27.596 1.00 87.25 658 GLY A N 1
ATOM 5209 C CA . GLY A 1 658 ? 10.131 -11.601 -28.543 1.00 87.25 658 GLY A CA 1
ATOM 5210 C C . GLY A 1 658 ? 10.113 -13.009 -27.953 1.00 87.25 658 GLY A C 1
ATOM 5211 O O . GLY A 1 658 ? 10.086 -13.227 -26.736 1.00 87.25 658 GLY A O 1
ATOM 5212 N N . ALA A 1 659 ? 10.166 -13.994 -28.848 1.00 88.81 659 ALA A N 1
ATOM 5213 C CA . ALA A 1 659 ? 10.384 -15.379 -28.462 1.00 88.81 659 ALA A CA 1
ATOM 5214 C C . ALA A 1 659 ? 11.755 -15.543 -27.769 1.00 88.81 659 ALA A C 1
ATOM 5216 O O . ALA A 1 659 ? 12.726 -14.882 -28.155 1.00 88.81 659 ALA A O 1
ATOM 5217 N N . PRO A 1 660 ? 11.856 -16.419 -26.758 1.00 88.38 660 PRO A N 1
ATOM 5218 C CA . PRO A 1 660 ? 13.144 -16.793 -26.184 1.00 88.38 660 PRO A CA 1
ATOM 5219 C C . PRO A 1 660 ? 14.048 -17.470 -27.226 1.00 88.38 660 PRO A C 1
ATOM 5221 O O . PRO A 1 660 ? 13.571 -18.117 -28.160 1.00 88.38 660 PRO A O 1
ATOM 5224 N N . ARG A 1 661 ? 15.366 -17.316 -27.058 1.00 85.62 661 ARG A N 1
ATOM 5225 C CA . ARG A 1 661 ? 16.389 -17.924 -27.921 1.00 85.62 661 ARG A CA 1
ATOM 5226 C C . ARG A 1 661 ? 16.977 -19.172 -27.273 1.00 85.62 661 ARG A C 1
ATOM 5228 O O . ARG A 1 661 ? 17.184 -19.189 -26.060 1.00 85.62 661 ARG A O 1
ATOM 5235 N N . TYR A 1 662 ? 17.240 -20.185 -28.101 1.00 84.69 662 TYR A N 1
ATOM 5236 C CA . TYR A 1 662 ? 17.714 -21.496 -27.660 1.00 84.69 662 TYR A CA 1
ATOM 5237 C C . TYR A 1 662 ? 18.651 -22.168 -28.675 1.00 84.69 662 TYR A C 1
ATOM 5239 O O . TYR A 1 662 ? 18.337 -23.224 -29.224 1.00 84.69 662 TYR A O 1
ATOM 5247 N N . ALA A 1 663 ? 19.808 -21.574 -28.950 1.00 79.81 663 ALA A N 1
ATOM 5248 C CA . ALA A 1 663 ? 20.743 -22.075 -29.958 1.00 79.81 663 ALA A CA 1
ATOM 5249 C C . ALA A 1 663 ? 21.179 -23.538 -29.731 1.00 79.81 663 ALA A C 1
ATOM 5251 O O . ALA A 1 663 ? 21.464 -24.238 -30.701 1.00 79.81 663 ALA A O 1
ATOM 5252 N N . ASN A 1 664 ? 21.191 -24.009 -28.476 1.00 70.88 664 ASN A N 1
ATOM 5253 C CA . ASN A 1 664 ? 21.629 -25.360 -28.112 1.00 70.88 664 ASN A CA 1
ATOM 5254 C C . ASN A 1 664 ? 20.497 -26.317 -27.690 1.00 70.88 664 ASN A C 1
ATOM 5256 O O . ASN A 1 664 ? 20.795 -27.418 -27.226 1.00 70.88 664 ASN A O 1
ATOM 5260 N N . LEU A 1 665 ? 19.215 -25.954 -27.831 1.00 71.19 665 LEU A N 1
ATOM 5261 C CA . LEU A 1 665 ? 18.125 -26.923 -27.636 1.00 71.19 665 LEU A CA 1
ATOM 5262 C C . LEU A 1 665 ? 17.863 -27.667 -28.948 1.00 71.19 665 LEU A C 1
ATOM 5264 O O . LEU A 1 665 ? 16.995 -27.293 -29.732 1.00 71.19 665 LEU A O 1
ATOM 5268 N N . GLN A 1 666 ? 18.626 -28.732 -29.195 1.00 52.00 666 GLN A N 1
ATOM 5269 C CA . GLN A 1 666 ? 18.248 -29.745 -30.180 1.00 52.00 666 GLN A CA 1
ATOM 5270 C C . GLN A 1 666 ? 17.443 -30.846 -29.480 1.00 52.00 666 GLN A C 1
ATOM 5272 O O . GLN A 1 666 ? 18.006 -31.566 -28.665 1.00 52.00 666 GLN A O 1
ATOM 5277 N N . GLY A 1 667 ? 16.155 -30.971 -29.824 1.00 57.28 667 GLY A N 1
ATOM 5278 C CA . GLY A 1 667 ? 15.286 -32.095 -29.452 1.00 57.28 667 GLY A CA 1
ATOM 5279 C C . GLY A 1 667 ? 14.953 -32.199 -27.960 1.00 57.28 667 GLY A C 1
ATOM 5280 O O . GLY A 1 667 ? 15.739 -32.731 -27.181 1.00 57.28 667 GLY A O 1
ATOM 5281 N N . ALA A 1 668 ? 13.755 -31.755 -27.584 1.00 35.56 668 ALA A N 1
ATOM 5282 C CA . ALA A 1 668 ? 13.051 -32.263 -26.410 1.00 35.56 668 ALA A CA 1
ATOM 5283 C C . ALA A 1 668 ? 11.822 -33.028 -26.895 1.00 35.56 668 ALA A C 1
ATOM 5285 O O . ALA A 1 668 ? 11.146 -32.483 -27.801 1.00 35.56 668 ALA A O 1
#